Protein 3U3W (pdb70)

Sequence (574 aa):
AEEKLGSEIKKIRVLRGLTQKQLSENICHQSEVSRIESGAVYPSMDDILQGIAAKLQIPIIHFYEVLIYSDIEERKKQFKDQVIMMLCKQKRYKEIYNKVWNELKKEEYHPEFQQQFLQWQYYVAAYVLKKVDYEYCILELKKLLNQQLTGIDVYQNLYIENAIANIYAENGYLKKGIDDLFEQILKQLEALHDNEEFDVKVRYNHAKALYLDSRYEESLYQVNKAIEEISCRINSMALIGQLYYQRGECLRKLEYEEAEIEDAYKKASFFFDDILEMHAYKEALVNKAEEKLGSEIKKIRVLRGLTQKQLSENICHQSEVSRIESGAVYPSMDDILQGIAAKLQIPIIHFYEVLIYSDIEERKKQFKDQVIMMLCKQKRYKEIYNKVWNELKKEEYHPEFQQQFLQWQYYVAAYVLKKVDYEYCILELKKLLNQQLTGIDVYQNLYIENAIANIYAENGYLKKGIDDLFEQILKQLEALHDNEEFDVKVRYNHAKALYLDSRYEESLYQVNKAIEEISCRINSMALIGQLYYQRGECLRKLEYEEAEIEDAYKKASFFFDDILEMHAYKEALVNKADLPFEFADLPFEF

Secondary structure (DSSP, 8-state):
-HHHHHHHHHHHHHTT--HHHHHTTTS-HHHHHHHHTTS-PPPHHHHHHHHHHHT--THHHHHTTTSS-HHHHHHHHHHHHHHHHTT-HHHHHHHHHHHHTT----HHHHHHHHHHHHHHHHHTTSS-HHHHHHHHHHHHHT----S-TTHHHHHHHHHHHHHHHTT-HHHHHHHHHHHHHHHHHSSP-HHHHHHHHHHHHHHHHHTT-HHHHHHHHHHHHHHHHHTTB-TTHHHHHHHHHHHHHHTT--HHHHHHHHHHHHHHHHHTT-TGGGGGGTT-/-HHHHHHHHHHHHHTT--HHHHHTTTS-HHHHHHHHTTS-PPPHHHHHHHHHHHT--THHHHHTTT-S-HHHHHHHHHHHHHHHHHT-HHHHHHHHHHHHTT----HHHHHHHHHHHHHHHHHTTSS-HHHHHHHHHHHHHT----S-TTHHHHHHHHHHHHHHHTT-HHHHHHHHHHHHHHHHHSSP-HHHHHHHHHHHHHHHHHTT-HHHHHHHHHHHHHHHHHHTB-TTHHHHHHHHHHHHHHTT--HHHHHHHHHHHHHHHHHTT-HHHHGGGTT-/--SPP--/--SPP--

Foldseek 3Di:
DLQLLCVLVVLCVVVVHQLCRLCPPQHHSVVNVCSNRVVDDDDPSNLVSSCVVSVHDSVVSVQRVPDPPSVVLVVLLVVLVVCVLLVVLVCLLVSLVVVQVVVDDDLVSNLSSQLSNLLSCPVVVVDDLVVSLVSLVVSVVVVDPDDPNCSNLVSLLSSLLSCQVVVNLVVSLVSLVVSLVVCVPDDDPLVVVLVSLQSNLVSCVVVVVLVVSLVSLVVSLVSCVVVVHLSCNLVSLLSNLVSCVSVVHDVVSSVVSNVSSVVSCVVVVSPVVVVVSPPD/DQQLLCVLVVLCVVVVHQLCRLCPPQHHSVVNVCSNNVVDDDDPSNLVSSCVVSVHDSVVSVQRVPDPPSVVLVVLLVVLVVCVLLVVLVVLLVSLVVVVVVVDDDLVSNLSSVLSNLLSCPVVVVDDLVVSLVSLVVSLVVVDPDDPNCSNLVSLLSSLLSCQVVVNLVVSLVSLVVSLVVQVVDPDDLVVVLVSLQSNLVSCVVVVVLVVSLVSLVVSLVSCVVVVHLSCNLVSLLSNLVSCVSVPHDVVSSVVSLVSSCVSCVVVVSVVVVVVSPPD/DPDDDDD/DPDDDDD

Solvent-accessible surface area: 27441 Å² total; per-residue (Å²): 59,127,92,3,1,60,29,0,103,125,9,21,91,131,59,60,41,73,38,118,79,0,1,73,165,36,32,130,64,50,48,0,45,142,2,14,67,15,71,49,89,3,52,4,74,27,0,29,14,0,0,7,59,0,62,6,37,6,55,22,0,6,29,17,4,99,61,61,71,20,116,75,12,78,95,15,47,96,88,0,67,77,12,8,96,86,39,97,16,108,74,0,48,73,52,0,114,90,12,21,122,106,134,71,172,17,32,30,16,48,3,2,2,62,12,5,50,31,2,0,4,27,47,50,185,100,49,90,63,101,101,1,8,97,19,0,76,118,10,38,109,85,148,39,72,14,58,32,14,25,9,38,5,43,0,24,0,0,1,0,0,0,19,2,75,48,65,100,30,164,117,0,18,65,24,0,90,100,0,20,155,66,12,144,62,13,60,126,32,52,91,8,26,5,53,0,36,0,0,6,0,15,0,6,29,76,46,73,116,51,134,92,0,16,119,18,0,43,69,0,9,104,19,1,30,125,49,17,7,0,16,13,0,0,4,0,8,4,8,51,0,11,0,13,98,89,64,157,90,126,110,70,90,11,88,55,0,7,137,41,0,44,38,0,0,76,20,25,123,37,119,64,13,71,127,4,30,97,152,98,30,124,88,1,0,65,29,0,105,124,10,22,89,132,65,59,43,74,44,113,78,0,1,75,163,33,31,127,69,44,51,0,42,141,2,14,77,12,71,47,95,2,49,4,76,22,0,33,14,0,4,8,61,0,60,9,40,10,48,15,0,7,32,16,6,90,58,66,73,19,108,75,14,82,88,15,48,95,93,0,66,58,22,10,80,83,40,105,15,110,74,0,50,76,53,0,113,91,15,31,127,105,152,88,162,23,24,30,19,50,3,2,8,60,13,7,52,32,2,0,5,27,50,52,186,99,47,89,58,101,101,0,8,94,18,0,79,119,10,38,112,83,152,35,72,12,48,32,17,27,7,41,4,46,0,28,1,0,1,0,0,0,18,2,76,47,66,93,30,177,104,0,21,69,22,0,97,80,0,24,140,62,10,143,60,12,62,125,31,51,90,8,25,5,54,0,44,0,0,6,0,15,0,7,33,77,44,69,117,52,134,94,0,14,118,16,0,39,70,0,16,103,20,1,33,148,43,17,7,0,20,10,0,0,4,0,16,6,8,62,0,11,0,1,95,87,63,156,90,129,110,73,82,10,87,63,1,4,148,46,0,41,35,0,0,79,23,28,121,31,122,74,11,72,125,5,27,90,146,98,100,104,8,52,8,5,21,99,104,7,51,12,5,22

InterPro domains:
  IPR001387 Cro/C1-type, helix-turn-helix domain [PF01381] (10-60)
  IPR001387 Cro/C1-type, helix-turn-helix domain [PS50943] (10-63)
  IPR001387 Cro/C1-type, helix-turn-helix domain [SM00530] (9-63)
  IPR001387 Cro/C1-type, helix-turn-helix domain [cd00093] (7-63)
  IPR010982 Lambda repressor-like, DNA-binding domain superfamily [SSF47413] (5-64)
  IPR011990 Tetratricopeptide-like helical domain superfamily [G3DSA:1.25.40.10] (1-285)
  IPR011990 Tetratricopeptide-like helical domain superfamily [SSF48452] (154-252)
  IPR041315 PlcR, tetratricopeptide repeat [PF18768] (81-282)
  IPR053163 HTH-type transcriptional regulator Rgg-like [PTHR37038] (4-284)

CATH classification: 1.10.260.40 (+1 more: 1.25.40.10)

Structure (mmCIF, N/CA/C/O backbone):
data_3U3W
#
_entry.id   3U3W
#
_cell.length_a   88.880
_cell.length_b   71.088
_cell.length_c   88.853
_cell.angle_alpha   90.00
_cell.angle_beta   115.53
_cell.angle_gamma   90.00
#
_symmetry.space_group_name_H-M   'P 1 21 1'
#
loop_
_entity.id
_entity.type
_entity.pdbx_description
1 polymer 'Transcriptional activator PlcR protein'
2 polymer 'C-terminus heptapeptide from PapR protein'
3 polymer "5'-D(P*CP*TP*AP*TP*GP*CP*AP*AP*TP*AP*TP*TP*TP*CP*AP*TP*AP*T)-3'"
4 polymer "5'-D(P*AP*TP*AP*TP*GP*AP*AP*AP*TP*AP*TP*TP*GP*CP*AP*TP*AP*G)-3'"
5 non-polymer 'CALCIUM ION'
6 water water
#
loop_
_atom_site.group_PDB
_atom_site.id
_atom_site.type_symbol
_atom_site.label_atom_id
_atom_site.label_alt_id
_atom_site.label_comp_id
_atom_site.label_asym_id
_atom_site.label_entity_id
_atom_site.label_seq_id
_atom_site.pdbx_PDB_ins_code
_atom_site.Cartn_x
_atom_site.Cartn_y
_atom_site.Cartn_z
_atom_site.occupancy
_atom_site.B_iso_or_equiv
_atom_site.auth_seq_id
_atom_site.auth_comp_id
_atom_site.auth_asym_id
_atom_site.auth_atom_id
_atom_site.pdbx_PDB_model_num
ATOM 1 N N . ALA A 1 3 ? -16.417 12.139 38.889 1.00 71.44 3 ALA A N 1
ATOM 2 C CA . ALA A 1 3 ? -15.406 12.324 37.850 1.00 84.18 3 ALA A CA 1
ATOM 3 C C . ALA A 1 3 ? -16.020 12.524 36.461 1.00 74.44 3 ALA A C 1
ATOM 4 O O . ALA A 1 3 ? -16.377 11.557 35.781 1.00 68.56 3 ALA A O 1
ATOM 6 N N A GLU A 1 4 ? -16.117 13.787 36.053 0.44 68.28 4 GLU A N 1
ATOM 7 N N B GLU A 1 4 ? -16.135 13.778 36.033 0.56 68.30 4 GLU A N 1
ATOM 8 C CA A GLU A 1 4 ? -16.706 14.161 34.773 0.44 62.54 4 GLU A CA 1
ATOM 9 C CA B GLU A 1 4 ? -16.725 14.068 34.733 0.56 62.53 4 GLU A CA 1
ATOM 10 C C A GLU A 1 4 ? -15.693 14.153 33.621 0.44 61.47 4 GLU A C 1
ATOM 11 C C B GLU A 1 4 ? -15.697 14.059 33.597 0.56 61.49 4 GLU A C 1
ATOM 12 O O A GLU A 1 4 ? -16.069 14.297 32.454 0.44 55.97 4 GLU A O 1
ATOM 13 O O B GLU A 1 4 ? -16.063 14.128 32.419 0.56 55.78 4 GLU A O 1
ATOM 24 N N . LYS A 1 5 ? -14.417 13.970 33.951 1.00 54.62 5 LYS A N 1
ATOM 25 C CA . LYS A 1 5 ? -13.352 13.942 32.943 1.00 56.98 5 LYS A CA 1
ATOM 26 C C . LYS A 1 5 ? -13.396 12.664 32.102 1.00 58.02 5 LYS A C 1
ATOM 27 O O . LYS A 1 5 ? -13.289 12.727 30.872 1.00 52.60 5 LYS A O 1
ATOM 33 N N . LEU A 1 6 ? -13.539 11.510 32.764 1.00 46.55 6 LEU A N 1
ATOM 34 C CA . LEU A 1 6 ? -13.726 10.239 32.054 1.00 53.54 6 LEU A CA 1
ATOM 35 C C . LEU A 1 6 ? -14.903 10.328 31.091 1.00 51.62 6 LEU A C 1
ATOM 36 O O . LEU A 1 6 ? -14.778 9.993 29.914 1.00 42.33 6 LEU A O 1
ATOM 41 N N . GLY A 1 7 ? -16.039 10.797 31.608 1.00 54.27 7 GLY A N 1
ATOM 42 C CA . GLY A 1 7 ? -17.259 10.927 30.832 1.00 42.20 7 GLY A CA 1
ATOM 43 C C . GLY A 1 7 ? -17.107 11.613 29.487 1.00 50.13 7 GLY A C 1
ATOM 44 O O . GLY A 1 7 ? -17.507 11.061 28.460 1.00 41.84 7 GLY A O 1
ATOM 45 N N . SER A 1 8 ? -16.535 12.815 29.479 1.00 41.89 8 SER A N 1
ATOM 46 C CA . SER A 1 8 ? -16.432 13.574 28.236 1.00 50.15 8 SER A CA 1
ATOM 47 C C . SER A 1 8 ? -15.324 13.071 27.311 1.00 37.32 8 SER A C 1
ATOM 48 O O . SER A 1 8 ? -15.341 13.333 26.116 1.00 51.73 8 SER A O 1
ATOM 51 N N . GLU A 1 9 ? -14.361 12.357 27.871 1.00 45.60 9 GLU A N 1
ATOM 52 C CA . GLU A 1 9 ? -13.375 11.659 27.062 1.00 51.52 9 GLU A CA 1
ATOM 53 C C . GLU A 1 9 ? -14.050 10.529 26.274 1.00 51.34 9 GLU A C 1
ATOM 54 O O . GLU A 1 9 ? -13.776 10.313 25.088 1.00 48.39 9 GLU A O 1
ATOM 60 N N . ILE A 1 10 ? -14.956 9.818 26.929 1.00 44.55 10 ILE A N 1
ATOM 61 C CA . ILE A 1 10 ? -15.731 8.793 26.238 1.00 43.80 10 ILE A CA 1
ATOM 62 C C . ILE A 1 10 ? -16.661 9.390 25.171 1.00 47.80 10 ILE A C 1
ATOM 63 O O . ILE A 1 10 ? -16.791 8.839 24.077 1.00 52.39 10 ILE A O 1
ATOM 68 N N . LYS A 1 11 ? -17.298 10.515 25.494 1.00 45.14 11 LYS A N 1
ATOM 69 C CA . LYS A 1 11 ? -18.217 11.192 24.576 1.00 42.95 11 LYS A CA 1
ATOM 70 C C . LYS A 1 11 ? -17.464 11.799 23.397 1.00 51.99 11 LYS A C 1
ATOM 71 O O . LYS A 1 11 ? -17.910 11.733 22.252 1.00 51.16 11 LYS A O 1
ATOM 77 N N . LYS A 1 12 ? -16.320 12.398 23.700 1.00 46.79 12 LYS A N 1
ATOM 78 C CA . LYS A 1 12 ? -15.450 12.987 22.694 1.00 52.60 12 LYS A CA 1
ATOM 79 C C . LYS A 1 12 ? -15.011 11.945 21.665 1.00 53.42 12 LYS A C 1
ATOM 80 O O . LYS A 1 12 ? -15.073 12.191 20.461 1.00 44.18 12 LYS A O 1
ATOM 86 N N . ILE A 1 13 ? -14.583 10.778 22.147 1.00 45.40 13 ILE A N 1
ATOM 87 C CA . ILE A 1 13 ? -14.086 9.723 21.268 1.00 52.08 13 ILE A CA 1
ATOM 88 C C . ILE A 1 13 ? -15.217 9.001 20.523 1.00 50.88 13 ILE A C 1
ATOM 89 O O . ILE A 1 13 ? -15.029 8.540 19.396 1.00 59.01 13 ILE A O 1
ATOM 94 N N . ARG A 1 14 ? -16.389 8.908 21.151 1.00 48.55 14 ARG A N 1
ATOM 95 C CA . ARG A 1 14 ? -17.559 8.332 20.488 1.00 53.71 14 ARG A CA 1
ATOM 96 C C . ARG A 1 14 ? -18.041 9.205 19.336 1.00 54.34 14 ARG A C 1
ATOM 97 O O . ARG A 1 14 ? -18.407 8.690 18.289 1.00 50.99 14 ARG A O 1
ATOM 105 N N . VAL A 1 15 ? -18.059 10.522 19.541 1.00 50.41 15 VAL A N 1
ATOM 106 C CA . VAL A 1 15 ? -18.464 11.446 18.486 1.00 57.00 15 VAL A CA 1
ATOM 107 C C . VAL A 1 15 ? -17.430 11.397 17.366 1.00 53.03 15 VAL A C 1
ATOM 108 O O . VAL A 1 15 ? -17.767 11.359 16.183 1.00 50.24 15 VAL A O 1
ATOM 112 N N . LEU A 1 16 ? -16.162 11.385 17.763 1.00 52.36 16 LEU A N 1
ATOM 113 C CA . LEU A 1 16 ? -15.047 11.303 16.829 1.00 56.45 16 LEU A CA 1
ATOM 114 C C . LEU A 1 16 ? -15.121 10.040 15.969 1.00 63.35 16 LEU A C 1
ATOM 115 O O . LEU A 1 16 ? -14.567 9.992 14.871 1.00 50.09 16 LEU A O 1
ATOM 120 N N . ARG A 1 17 ? -15.800 9.017 16.481 1.00 63.18 17 ARG A N 1
ATOM 121 C CA . ARG A 1 17 ? -15.935 7.755 15.764 1.00 56.03 17 ARG A CA 1
ATOM 122 C C . ARG A 1 17 ? -17.261 7.668 15.028 1.00 56.66 17 ARG A C 1
ATOM 123 O O . ARG A 1 17 ? -17.528 6.683 14.340 1.00 60.94 17 ARG A O 1
ATOM 131 N N . GLY A 1 18 ? -18.097 8.691 15.189 1.00 56.28 18 GLY A N 1
ATOM 132 C CA . GLY A 1 18 ? -19.363 8.770 14.475 1.00 65.37 18 GLY A CA 1
ATOM 133 C C . GLY A 1 18 ? -20.513 7.935 15.023 1.00 64.46 18 GLY A C 1
ATOM 134 O O . GLY A 1 18 ? -21.620 7.972 14.484 1.00 69.83 18 GLY A O 1
ATOM 135 N N . LEU A 1 19 ? -20.251 7.187 16.091 1.00 57.68 19 LEU A N 1
ATOM 136 C CA . LEU A 1 19 ? -21.266 6.387 16.771 1.00 58.22 19 LEU A CA 1
ATOM 137 C C . LEU A 1 19 ? -22.178 7.216 17.675 1.00 63.67 19 LEU A C 1
ATOM 138 O O . LEU A 1 19 ? -21.761 8.228 18.239 1.00 62.99 19 LEU A O 1
ATOM 143 N N . THR A 1 20 ? -23.420 6.771 17.823 1.00 63.67 20 THR A N 1
ATOM 144 C CA . THR A 1 20 ? -24.322 7.362 18.804 1.00 60.60 20 THR A CA 1
ATOM 145 C C . THR A 1 20 ? -24.313 6.489 20.052 1.00 59.22 20 THR A C 1
ATOM 146 O O . THR A 1 20 ? -23.747 5.393 20.042 1.00 48.33 20 THR A O 1
ATOM 150 N N . GLN A 1 21 ? -24.953 6.970 21.116 1.00 50.81 21 GLN A N 1
ATOM 151 C CA . GLN A 1 21 ? -24.995 6.231 22.371 1.00 51.86 21 GLN A CA 1
ATOM 152 C C . GLN A 1 21 ? -25.591 4.844 22.181 1.00 53.14 21 GLN A C 1
ATOM 153 O O . GLN A 1 21 ? -25.085 3.864 22.727 1.00 56.90 21 GLN A O 1
ATOM 159 N N . LYS A 1 22 ? -26.668 4.768 21.404 1.00 57.41 22 LYS A N 1
ATOM 160 C CA . LYS A 1 22 ? -27.312 3.493 21.120 1.00 60.27 22 LYS A CA 1
ATOM 161 C C . LYS A 1 22 ? -26.319 2.530 20.471 1.00 60.42 22 LYS A C 1
ATOM 162 O O . LYS A 1 22 ? -26.197 1.371 20.891 1.00 50.43 22 LYS A O 1
ATOM 168 N N . GLN A 1 23 ? -25.603 3.022 19.460 1.00 54.71 23 GLN A N 1
ATOM 169 C CA . GLN A 1 23 ? -24.648 2.201 18.723 1.00 59.77 23 GLN A CA 1
ATOM 170 C C . GLN A 1 23 ? -23.554 1.685 19.633 1.00 66.28 23 GLN A C 1
ATOM 171 O O . GLN A 1 23 ? -23.173 0.512 19.576 1.00 60.74 23 GLN A O 1
ATOM 177 N N . LEU A 1 24 ? -23.051 2.581 20.475 1.00 65.49 24 LEU A N 1
ATOM 178 C CA . LEU A 1 24 ? -21.962 2.267 21.380 1.00 46.32 24 LEU A CA 1
ATOM 179 C C . LEU A 1 24 ? -22.405 1.246 22.414 1.00 53.84 24 LEU A C 1
ATOM 180 O O . LEU A 1 24 ? -21.655 0.328 22.756 1.00 48.70 24 LEU A O 1
ATOM 185 N N . SER A 1 25 ? -23.634 1.403 22.900 1.00 55.40 25 SER A N 1
ATOM 186 C CA . SER A 1 25 ? -24.156 0.562 23.978 1.00 53.70 25 SER A CA 1
ATOM 187 C C . SER A 1 25 ? -24.436 -0.896 23.582 1.00 54.02 25 SER A C 1
ATOM 188 O O . SER A 1 25 ? -24.593 -1.753 24.453 1.00 48.80 25 SER A O 1
ATOM 191 N N . GLU A 1 26 ? -24.480 -1.171 22.278 1.00 61.33 26 GLU A N 1
ATOM 192 C CA . GLU A 1 26 ? -24.876 -2.489 21.766 1.00 60.00 26 GLU A CA 1
ATOM 193 C C . GLU A 1 26 ? -24.069 -3.666 22.318 1.00 60.25 26 GLU A C 1
ATOM 194 O O . GLU A 1 26 ? -22.837 -3.693 22.240 1.00 55.29 26 GLU A O 1
ATOM 200 N N . ASN A 1 27 ? -24.783 -4.641 22.871 1.00 51.98 27 ASN A N 1
ATOM 201 C CA . ASN A 1 27 ? -24.171 -5.858 23.395 1.00 56.64 27 ASN A CA 1
ATOM 202 C C . ASN A 1 27 ? -23.328 -5.606 24.632 1.00 66.96 27 ASN A C 1
ATOM 203 O O . ASN A 1 27 ? -22.724 -6.531 25.190 1.00 63.17 27 ASN A O 1
ATOM 208 N N . ILE A 1 28 ? -23.300 -4.347 25.060 1.00 59.99 28 ILE A N 1
ATOM 209 C CA . ILE A 1 28 ? -22.529 -3.954 26.225 1.00 53.41 28 ILE A CA 1
ATOM 210 C C . ILE A 1 28 ? -23.449 -3.560 27.381 1.00 48.26 28 ILE A C 1
ATOM 211 O O . ILE A 1 28 ? -23.351 -4.106 28.479 1.00 38.53 28 ILE A O 1
ATOM 216 N N . CYS A 1 29 ? -24.349 -2.619 27.122 1.00 43.56 29 CYS A N 1
ATOM 217 C CA . CYS A 1 29 ? -25.227 -2.086 28.166 1.00 45.44 29 CYS A CA 1
ATOM 218 C C . CYS A 1 29 ? -26.361 -1.301 27.523 1.00 46.57 29 CYS A C 1
ATOM 219 O O . CYS A 1 29 ? -26.453 -1.219 26.299 1.00 44.79 29 CYS A O 1
ATOM 222 N N . HIS A 1 30 ? -27.213 -0.712 28.357 1.00 48.17 30 HIS A N 1
ATOM 223 C CA . HIS A 1 30 ? -28.309 0.133 27.883 1.00 39.53 30 HIS A CA 1
ATOM 224 C C . HIS A 1 30 ? -27.778 1.488 27.403 1.00 50.89 30 HIS A C 1
ATOM 225 O O . HIS A 1 30 ? -26.761 1.974 27.909 1.00 46.82 30 HIS A O 1
ATOM 232 N N . GLN A 1 31 ? -28.458 2.110 26.441 1.00 44.75 31 GLN A N 1
ATOM 233 C CA . GLN A 1 31 ? -27.980 3.394 25.944 1.00 56.31 31 GLN A CA 1
ATOM 234 C C . GLN A 1 31 ? -27.992 4.463 27.047 1.00 49.81 31 GLN A C 1
ATOM 235 O O . GLN A 1 31 ? -27.138 5.349 27.063 1.00 45.62 31 GLN A O 1
ATOM 241 N N . SER A 1 32 ? -28.949 4.360 27.968 1.00 45.42 32 SER A N 1
ATOM 242 C CA . SER A 1 32 ? -29.085 5.320 29.063 1.00 52.68 32 SER A CA 1
ATOM 243 C C . SER A 1 32 ? -27.902 5.277 30.043 1.00 54.42 32 SER A C 1
ATOM 244 O O . SER A 1 32 ? -27.578 6.285 30.683 1.00 49.73 32 SER A O 1
ATOM 247 N N . GLU A 1 33 ? -27.265 4.113 30.157 1.00 43.31 33 GLU A N 1
ATOM 248 C CA . GLU A 1 33 ? -26.072 3.972 30.991 1.00 45.23 33 GLU A CA 1
ATOM 249 C C . GLU A 1 33 ? -24.858 4.626 30.333 1.00 49.72 33 GLU A C 1
ATOM 250 O O . GLU A 1 33 ? -24.012 5.190 31.017 1.00 45.76 33 GLU A O 1
ATOM 256 N N . VAL A 1 34 ? -24.773 4.542 29.007 1.00 46.84 34 VAL A N 1
ATOM 257 C CA . VAL A 1 34 ? -23.780 5.307 28.265 1.00 43.11 34 VAL A CA 1
ATOM 258 C C . VAL A 1 34 ? -23.988 6.800 28.537 1.00 46.24 34 VAL A C 1
ATOM 259 O O . VAL A 1 34 ? -23.041 7.518 28.848 1.00 39.23 34 VAL A O 1
ATOM 263 N N . SER A 1 35 ? -25.234 7.259 28.436 1.00 46.63 35 SER A N 1
ATOM 264 C CA . SER A 1 35 ? -25.561 8.647 28.762 1.00 46.00 35 SER A CA 1
ATOM 265 C C . SER A 1 35 ? -25.051 9.028 30.156 1.00 46.33 35 SER A C 1
ATOM 266 O O . SER A 1 35 ? -24.413 10.064 30.330 1.00 46.38 35 SER A O 1
ATOM 269 N N . ARG A 1 36 ? -25.328 8.183 31.144 1.00 43.30 36 ARG A N 1
ATOM 270 C CA . ARG A 1 36 ? -24.946 8.485 32.511 1.00 47.18 36 ARG A CA 1
ATOM 271 C C . ARG A 1 36 ? -23.432 8.415 32.714 1.00 50.52 36 ARG A C 1
ATOM 272 O O . ARG A 1 36 ? -22.879 9.160 33.520 1.00 49.25 36 ARG A O 1
ATOM 280 N N . ILE A 1 37 ? -22.770 7.522 31.983 1.00 46.07 37 ILE A N 1
ATOM 281 C CA . ILE A 1 37 ? -21.310 7.452 31.982 1.00 42.75 37 ILE A CA 1
ATOM 282 C C . ILE A 1 37 ? -20.672 8.720 31.390 1.00 52.66 37 ILE A C 1
ATOM 283 O O . ILE A 1 37 ? -19.695 9.239 31.937 1.00 47.58 37 ILE A O 1
ATOM 288 N N . GLU A 1 38 ? -21.227 9.232 30.292 1.00 40.84 38 GLU A N 1
ATOM 289 C CA . GLU A 1 38 ? -20.683 10.449 29.672 1.00 48.88 38 GLU A CA 1
ATOM 290 C C . GLU A 1 38 ? -20.944 11.735 30.465 1.00 44.10 38 GLU A C 1
ATOM 291 O O . GLU A 1 38 ? -20.227 12.716 30.304 1.00 44.29 38 GLU A O 1
ATOM 297 N N . SER A 1 39 ? -21.970 11.727 31.311 1.00 47.69 39 SER A N 1
ATOM 298 C CA . SER A 1 39 ? -22.320 12.906 32.101 1.00 40.88 39 SER A CA 1
ATOM 299 C C . SER A 1 39 ? -21.551 12.960 33.422 1.00 48.53 39 SER A C 1
ATOM 300 O O . SER A 1 39 ? -21.625 13.952 34.147 1.00 62.16 39 SER A O 1
ATOM 303 N N . GLY A 1 40 ? -20.825 11.890 33.729 1.00 43.26 40 GLY A N 1
ATOM 304 C CA . GLY A 1 40 ? -19.999 11.841 34.919 1.00 49.93 40 GLY A CA 1
ATOM 305 C C . GLY A 1 40 ? -20.720 11.341 36.157 1.00 44.09 40 GLY A C 1
ATOM 306 O O . GLY A 1 40 ? -20.143 11.297 37.238 1.00 55.26 40 GLY A O 1
ATOM 307 N N . ALA A 1 41 ? -21.980 10.951 35.997 1.00 46.73 41 ALA A N 1
ATOM 308 C CA . ALA A 1 41 ? -22.831 10.565 37.124 1.00 47.14 41 ALA A CA 1
ATOM 309 C C . ALA A 1 41 ? -22.495 9.180 37.654 1.00 55.99 41 ALA A C 1
ATOM 310 O O . ALA A 1 41 ? -22.999 8.754 38.692 1.00 69.91 41 ALA A O 1
ATOM 312 N N . VAL A 1 42 ? -21.632 8.479 36.939 1.00 47.19 42 VAL A N 1
ATOM 313 C CA . VAL A 1 42 ? -21.397 7.089 37.232 1.00 48.09 42 VAL A CA 1
ATOM 314 C C . VAL A 1 42 ? -20.004 6.663 36.787 1.00 45.26 42 VAL A C 1
ATOM 315 O O . VAL A 1 42 ? -19.511 7.107 35.756 1.00 41.77 42 VAL A O 1
ATOM 319 N N . TYR A 1 43 ? -19.366 5.825 37.592 1.00 39.61 43 TYR A N 1
ATOM 320 C CA . TYR A 1 43 ? -18.204 5.073 37.151 1.00 49.97 43 TYR A CA 1
ATOM 321 C C . TYR A 1 43 ? -18.705 3.756 36.564 1.00 52.63 43 TYR A C 1
ATOM 322 O O . TYR A 1 43 ? -19.551 3.091 37.164 1.00 50.34 43 TYR A O 1
ATOM 331 N N . PRO A 1 44 ? -18.185 3.369 35.393 1.00 36.23 44 PRO A N 1
ATOM 332 C CA . PRO A 1 44 ? -18.602 2.099 34.797 1.00 45.36 44 PRO A CA 1
ATOM 333 C C . PRO A 1 44 ? -17.826 0.916 35.376 1.00 41.65 44 PRO A C 1
ATOM 334 O O . PRO A 1 44 ? -16.684 1.077 35.792 1.00 44.69 44 PRO A O 1
ATOM 338 N N . SER A 1 45 ? -18.456 -0.255 35.404 1.00 45.70 45 SER A N 1
ATOM 339 C CA . SER A 1 45 ? -17.791 -1.492 35.823 1.00 56.24 45 SER A CA 1
ATOM 340 C C . SER A 1 45 ? -16.796 -1.996 34.776 1.00 41.50 45 SER A C 1
ATOM 341 O O . SER A 1 45 ? -16.765 -1.507 33.645 1.00 38.85 45 SER A O 1
ATOM 344 N N . MET A 1 46 ? -15.991 -2.981 35.159 1.00 37.67 46 MET A N 1
ATOM 345 C CA . MET A 1 46 ? -14.947 -3.494 34.277 1.00 47.34 46 MET A CA 1
ATOM 346 C C . MET A 1 46 ? -15.502 -4.017 32.948 1.00 47.04 46 MET A C 1
ATOM 347 O O . MET A 1 46 ? -14.994 -3.682 31.879 1.00 42.94 46 MET A O 1
ATOM 352 N N . ASP A 1 47 ? -16.548 -4.829 33.028 1.00 47.60 47 ASP A N 1
ATOM 353 C CA A ASP A 1 47 ? -17.210 -5.354 31.843 0.43 50.14 47 ASP A CA 1
ATOM 354 C CA B ASP A 1 47 ? -17.215 -5.351 31.841 0.57 50.14 47 ASP A CA 1
ATOM 355 C C . ASP A 1 47 ? -17.564 -4.231 30.859 1.00 48.39 47 ASP A C 1
ATOM 356 O O . ASP A 1 47 ? -17.101 -4.222 29.718 1.00 41.42 47 ASP A O 1
ATOM 365 N N . ILE A 1 48 ? -18.376 -3.280 31.308 1.00 45.84 48 ILE A N 1
ATOM 366 C CA . ILE A 1 48 ? -18.789 -2.153 30.473 1.00 42.01 48 ILE A CA 1
ATOM 367 C C . ILE A 1 48 ? -17.630 -1.291 29.938 1.00 40.95 48 ILE A C 1
ATOM 368 O O . ILE A 1 48 ? -17.649 -0.882 28.773 1.00 39.56 48 ILE A O 1
ATOM 373 N N . LEU A 1 49 ? -16.613 -1.041 30.761 1.00 37.30 49 LEU A N 1
ATOM 374 C CA . LEU A 1 49 ? -15.483 -0.221 30.316 1.00 39.20 49 LEU A CA 1
ATOM 375 C C . LEU A 1 49 ? -14.677 -0.940 29.250 1.00 37.66 49 LEU A C 1
ATOM 376 O O . LEU A 1 49 ? -14.284 -0.360 28.242 1.00 39.10 49 LEU A O 1
ATOM 381 N N . GLN A 1 50 ? -14.411 -2.207 29.522 1.00 31.16 50 GLN A N 1
ATOM 382 C CA . GLN A 1 50 ? -13.708 -3.097 28.622 1.00 43.64 50 GLN A CA 1
ATOM 383 C C . GLN A 1 50 ? -14.388 -3.107 27.246 1.00 41.69 50 GLN A C 1
ATOM 384 O O . GLN A 1 50 ? -13.741 -2.939 26.214 1.00 41.36 50 GLN A O 1
ATOM 390 N N . GLY A 1 51 ? -15.705 -3.265 27.253 1.00 38.76 51 GLY A N 1
ATOM 391 C CA . GLY A 1 51 ? -16.505 -3.176 26.047 1.00 39.56 51 GLY A CA 1
ATOM 392 C C . GLY A 1 51 ? -16.390 -1.844 25.329 1.00 47.72 51 GLY A C 1
ATOM 393 O O . GLY A 1 51 ? -16.110 -1.806 24.129 1.00 46.03 51 GLY A O 1
ATOM 394 N N . ILE A 1 52 ? -16.615 -0.746 26.047 1.00 39.19 52 ILE A N 1
ATOM 395 C CA . ILE A 1 52 ? -16.514 0.582 25.434 1.00 40.35 52 ILE A CA 1
ATOM 396 C C . ILE A 1 52 ? -15.118 0.836 24.850 1.00 42.47 52 ILE A C 1
ATOM 397 O O . ILE A 1 52 ? -14.989 1.365 23.747 1.00 48.42 52 ILE A O 1
ATOM 402 N N . ALA A 1 53 ? -14.079 0.446 25.584 1.00 29.69 53 ALA A N 1
ATOM 403 C CA . ALA A 1 53 ? -12.709 0.631 25.117 1.00 44.04 53 ALA A CA 1
ATOM 404 C C . ALA A 1 53 ? -12.433 -0.166 23.848 1.00 41.38 53 ALA A C 1
ATOM 405 O O . ALA A 1 53 ? -11.778 0.315 22.928 1.00 50.70 53 ALA A O 1
ATOM 407 N N . ALA A 1 54 ? -12.940 -1.387 23.803 1.00 42.12 54 ALA A N 1
ATOM 408 C CA . ALA A 1 54 ? -12.771 -2.225 22.629 1.00 47.76 54 ALA A CA 1
ATOM 409 C C . ALA A 1 54 ? -13.449 -1.629 21.388 1.00 45.29 54 ALA A C 1
ATOM 410 O O . ALA A 1 54 ? -12.814 -1.447 20.341 1.00 47.88 54 ALA A O 1
ATOM 412 N N . LYS A 1 55 ? -14.736 -1.320 21.507 1.00 46.62 55 LYS A N 1
ATOM 413 C CA . LYS A 1 55 ? -15.481 -0.768 20.382 1.00 49.89 55 LYS A CA 1
ATOM 414 C C . LYS A 1 55 ? -14.888 0.555 19.882 1.00 45.30 55 LYS A C 1
ATOM 415 O O . LYS A 1 55 ? -14.901 0.836 18.683 1.00 48.74 55 LYS A O 1
ATOM 421 N N . LEU A 1 56 ? -14.360 1.361 20.802 1.00 50.47 56 LEU A N 1
ATOM 422 C CA . LEU A 1 56 ? -13.788 2.655 20.442 1.00 41.30 56 LEU A CA 1
ATOM 423 C C . LEU A 1 56 ? -12.311 2.533 20.060 1.00 49.00 56 LEU A C 1
ATOM 424 O O . LEU A 1 56 ? -11.695 3.503 19.620 1.00 52.19 56 LEU A O 1
ATOM 429 N N . GLN A 1 57 ? -11.753 1.336 20.219 1.00 42.23 57 GLN A N 1
ATOM 430 C CA . GLN A 1 57 ? -10.345 1.085 19.906 1.00 51.28 57 GLN A CA 1
ATOM 431 C C . GLN A 1 57 ? -9.435 1.992 20.720 1.00 49.76 57 GLN A C 1
ATOM 432 O O . GLN A 1 57 ? -8.626 2.731 20.178 1.00 50.62 57 GLN A O 1
ATOM 438 N N . ILE A 1 58 ? -9.583 1.933 22.034 1.00 57.89 58 ILE A N 1
ATOM 439 C CA . ILE A 1 58 ? -8.771 2.742 22.929 1.00 51.52 58 ILE A CA 1
ATOM 440 C C . ILE A 1 58 ? -8.148 1.842 23.987 1.00 48.33 58 ILE A C 1
ATOM 441 O O . ILE A 1 58 ? -8.865 1.096 24.657 1.00 40.72 58 ILE A O 1
ATOM 446 N N . PRO A 1 59 ? -6.810 1.886 24.124 1.00 49.54 59 PRO A N 1
ATOM 447 C CA . PRO A 1 59 ? -6.141 1.170 25.215 1.00 52.47 59 PRO A CA 1
ATOM 448 C C . PRO A 1 59 ? -6.810 1.545 26.526 1.00 49.29 59 PRO A C 1
ATOM 449 O O . PRO A 1 59 ? -7.048 2.725 26.805 1.00 49.19 59 PRO A O 1
ATOM 453 N N . ILE A 1 60 ? -7.132 0.540 27.320 1.00 47.67 60 ILE A N 1
ATOM 454 C CA . ILE A 1 60 ? -7.939 0.758 28.510 1.00 51.75 60 ILE A CA 1
ATOM 455 C C . ILE A 1 60 ? -7.250 1.680 29.519 1.00 47.88 60 ILE A C 1
ATOM 456 O O . ILE A 1 60 ? -7.918 2.389 30.267 1.00 42.57 60 ILE A O 1
ATOM 461 N N . ILE A 1 61 ? -5.918 1.685 29.528 1.00 43.43 61 ILE A N 1
ATOM 462 C CA . ILE A 1 61 ? -5.175 2.503 30.493 1.00 45.62 61 ILE A CA 1
ATOM 463 C C . ILE A 1 61 ? -5.479 3.986 30.267 1.00 49.05 61 ILE A C 1
ATOM 464 O O . ILE A 1 61 ? -5.356 4.810 31.174 1.00 45.84 61 ILE A O 1
ATOM 469 N N . HIS A 1 62 ? -5.907 4.311 29.051 1.00 51.32 62 HIS A N 1
ATOM 470 C CA . HIS A 1 62 ? -6.252 5.682 28.721 1.00 45.65 62 HIS A CA 1
ATOM 471 C C . HIS A 1 62 ? -7.369 6.218 29.604 1.00 46.35 62 HIS A C 1
ATOM 472 O O . HIS A 1 62 ? -7.326 7.357 30.051 1.00 44.83 62 HIS A O 1
ATOM 479 N N . PHE A 1 63 ? -8.382 5.405 29.850 1.00 41.61 63 PHE A N 1
ATOM 480 C CA . PHE A 1 63 ? -9.497 5.883 30.646 1.00 44.00 63 PHE A CA 1
ATOM 481 C C . PHE A 1 63 ? -9.104 6.029 32.107 1.00 48.45 63 PHE A C 1
ATOM 482 O O . PHE A 1 63 ? -9.626 6.883 32.827 1.00 44.57 63 PHE A O 1
ATOM 490 N N . TYR A 1 64 ? -8.155 5.218 32.543 1.00 46.87 64 TYR A N 1
ATOM 491 C CA . TYR A 1 64 ? -7.632 5.397 33.881 1.00 49.54 64 TYR A CA 1
ATOM 492 C C . TYR A 1 64 ? -6.754 6.647 33.978 1.00 56.17 64 TYR A C 1
ATOM 493 O O . TYR A 1 64 ? -6.860 7.402 34.943 1.00 55.75 64 TYR A O 1
ATOM 502 N N . GLU A 1 65 ? -5.911 6.879 32.975 1.00 44.29 65 GLU A N 1
ATOM 503 C CA . GLU A 1 65 ? -5.050 8.056 32.970 1.00 44.82 65 GLU A CA 1
ATOM 504 C C . GLU A 1 65 ? -5.840 9.347 33.167 1.00 55.51 65 GLU A C 1
ATOM 505 O O . GLU A 1 65 ? -5.508 10.165 34.030 1.00 48.64 65 GLU A O 1
ATOM 511 N N . VAL A 1 66 ? -6.889 9.527 32.372 1.00 48.77 66 VAL A N 1
ATOM 512 C CA . VAL A 1 66 ? -7.662 10.759 32.426 1.00 51.31 66 VAL A CA 1
ATOM 513 C C . VAL A 1 66 ? -8.642 10.790 33.592 1.00 47.36 66 VAL A C 1
ATOM 514 O O . VAL A 1 66 ? -9.372 11.760 33.774 1.00 55.15 66 VAL A O 1
ATOM 518 N N . LEU A 1 67 ? -8.639 9.738 34.399 1.00 50.93 67 LEU A N 1
ATOM 519 C CA . LEU A 1 67 ? -9.614 9.609 35.480 1.00 56.02 67 LEU A CA 1
ATOM 520 C C . LEU A 1 67 ? -9.575 10.738 36.518 1.00 59.42 67 LEU A C 1
ATOM 521 O O . LEU A 1 67 ? -10.620 11.226 36.941 1.00 71.64 67 LEU A O 1
ATOM 526 N N . ILE A 1 68 ? -8.382 11.154 36.932 1.00 71.15 68 ILE A N 1
ATOM 527 C CA . ILE A 1 68 ? -8.268 12.072 38.073 1.00 77.69 68 ILE A CA 1
ATOM 528 C C . ILE A 1 68 ? -7.652 13.442 37.753 1.00 75.32 68 ILE A C 1
ATOM 529 O O . ILE A 1 68 ? -8.226 14.483 38.097 1.00 73.86 68 ILE A O 1
ATOM 534 N N . TYR A 1 69 ? -6.491 13.441 37.101 1.00 78.40 69 TYR A N 1
ATOM 535 C CA . TYR A 1 69 ? -5.788 14.691 36.809 1.00 72.45 69 TYR A CA 1
ATOM 536 C C . TYR A 1 69 ? -5.966 15.147 35.359 1.00 68.65 69 TYR A C 1
ATOM 537 O O . TYR A 1 69 ? -6.295 14.354 34.469 1.00 59.69 69 TYR A O 1
ATOM 546 N N . SER A 1 70 ? -5.749 16.440 35.143 1.00 71.25 70 SER A N 1
ATOM 547 C CA . SER A 1 70 ? -6.058 17.083 33.874 1.00 67.55 70 SER A CA 1
ATOM 548 C C . SER A 1 70 ? -4.857 17.163 32.938 1.00 73.57 70 SER A C 1
ATOM 549 O O . SER A 1 70 ? -3.712 16.947 33.355 1.00 67.72 70 SER A O 1
ATOM 552 N N . ASP A 1 71 ? -5.138 17.465 31.670 1.00 50.78 71 ASP A N 1
ATOM 553 C CA . ASP A 1 71 ? -4.108 17.844 30.712 1.00 59.24 71 ASP A CA 1
ATOM 554 C C . ASP A 1 71 ? -3.172 16.670 30.380 1.00 56.96 71 ASP A C 1
ATOM 555 O O . ASP A 1 71 ? -1.988 16.856 30.087 1.00 57.31 71 ASP A O 1
ATOM 560 N N . ILE A 1 72 ? -3.735 15.465 30.408 1.00 52.71 72 ILE A N 1
ATOM 561 C CA . ILE A 1 72 ? -2.980 14.223 30.285 1.00 44.33 72 ILE A CA 1
ATOM 562 C C . ILE A 1 72 ? -2.232 14.050 28.957 1.00 51.86 72 ILE A C 1
ATOM 563 O O . ILE A 1 72 ? -1.143 13.487 28.927 1.00 49.09 72 ILE A O 1
ATOM 568 N N . GLU A 1 73 ? -2.806 14.514 27.857 1.00 49.34 73 GLU A N 1
ATOM 569 C CA A GLU A 1 73 ? -2.140 14.365 26.567 0.59 51.44 73 GLU A CA 1
ATOM 570 C CA B GLU A 1 73 ? -2.159 14.385 26.557 0.41 51.44 73 GLU A CA 1
ATOM 571 C C . GLU A 1 73 ? -0.894 15.235 26.522 1.00 47.03 73 GLU A C 1
ATOM 572 O O . GLU A 1 73 ? 0.165 14.788 26.098 1.00 45.02 73 GLU A O 1
ATOM 583 N N . ARG A 1 74 ? -1.022 16.473 26.972 1.00 46.97 74 ARG A N 1
ATOM 584 C CA . ARG A 1 74 ? 0.109 17.380 26.985 1.00 54.69 74 ARG A CA 1
ATOM 585 C C . ARG A 1 74 ? 1.206 16.849 27.934 1.00 53.74 74 ARG A C 1
ATOM 586 O O . ARG A 1 74 ? 2.394 16.859 27.603 1.00 31.84 74 ARG A O 1
ATOM 594 N N . LYS A 1 75 ? 0.803 16.365 29.104 1.00 34.72 75 LYS A N 1
ATOM 595 C CA . LYS A 1 75 ? 1.783 15.841 30.049 1.00 40.94 75 LYS A CA 1
ATOM 596 C C . LYS A 1 75 ? 2.586 14.680 29.454 1.00 42.70 75 LYS A C 1
ATOM 597 O O . LYS A 1 75 ? 3.796 14.578 29.653 1.00 39.79 75 LYS A O 1
ATOM 603 N N . LYS A 1 76 ? 1.923 13.830 28.686 1.00 41.87 76 LYS A N 1
ATOM 604 C CA . LYS A 1 76 ? 2.585 12.676 28.108 1.00 42.97 76 LYS A CA 1
ATOM 605 C C . LYS A 1 76 ? 3.608 13.062 27.029 1.00 40.08 76 LYS A C 1
ATOM 606 O O . LYS A 1 76 ? 4.689 12.474 26.955 1.00 38.00 76 LYS A O 1
ATOM 612 N N . GLN A 1 77 ? 3.278 14.056 26.210 1.00 40.91 77 GLN A N 1
ATOM 613 C CA . GLN A 1 77 ? 4.224 14.580 25.222 1.00 44.82 77 GLN A CA 1
ATOM 614 C C . GLN A 1 77 ? 5.405 15.277 25.910 1.00 38.28 77 GLN A C 1
ATOM 615 O O . GLN A 1 77 ? 6.539 15.249 25.427 1.00 36.55 77 GLN A O 1
ATOM 621 N N . PHE A 1 78 ? 5.122 15.912 27.041 1.00 35.61 78 PHE A N 1
ATOM 622 C CA . PHE A 1 78 ? 6.152 16.585 27.808 1.00 38.30 78 PHE A CA 1
ATOM 623 C C . PHE A 1 78 ? 7.153 15.535 28.290 1.00 39.70 78 PHE A C 1
ATOM 624 O O . PHE A 1 78 ? 8.350 15.641 28.050 1.00 29.08 78 PHE A O 1
ATOM 632 N N . LYS A 1 79 ? 6.631 14.508 28.952 1.00 34.67 79 LYS A N 1
ATOM 633 C CA . LYS A 1 79 ? 7.420 13.379 29.428 1.00 35.94 79 LYS A CA 1
ATOM 634 C C . LYS A 1 79 ? 8.304 12.735 28.334 1.00 38.71 79 LYS A C 1
ATOM 635 O O . LYS A 1 79 ? 9.491 12.468 28.553 1.00 35.56 79 LYS A O 1
ATOM 641 N N . ASP A 1 80 ? 7.733 12.499 27.157 1.00 32.68 80 ASP A N 1
ATOM 642 C CA . ASP A 1 80 ? 8.492 11.936 26.042 1.00 31.80 80 ASP A CA 1
ATOM 643 C C . ASP A 1 80 ? 9.574 12.876 25.535 1.00 33.25 80 ASP A C 1
ATOM 644 O O . ASP A 1 80 ? 10.600 12.425 25.030 1.00 29.67 80 ASP A O 1
ATOM 649 N N . GLN A 1 81 ? 9.329 14.180 25.646 1.00 32.51 81 GLN A N 1
ATOM 650 C CA . GLN A 1 81 ? 10.296 15.186 25.216 1.00 38.39 81 GLN A CA 1
ATOM 651 C C . GLN A 1 81 ? 11.510 15.153 26.140 1.00 39.46 81 GLN A C 1
ATOM 652 O O . GLN A 1 81 ? 12.664 15.021 25.697 1.00 36.90 81 GLN A O 1
ATOM 658 N N . VAL A 1 82 ? 11.228 15.247 27.432 1.00 27.63 82 VAL A N 1
ATOM 659 C CA . VAL A 1 82 ? 12.254 15.227 28.450 1.00 27.71 82 VAL A CA 1
ATOM 660 C C . VAL A 1 82 ? 13.097 13.955 28.275 1.00 34.27 82 VAL A C 1
ATOM 661 O O . VAL A 1 82 ? 14.337 14.010 28.247 1.00 28.10 82 VAL A O 1
ATOM 665 N N . ILE A 1 83 ? 12.412 12.825 28.102 1.00 33.02 83 ILE A N 1
ATOM 666 C CA . ILE A 1 83 ? 13.074 11.541 27.934 1.00 25.77 83 ILE A CA 1
ATOM 667 C C . ILE A 1 83 ? 14.020 11.544 26.734 1.00 31.00 83 ILE A C 1
ATOM 668 O O . ILE A 1 83 ? 15.145 11.066 26.819 1.00 34.19 83 ILE A O 1
ATOM 673 N N A MET A 1 84 ? 13.562 12.094 25.618 0.48 32.34 84 MET A N 1
ATOM 674 N N B MET A 1 84 ? 13.567 12.104 25.622 0.52 32.33 84 MET A N 1
ATOM 675 C CA A MET A 1 84 ? 14.400 12.201 24.436 0.48 32.21 84 MET A CA 1
ATOM 676 C CA B MET A 1 84 ? 14.404 12.191 24.438 0.52 32.20 84 MET A CA 1
ATOM 677 C C A MET A 1 84 ? 15.631 13.042 24.752 0.48 33.91 84 MET A C 1
ATOM 678 C C B MET A 1 84 ? 15.631 13.057 24.719 0.52 33.95 84 MET A C 1
ATOM 679 O O A MET A 1 84 ? 16.757 12.614 24.526 0.48 33.45 84 MET A O 1
ATOM 680 O O B MET A 1 84 ? 16.756 12.657 24.442 0.52 33.51 84 MET A O 1
ATOM 689 N N . LEU A 1 85 ? 15.401 14.247 25.268 1.00 35.61 85 LEU A N 1
ATOM 690 C CA . LEU A 1 85 ? 16.490 15.159 25.629 1.00 33.45 85 LEU A CA 1
ATOM 691 C C . LEU A 1 85 ? 17.509 14.516 26.589 1.00 29.00 85 LEU A C 1
ATOM 692 O O . LEU A 1 85 ? 18.717 14.647 26.401 1.00 28.99 85 LEU A O 1
ATOM 697 N N . CYS A 1 86 ? 17.017 13.831 27.618 1.00 27.27 86 CYS A N 1
ATOM 698 C CA . CYS A 1 86 ? 17.898 13.108 28.538 1.00 29.81 86 CYS A CA 1
ATOM 699 C C . CYS A 1 86 ? 18.797 12.120 27.775 1.00 29.68 86 CYS A C 1
ATOM 700 O O . CYS A 1 86 ? 20.018 12.065 27.981 1.00 30.98 86 CYS A O 1
ATOM 703 N N . LYS A 1 87 ? 18.186 11.373 26.864 1.00 26.38 87 LYS A N 1
ATOM 704 C CA . LYS A 1 87 ? 18.904 10.469 25.974 1.00 31.32 87 LYS A CA 1
ATOM 705 C C . LYS A 1 87 ? 20.006 11.173 25.221 1.00 25.63 87 LYS A C 1
ATOM 706 O O . LYS A 1 87 ? 21.099 10.634 25.046 1.00 28.63 87 LYS A O 1
ATOM 712 N N . GLN A 1 88 ? 19.709 12.379 24.757 1.00 29.14 88 GLN A N 1
ATOM 713 C CA . GLN A 1 88 ? 20.688 13.174 24.041 1.00 35.40 88 GLN A CA 1
ATOM 714 C C . GLN A 1 88 ? 21.668 13.949 24.957 1.00 35.65 88 GLN A C 1
ATOM 715 O O . GLN A 1 88 ? 22.570 14.626 24.464 1.00 37.49 88 GLN A O 1
ATOM 721 N N . LYS A 1 89 ? 21.512 13.824 26.277 1.00 32.48 89 LYS A N 1
ATOM 722 C CA . LYS A 1 89 ? 22.389 14.531 27.236 1.00 39.43 89 LYS A CA 1
ATOM 723 C C . LYS A 1 89 ? 22.232 16.058 27.154 1.00 36.33 89 LYS A C 1
ATOM 724 O O . LYS A 1 89 ? 23.156 16.810 27.438 1.00 37.92 89 LYS A O 1
ATOM 730 N N . ARG A 1 90 ? 21.051 16.510 26.762 1.00 33.19 90 ARG A N 1
ATOM 731 C CA . ARG A 1 90 ? 20.783 17.935 26.710 1.00 38.39 90 ARG A CA 1
ATOM 732 C C . ARG A 1 90 ? 20.240 18.444 28.053 1.00 35.09 90 ARG A C 1
ATOM 733 O O . ARG A 1 90 ? 19.061 18.768 28.210 1.00 35.44 90 ARG A O 1
ATOM 741 N N . TYR A 1 91 ? 21.139 18.518 29.027 1.00 33.53 91 TYR A N 1
ATOM 742 C CA . TYR A 1 91 ? 20.747 18.762 30.408 1.00 34.70 91 TYR A CA 1
ATOM 743 C C . TYR A 1 91 ? 20.368 20.205 30.718 1.00 34.17 91 TYR A C 1
ATOM 744 O O . TYR A 1 91 ? 19.481 20.451 31.548 1.00 31.57 91 TYR A O 1
ATOM 753 N N . LYS A 1 92 ? 21.029 21.151 30.054 1.00 26.83 92 LYS A N 1
ATOM 754 C CA . LYS A 1 92 ? 20.630 22.558 30.133 1.00 37.96 92 LYS A CA 1
ATOM 755 C C . LYS A 1 92 ? 19.145 22.719 29.778 1.00 40.95 92 LYS A C 1
ATOM 756 O O . LYS A 1 92 ? 18.352 23.247 30.570 1.00 34.81 92 LYS A O 1
ATOM 762 N N . GLU A 1 93 ? 18.767 22.242 28.594 0.97 27.04 93 GLU A N 1
ATOM 763 C CA . GLU A 1 93 ? 17.385 22.374 28.150 0.97 34.22 93 GLU A CA 1
ATOM 764 C C . GLU A 1 93 ? 16.412 21.675 29.081 0.97 31.41 93 GLU A C 1
ATOM 765 O O . GLU A 1 93 ? 15.369 22.220 29.410 0.97 35.19 93 GLU A O 1
ATOM 771 N N . ILE A 1 94 ? 16.750 20.464 29.501 1.00 35.14 94 ILE A N 1
ATOM 772 C CA . ILE A 1 94 ? 15.919 19.768 30.467 1.00 40.26 94 ILE A CA 1
ATOM 773 C C . ILE A 1 94 ? 15.707 20.623 31.701 1.00 31.88 94 ILE A C 1
ATOM 774 O O . ILE A 1 94 ? 14.588 20.759 32.209 1.00 36.53 94 ILE A O 1
ATOM 779 N N . TYR A 1 95 ? 16.804 21.188 32.187 1.00 30.84 95 TYR A N 1
ATOM 780 C CA . TYR A 1 95 ? 16.787 22.023 33.380 1.00 32.51 95 TYR A CA 1
ATOM 781 C C . TYR A 1 95 ? 15.812 23.200 33.240 1.00 33.06 95 TYR A C 1
ATOM 782 O O . TYR A 1 95 ? 14.974 23.444 34.114 1.00 35.79 95 TYR A O 1
ATOM 791 N N . ASN A 1 96 ? 15.922 23.923 32.132 1.00 31.80 96 ASN A N 1
ATOM 792 C CA . ASN A 1 96 ? 15.003 25.025 31.835 1.00 39.98 96 ASN A CA 1
ATOM 793 C C . ASN A 1 96 ? 13.570 24.577 31.570 1.00 39.23 96 ASN A C 1
ATOM 794 O O . ASN A 1 96 ? 12.618 25.143 32.125 1.00 36.16 96 ASN A O 1
ATOM 799 N N . LYS A 1 97 ? 13.422 23.560 30.724 1.00 35.22 97 LYS A N 1
ATOM 800 C CA . LYS A 1 97 ? 12.102 23.062 30.342 1.00 31.92 97 LYS A CA 1
ATOM 801 C C . LYS A 1 97 ? 11.319 22.588 31.570 1.00 36.77 97 LYS A C 1
ATOM 802 O O . LYS A 1 97 ? 10.168 22.973 31.788 1.00 37.46 97 LYS A O 1
ATOM 808 N N . VAL A 1 98 ? 11.961 21.767 32.386 1.00 33.02 98 VAL A N 1
ATOM 809 C CA . VAL A 1 98 ? 11.317 21.202 33.561 1.00 36.72 98 VAL A CA 1
ATOM 810 C C . VAL A 1 98 ? 11.078 22.232 34.676 1.00 42.50 98 VAL A C 1
ATOM 811 O O . VAL A 1 98 ? 10.070 22.171 35.398 1.00 34.28 98 VAL A O 1
ATOM 815 N N . TRP A 1 99 ? 12.012 23.171 34.825 1.00 39.14 99 TRP A N 1
ATOM 816 C CA . TRP A 1 99 ? 11.831 24.240 35.802 1.00 46.35 99 TRP A CA 1
ATOM 817 C C . TRP A 1 99 ? 10.576 25.073 35.497 1.00 35.67 99 TRP A C 1
ATOM 818 O O . TRP A 1 99 ? 9.788 25.376 36.393 1.00 36.10 99 TRP A O 1
ATOM 829 N N . ASN A 1 100 ? 10.388 25.422 34.228 1.00 37.97 100 ASN A N 1
ATOM 830 C CA . ASN A 1 100 ? 9.182 26.147 33.811 1.00 48.68 100 ASN A CA 1
ATOM 831 C C . ASN A 1 100 ? 7.902 25.420 34.166 1.00 43.50 100 ASN A C 1
ATOM 832 O O . ASN A 1 100 ? 6.975 26.011 34.712 1.00 47.59 100 ASN A O 1
ATOM 837 N N . GLU A 1 101 ? 7.865 24.129 33.868 1.00 46.20 101 GLU A N 1
ATOM 838 C CA . GLU A 1 101 ? 6.715 23.320 34.210 1.00 40.99 101 GLU A CA 1
ATOM 839 C C . GLU A 1 101 ? 6.519 23.245 35.723 1.00 44.65 101 GLU A C 1
ATOM 840 O O . GLU A 1 101 ? 5.392 23.235 36.220 1.00 49.55 101 GLU A O 1
ATOM 846 N N . LEU A 1 102 ? 7.626 23.178 36.452 1.00 46.21 102 LEU A N 1
ATOM 847 C CA . LEU A 1 102 ? 7.576 22.997 37.901 1.00 50.34 102 LEU A CA 1
ATOM 848 C C . LEU A 1 102 ? 6.966 24.195 38.613 1.00 56.18 102 LEU A C 1
ATOM 849 O O . LEU A 1 102 ? 6.338 24.044 39.667 1.00 54.80 102 LEU A O 1
ATOM 854 N N . LYS A 1 103 ? 7.153 25.384 38.044 1.00 46.42 103 LYS A N 1
ATOM 855 C CA . LYS A 1 103 ? 6.711 26.596 38.724 1.00 69.19 103 LYS A CA 1
ATOM 856 C C . LYS A 1 103 ? 5.231 26.923 38.482 1.00 68.51 103 LYS A C 1
ATOM 857 O O . LYS A 1 103 ? 4.694 27.865 39.066 1.00 71.91 103 LYS A O 1
ATOM 863 N N . LYS A 1 104 ? 4.575 26.128 37.637 1.00 60.11 104 LYS A N 1
ATOM 864 C CA . LYS A 1 104 ? 3.115 26.160 37.532 1.00 44.59 104 LYS A CA 1
ATOM 865 C C . LYS A 1 104 ? 2.459 25.598 38.795 1.00 66.61 104 LYS A C 1
ATOM 866 O O . LYS A 1 104 ? 1.270 25.805 39.025 1.00 83.21 104 LYS A O 1
ATOM 872 N N . GLU A 1 105 ? 3.233 24.881 39.606 1.00 54.05 105 GLU A N 1
ATOM 873 C CA . GLU A 1 105 ? 2.755 24.399 40.897 1.00 62.96 105 GLU A CA 1
ATOM 874 C C . GLU A 1 105 ? 1.459 23.577 40.837 1.00 76.96 105 GLU A C 1
ATOM 875 O O . GLU A 1 105 ? 0.696 23.560 41.802 1.00 82.69 105 GLU A O 1
ATOM 881 N N . GLU A 1 106 ? 1.212 22.898 39.719 0.92 69.07 106 GLU A N 1
ATOM 882 C CA . GLU A 1 106 ? 0.024 22.055 39.586 0.92 62.37 106 GLU A CA 1
ATOM 883 C C . GLU A 1 106 ? 0.117 20.803 40.458 0.92 69.90 106 GLU A C 1
ATOM 884 O O . GLU A 1 106 ? 1.199 20.255 40.661 0.92 70.09 106 GLU A O 1
ATOM 890 N N . TYR A 1 107 ? -1.024 20.359 40.978 1.00 65.63 107 TYR A N 1
ATOM 891 C CA . TYR A 1 107 ? -1.069 19.154 41.800 1.00 63.23 107 TYR A CA 1
ATOM 892 C C . TYR A 1 107 ? -1.280 17.897 40.956 1.00 64.60 107 TYR A C 1
ATOM 893 O O . TYR A 1 107 ? -2.320 17.726 40.313 1.00 55.43 107 TYR A O 1
ATOM 902 N N . HIS A 1 108 ? -0.278 17.025 40.975 1.00 55.99 108 HIS A N 1
ATOM 903 C CA . HIS A 1 108 ? -0.318 15.755 40.270 1.00 51.85 108 HIS A CA 1
ATOM 904 C C . HIS A 1 108 ? 0.917 14.971 40.685 1.00 42.01 108 HIS A C 1
ATOM 905 O O . HIS A 1 108 ? 1.926 14.986 39.983 1.00 39.99 108 HIS A O 1
ATOM 912 N N . PRO A 1 109 ? 0.841 14.289 41.836 1.00 40.65 109 PRO A N 1
ATOM 913 C CA . PRO A 1 109 ? 2.045 13.764 42.500 1.00 38.96 109 PRO A CA 1
ATOM 914 C C . PRO A 1 109 ? 3.000 13.009 41.565 1.00 50.12 109 PRO A C 1
ATOM 915 O O . PRO A 1 109 ? 4.195 13.323 41.578 1.00 43.07 109 PRO A O 1
ATOM 919 N N . GLU A 1 110 ? 2.492 12.058 40.775 1.00 36.10 110 GLU A N 1
ATOM 920 C CA . GLU A 1 110 ? 3.344 11.265 39.891 1.00 42.19 110 GLU A CA 1
ATOM 921 C C . GLU A 1 110 ? 4.059 12.118 38.848 1.00 39.23 110 GLU A C 1
ATOM 922 O O . GLU A 1 110 ? 5.245 11.907 38.584 1.00 37.27 110 GLU A O 1
ATOM 928 N N . PHE A 1 111 ? 3.346 13.070 38.246 1.00 44.59 111 PHE A N 1
ATOM 929 C CA . PHE A 1 111 ? 3.973 13.949 37.257 1.00 36.81 111 PHE A CA 1
ATOM 930 C C . PHE A 1 111 ? 4.951 14.902 37.955 1.00 38.18 111 PHE A C 1
ATOM 931 O O . PHE A 1 111 ? 6.034 15.166 37.435 1.00 31.57 111 PHE A O 1
ATOM 939 N N A GLN A 1 112 ? 4.582 15.408 39.130 0.52 36.85 112 GLN A N 1
ATOM 940 N N B GLN A 1 112 ? 4.546 15.405 39.124 0.48 36.86 112 GLN A N 1
ATOM 941 C CA A GLN A 1 112 ? 5.490 16.277 39.877 0.52 42.75 112 GLN A CA 1
ATOM 942 C CA B GLN A 1 112 ? 5.409 16.226 39.972 0.48 42.67 112 GLN A CA 1
ATOM 943 C C A GLN A 1 112 ? 6.762 15.516 40.244 0.52 37.67 112 GLN A C 1
ATOM 944 C C B GLN A 1 112 ? 6.724 15.494 40.180 0.48 37.67 112 GLN A C 1
ATOM 945 O O A GLN A 1 112 ? 7.860 16.060 40.145 0.52 37.30 112 GLN A O 1
ATOM 946 O O B GLN A 1 112 ? 7.800 16.027 39.913 0.48 37.03 112 GLN A O 1
ATOM 957 N N . GLN A 1 113 ? 6.615 14.256 40.647 1.00 35.34 113 GLN A N 1
ATOM 958 C CA . GLN A 1 113 ? 7.772 13.431 40.965 1.00 35.13 113 GLN A CA 1
ATOM 959 C C . GLN A 1 113 ? 8.695 13.236 39.769 1.00 35.93 113 GLN A C 1
ATOM 960 O O . GLN A 1 113 ? 9.917 13.288 39.906 1.00 29.78 113 GLN A O 1
ATOM 966 N N . PHE A 1 114 ? 8.104 13.015 38.600 1.00 32.40 114 PHE A N 1
ATOM 967 C CA . PHE A 1 114 ? 8.871 12.897 37.375 1.00 22.66 114 PHE A CA 1
ATOM 968 C C . PHE A 1 114 ? 9.667 14.189 37.085 1.00 29.91 114 PHE A C 1
ATOM 969 O O . PHE A 1 114 ? 10.852 14.141 36.764 1.00 28.59 114 PHE A O 1
ATOM 977 N N . LEU A 1 115 ? 9.013 15.344 37.202 1.00 36.78 115 LEU A N 1
ATOM 978 C CA . LEU A 1 115 ? 9.687 16.634 37.000 1.00 34.84 115 LEU A CA 1
ATOM 979 C C . LEU A 1 115 ? 10.878 16.840 37.953 1.00 29.43 115 LEU A C 1
ATOM 980 O O . LEU A 1 115 ? 11.970 17.220 37.534 1.00 29.22 115 LEU A O 1
ATOM 985 N N . GLN A 1 116 ? 10.640 16.590 39.234 1.00 20.00 116 GLN A N 1
ATOM 986 C CA . GLN A 1 116 ? 11.654 16.743 40.271 1.00 38.28 116 GLN A CA 1
ATOM 987 C C . GLN A 1 116 ? 12.847 15.810 40.067 1.00 37.12 116 GLN A C 1
ATOM 988 O O . GLN A 1 116 ? 13.994 16.258 40.114 1.00 31.49 116 GLN A O 1
ATOM 994 N N . TRP A 1 117 ? 12.566 14.523 39.841 1.00 30.78 117 TRP A N 1
ATOM 995 C CA . TRP A 1 117 ? 13.595 13.556 39.458 1.00 24.13 117 TRP A CA 1
ATOM 996 C C . TRP A 1 117 ? 14.450 14.127 38.327 1.00 34.38 117 TRP A C 1
ATOM 997 O O . TRP A 1 117 ? 15.666 14.254 38.473 1.00 26.56 117 TRP A O 1
ATOM 1008 N N . GLN A 1 118 ? 13.820 14.515 37.220 1.00 28.54 118 GLN A N 1
ATOM 1009 C CA . GLN A 1 118 ? 14.576 15.004 36.069 1.00 25.98 118 GLN A CA 1
ATOM 1010 C C . GLN A 1 118 ? 15.330 16.309 36.369 1.00 33.46 118 GLN A C 1
ATOM 1011 O O . GLN A 1 118 ? 16.428 16.543 35.854 1.00 22.33 118 GLN A O 1
ATOM 1017 N N . TYR A 1 119 ? 14.728 17.159 37.195 1.00 28.80 119 TYR A N 1
ATOM 1018 C CA . TYR A 1 119 ? 15.312 18.456 37.509 1.00 35.48 119 TYR A CA 1
ATOM 1019 C C . TYR A 1 119 ? 16.594 18.307 38.337 1.00 36.03 119 TYR A C 1
ATOM 1020 O O . TYR A 1 119 ? 17.612 18.926 38.033 1.00 29.65 119 TYR A O 1
ATOM 1029 N N . TYR A 1 120 ? 16.536 17.450 39.351 1.00 26.83 120 TYR A N 1
ATOM 1030 C CA . TYR A 1 120 ? 17.688 17.150 40.192 1.00 35.79 120 TYR A CA 1
ATOM 1031 C C . TYR A 1 120 ? 18.840 16.524 39.429 1.00 36.40 120 TYR A C 1
ATOM 1032 O O . TYR A 1 120 ? 19.990 16.918 39.624 1.00 35.81 120 TYR A O 1
ATOM 1041 N N . VAL A 1 121 ? 18.542 15.546 38.574 1.00 27.96 121 VAL A N 1
ATOM 1042 C CA . VAL A 1 121 ? 19.582 14.916 37.764 1.00 28.21 121 VAL A CA 1
ATOM 1043 C C . VAL A 1 121 ? 20.247 15.966 36.884 1.00 27.99 121 VAL A C 1
ATOM 1044 O O . VAL A 1 121 ? 21.476 16.019 36.752 1.00 25.27 121 VAL A O 1
ATOM 1048 N N . ALA A 1 122 ? 19.413 16.796 36.279 1.00 26.23 122 ALA A N 1
ATOM 1049 C CA . ALA A 1 122 ? 19.890 17.860 35.424 1.00 33.19 122 ALA A CA 1
ATOM 1050 C C . ALA A 1 122 ? 20.754 18.823 36.249 1.00 32.04 122 ALA A C 1
ATOM 1051 O O . ALA A 1 122 ? 21.852 19.207 35.835 1.00 37.86 122 ALA A O 1
ATOM 1053 N N . ALA A 1 123 ? 20.263 19.186 37.428 1.00 20.95 123 ALA A N 1
ATOM 1054 C CA . ALA A 1 123 ? 20.988 20.088 38.309 1.00 33.59 123 ALA A CA 1
ATOM 1055 C C . ALA A 1 123 ? 22.361 19.510 38.639 1.00 36.98 123 ALA A C 1
ATOM 1056 O O . ALA A 1 123 ? 23.373 20.204 38.564 1.00 36.18 123 ALA A O 1
ATOM 1058 N N . TYR A 1 124 ? 22.383 18.227 38.981 1.00 32.41 124 TYR A N 1
ATOM 1059 C CA . TYR A 1 124 ? 23.619 17.545 39.322 1.00 26.86 124 TYR A CA 1
ATOM 1060 C C . TYR A 1 124 ? 24.588 17.464 38.142 1.00 36.74 124 TYR A C 1
ATOM 1061 O O . TYR A 1 124 ? 25.796 17.671 38.294 1.00 34.33 124 TYR A O 1
ATOM 1070 N N . VAL A 1 125 ? 24.076 17.163 36.959 1.00 27.42 125 VAL A N 1
ATOM 1071 C CA . VAL A 1 125 ? 24.978 16.999 35.838 1.00 32.84 125 VAL A CA 1
ATOM 1072 C C . VAL A 1 125 ? 25.576 18.348 35.517 1.00 31.04 125 VAL A C 1
ATOM 1073 O O . VAL A 1 125 ? 26.723 18.444 35.115 1.00 33.81 125 VAL A O 1
ATOM 1077 N N . LEU A 1 126 ? 24.781 19.394 35.716 1.00 38.64 126 LEU A N 1
ATOM 1078 C CA . LEU A 1 126 ? 25.209 20.751 35.415 1.00 38.97 126 LEU A CA 1
ATOM 1079 C C . LEU A 1 126 ? 26.091 21.322 36.531 1.00 32.20 126 LEU A C 1
ATOM 1080 O O . LEU A 1 126 ? 26.558 22.457 36.454 1.00 41.60 126 LEU A O 1
ATOM 1085 N N . LYS A 1 127 ? 26.313 20.537 37.574 1.00 37.81 127 LYS A N 1
ATOM 1086 C CA . LYS A 1 127 ? 27.187 20.966 38.663 1.00 48.23 127 LYS A CA 1
ATOM 1087 C C . LYS A 1 127 ? 26.626 22.168 39.430 1.00 37.75 127 LYS A C 1
ATOM 1088 O O . LYS A 1 127 ? 27.366 22.945 40.019 1.00 43.13 127 LYS A O 1
ATOM 1094 N N . LYS A 1 128 ? 25.307 22.306 39.414 1.00 37.18 128 LYS A N 1
ATOM 1095 C CA . LYS A 1 128 ? 24.619 23.315 40.195 1.00 28.19 128 LYS A CA 1
ATOM 1096 C C . LYS A 1 128 ? 24.378 22.816 41.619 1.00 42.40 128 LYS A C 1
ATOM 1097 O O . LYS A 1 128 ? 24.135 23.595 42.550 1.00 40.61 128 LYS A O 1
ATOM 1103 N N . VAL A 1 129 ? 24.442 21.503 41.791 1.00 42.63 129 VAL A N 1
ATOM 1104 C CA . VAL A 1 129 ? 24.298 20.916 43.112 1.00 31.55 129 VAL A CA 1
ATOM 1105 C C . VAL A 1 129 ? 25.244 19.736 43.228 1.00 42.47 129 VAL A C 1
ATOM 1106 O O . VAL A 1 129 ? 25.624 19.138 42.224 1.00 44.47 129 VAL A O 1
ATOM 1110 N N . ASP A 1 130 ? 25.661 19.421 44.448 1.00 39.60 130 ASP A N 1
ATOM 1111 C CA . ASP A 1 130 ? 26.683 18.403 44.628 1.00 40.22 130 ASP A CA 1
ATOM 1112 C C . ASP A 1 130 ? 26.050 17.021 44.697 1.00 38.04 130 ASP A C 1
ATOM 1113 O O . ASP A 1 130 ? 24.871 16.884 45.033 1.00 40.61 130 ASP A O 1
ATOM 1118 N N . TYR A 1 131 ? 26.846 16.004 44.380 1.00 34.82 131 TYR A N 1
ATOM 1119 C CA . TYR A 1 131 ? 26.349 14.638 44.258 1.00 30.60 131 TYR A CA 1
ATOM 1120 C C . TYR A 1 131 ? 25.590 14.175 45.495 1.00 34.77 131 TYR A C 1
ATOM 1121 O O . TYR A 1 131 ? 24.628 13.416 45.386 1.00 31.68 131 TYR A O 1
ATOM 1130 N N . GLU A 1 132 ? 26.011 14.642 46.665 1.00 36.60 132 GLU A N 1
ATOM 1131 C CA . GLU A 1 132 ? 25.423 14.177 47.924 1.00 41.45 132 GLU A CA 1
ATOM 1132 C C . GLU A 1 132 ? 24.028 14.734 48.140 1.00 41.77 132 GLU A C 1
ATOM 1133 O O . GLU A 1 132 ? 23.144 14.049 48.656 1.00 34.11 132 GLU A O 1
ATOM 1139 N N . TYR A 1 133 ? 23.831 15.981 47.724 1.00 35.19 133 TYR A N 1
ATOM 1140 C CA . TYR A 1 133 ? 22.546 16.624 47.899 1.00 32.41 133 TYR A CA 1
ATOM 1141 C C . TYR A 1 133 ? 21.546 16.052 46.889 1.00 41.21 133 TYR A C 1
ATOM 1142 O O . TYR A 1 133 ? 20.389 15.776 47.216 1.00 33.58 133 TYR A O 1
ATOM 1151 N N . CYS A 1 134 ? 22.009 15.851 45.662 1.00 34.64 134 CYS A N 1
ATOM 1152 C CA . CYS A 1 134 ? 21.196 15.183 44.654 1.00 34.55 134 CYS A CA 1
ATOM 1153 C C . CYS A 1 134 ? 20.652 13.829 45.153 1.00 33.76 134 CYS A C 1
ATOM 1154 O O . CYS A 1 134 ? 19.452 13.565 45.096 1.00 33.35 134 CYS A O 1
ATOM 1157 N N . ILE A 1 135 ? 21.539 12.982 45.660 1.00 32.16 135 ILE A N 1
ATOM 1158 C CA . ILE A 1 135 ? 21.143 11.675 46.168 1.00 32.99 135 ILE A CA 1
ATOM 1159 C C . ILE A 1 135 ? 20.096 11.771 47.276 1.00 44.17 135 ILE A C 1
ATOM 1160 O O . ILE A 1 135 ? 19.103 11.024 47.277 1.00 36.14 135 ILE A O 1
ATOM 1165 N N . LEU A 1 136 ? 20.313 12.686 48.218 1.00 33.81 136 LEU A N 1
ATOM 1166 C CA . LEU A 1 136 ? 19.369 12.856 49.321 1.00 36.15 136 LEU A CA 1
ATOM 1167 C C . LEU A 1 136 ? 17.989 13.309 48.840 1.00 37.05 136 LEU A C 1
ATOM 1168 O O . LEU A 1 136 ? 16.969 12.882 49.373 1.00 35.58 136 LEU A O 1
ATOM 1173 N N . GLU A 1 137 ? 17.957 14.184 47.839 1.00 34.07 137 GLU A N 1
ATOM 1174 C CA . GLU A 1 137 ? 16.688 14.627 47.282 1.00 37.25 137 GLU A CA 1
ATOM 1175 C C . GLU A 1 137 ? 15.994 13.476 46.542 1.00 39.59 137 GLU A C 1
ATOM 1176 O O . GLU A 1 137 ? 14.784 13.263 46.684 1.00 35.99 137 GLU A O 1
ATOM 1182 N N . LEU A 1 138 ? 16.768 12.727 45.769 1.00 29.96 138 LEU A N 1
ATOM 1183 C CA . LEU A 1 138 ? 16.241 11.546 45.094 1.00 35.58 138 LEU A CA 1
ATOM 1184 C C . LEU A 1 138 ? 15.668 10.520 46.075 1.00 29.20 138 LEU A C 1
ATOM 1185 O O . LEU A 1 138 ? 14.566 10.021 45.877 1.00 30.83 138 LEU A O 1
ATOM 1190 N N . LYS A 1 139 ? 16.404 10.227 47.144 1.00 32.73 139 LYS A N 1
ATOM 1191 C CA . LYS A 1 139 ? 15.918 9.302 48.161 1.00 32.96 139 LYS A CA 1
ATOM 1192 C C . LYS A 1 139 ? 14.596 9.762 48.772 1.00 32.13 139 LYS A C 1
ATOM 1193 O O . LYS A 1 139 ? 13.777 8.946 49.184 1.00 45.93 139 LYS A O 1
ATOM 1199 N N . LYS A 1 140 ? 14.382 11.069 48.807 1.00 34.58 140 LYS A N 1
ATOM 1200 C CA . LYS A 1 140 ? 13.171 11.625 49.397 1.00 41.07 140 LYS A CA 1
ATOM 1201 C C . LYS A 1 140 ? 11.966 11.396 48.494 1.00 38.08 140 LYS A C 1
ATOM 1202 O O . LYS A 1 140 ? 10.868 11.141 48.974 1.00 48.53 140 LYS A O 1
ATOM 1208 N N . LEU A 1 141 ? 12.177 11.482 47.185 1.00 41.60 141 LEU A N 1
ATOM 1209 C CA . LEU A 1 141 ? 11.153 11.085 46.221 1.00 37.12 141 LEU A CA 1
ATOM 1210 C C . LEU A 1 141 ? 10.772 9.620 46.431 1.00 33.07 141 LEU A C 1
ATOM 1211 O O . LEU A 1 141 ? 9.601 9.269 46.376 1.00 44.51 141 LEU A O 1
ATOM 1216 N N . LEU A 1 142 ? 11.754 8.761 46.679 1.00 30.86 142 LEU A N 1
ATOM 1217 C CA . LEU A 1 142 ? 11.456 7.351 46.960 1.00 37.54 142 LEU A CA 1
ATOM 1218 C C . LEU A 1 142 ? 10.628 7.218 48.211 1.00 45.49 142 LEU A C 1
ATOM 1219 O O . LEU A 1 142 ? 9.672 6.454 48.249 1.00 48.37 142 LEU A O 1
ATOM 1224 N N . ASN A 1 143 ? 11.023 7.953 49.250 1.00 61.43 143 ASN A N 1
ATOM 1225 C CA . ASN A 1 143 ? 10.350 7.865 50.543 1.00 55.31 143 ASN A CA 1
ATOM 1226 C C . ASN A 1 143 ? 8.909 8.355 50.456 1.00 61.21 143 ASN A C 1
ATOM 1227 O O . ASN A 1 143 ? 8.132 8.148 51.388 1.00 56.84 143 ASN A O 1
ATOM 1232 N N . GLN A 1 144 ? 8.556 8.989 49.333 1.00 51.01 144 GLN A N 1
ATOM 1233 C CA . GLN A 1 144 ? 7.156 9.296 49.027 1.00 51.57 144 GLN A CA 1
ATOM 1234 C C . GLN A 1 144 ? 6.324 8.024 48.909 1.00 48.92 144 GLN A C 1
ATOM 1235 O O . GLN A 1 144 ? 5.116 8.055 49.128 1.00 52.87 144 GLN A O 1
ATOM 1241 N N . GLN A 1 145 ? 6.968 6.911 48.555 1.00 61.63 145 GLN A N 1
ATOM 1242 C CA . GLN A 1 145 ? 6.262 5.649 48.316 1.00 61.73 145 GLN A CA 1
ATOM 1243 C C . GLN A 1 145 ? 5.097 5.886 47.356 1.00 59.52 145 GLN A C 1
ATOM 1244 O O . GLN A 1 145 ? 3.967 5.433 47.580 1.00 61.82 145 GLN A O 1
ATOM 1250 N N . LEU A 1 146 ? 5.380 6.618 46.288 1.00 53.74 146 LEU A N 1
ATOM 1251 C CA . LEU A 1 146 ? 4.353 7.004 45.336 1.00 66.83 146 LEU A CA 1
ATOM 1252 C C . LEU A 1 146 ? 3.915 5.807 44.503 1.00 73.11 146 LEU A C 1
ATOM 1253 O O . LEU A 1 146 ? 4.749 5.045 44.007 1.00 72.03 146 LEU A O 1
ATOM 1258 N N . THR A 1 147 ? 2.600 5.650 44.369 1.00 82.01 147 THR A N 1
ATOM 1259 C CA . THR A 1 147 ? 2.006 4.569 43.587 1.00 77.98 147 THR A CA 1
ATOM 1260 C C . THR A 1 147 ? 2.127 4.851 42.087 1.00 61.20 147 THR A C 1
ATOM 1261 O O . THR A 1 147 ? 3.156 4.554 41.476 1.00 68.96 147 THR A O 1
ATOM 1265 N N . GLY A 1 148 ? 1.076 5.416 41.499 1.00 56.59 148 GLY A N 1
ATOM 1266 C CA . GLY A 1 148 ? 1.128 5.891 40.124 1.00 62.85 148 GLY A CA 1
ATOM 1267 C C . GLY A 1 148 ? 0.838 4.913 38.985 1.00 49.92 148 GLY A C 1
ATOM 1268 O O . GLY A 1 148 ? 0.810 3.694 39.151 1.00 61.00 148 GLY A O 1
ATOM 1269 N N . ILE A 1 149 ? 0.637 5.479 37.804 1.00 47.20 149 ILE A N 1
ATOM 1270 C CA . ILE A 1 149 ? 0.384 4.716 36.591 1.00 46.53 149 ILE A CA 1
ATOM 1271 C C . ILE A 1 149 ? 1.645 4.002 36.111 1.00 53.14 149 ILE A C 1
ATOM 1272 O O . ILE A 1 149 ? 1.622 2.791 35.852 1.00 49.57 149 ILE A O 1
ATOM 1277 N N . ASP A 1 150 ? 2.737 4.758 35.980 1.00 42.43 150 ASP A N 1
ATOM 1278 C CA . ASP A 1 150 ? 4.021 4.213 35.538 1.00 38.38 150 ASP A CA 1
ATOM 1279 C C . ASP A 1 150 ? 4.661 3.455 36.693 1.00 41.96 150 ASP A C 1
ATOM 1280 O O . ASP A 1 150 ? 5.198 4.064 37.613 1.00 45.48 150 ASP A O 1
ATOM 1285 N N . VAL A 1 151 ? 4.588 2.124 36.652 1.00 44.21 151 VAL A N 1
ATOM 1286 C CA . VAL A 1 151 ? 5.075 1.310 37.766 1.00 44.93 151 VAL A CA 1
ATOM 1287 C C . VAL A 1 151 ? 6.605 1.299 37.897 1.00 34.74 151 VAL A C 1
ATOM 1288 O O . VAL A 1 151 ? 7.120 0.829 38.892 1.00 31.46 151 VAL A O 1
ATOM 1292 N N . TYR A 1 152 ? 7.320 1.826 36.903 1.00 36.70 152 TYR A N 1
ATOM 1293 C CA . TYR A 1 152 ? 8.786 1.745 36.885 1.00 34.67 152 TYR A CA 1
ATOM 1294 C C . TYR A 1 152 ? 9.505 2.998 37.378 1.00 36.89 152 TYR A C 1
ATOM 1295 O O . TYR A 1 152 ? 10.735 3.001 37.458 1.00 35.01 152 TYR A O 1
ATOM 1304 N N . GLN A 1 153 ? 8.749 4.052 37.691 1.00 29.34 153 GLN A N 1
ATOM 1305 C CA . GLN A 1 153 ? 9.330 5.355 38.028 1.00 31.01 153 GLN A CA 1
ATOM 1306 C C . GLN A 1 153 ? 10.313 5.339 39.221 1.00 32.50 153 GLN A C 1
ATOM 1307 O O . GLN A 1 153 ? 11.393 5.905 39.128 1.00 32.81 153 GLN A O 1
ATOM 1313 N N . ASN A 1 154 ? 9.939 4.693 40.326 1.00 25.99 154 ASN A N 1
ATOM 1314 C CA . ASN A 1 154 ? 10.864 4.487 41.438 1.00 36.13 154 ASN A CA 1
ATOM 1315 C C . ASN A 1 154 ? 12.159 3.770 41.038 1.00 35.60 154 ASN A C 1
ATOM 1316 O O . ASN A 1 154 ? 13.236 4.094 41.55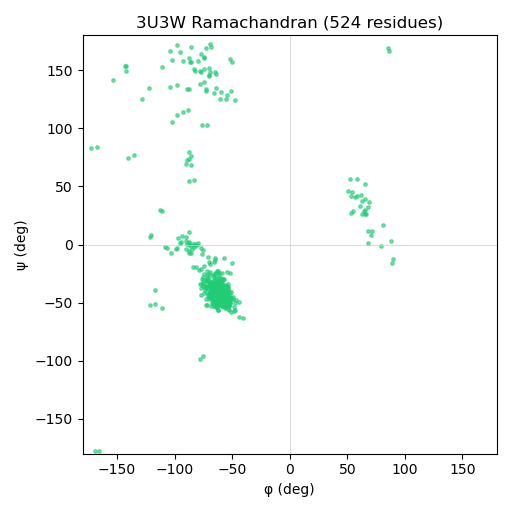2 1.00 33.46 154 ASN A O 1
ATOM 1321 N N . LEU A 1 155 ? 12.051 2.781 40.151 1.00 28.87 155 LEU A N 1
ATOM 1322 C CA . LEU A 1 155 ? 13.235 2.075 39.676 1.00 31.59 155 LEU A CA 1
ATOM 1323 C C . LEU A 1 155 ? 14.124 3.024 38.876 1.00 25.51 155 LEU A C 1
ATOM 1324 O O . LEU A 1 155 ? 15.345 2.992 38.999 1.00 21.89 155 LEU A O 1
ATOM 1329 N N . TYR A 1 156 ? 13.505 3.897 38.089 1.00 24.57 156 TYR A N 1
ATOM 1330 C CA . TYR A 1 156 ? 14.265 4.882 37.329 1.00 32.89 156 TYR A CA 1
ATOM 1331 C C . TYR A 1 156 ? 15.040 5.831 38.262 1.00 30.47 156 TYR A C 1
ATOM 1332 O O . TYR A 1 156 ? 16.188 6.192 37.999 1.00 31.02 156 TYR A O 1
ATOM 1341 N N . ILE A 1 157 ? 14.400 6.221 39.358 1.00 26.82 157 ILE A N 1
ATOM 1342 C CA . ILE A 1 157 ? 15.038 7.050 40.373 1.00 27.49 157 ILE A CA 1
ATOM 1343 C C . ILE A 1 157 ? 16.196 6.294 41.078 1.00 36.07 157 ILE A C 1
ATOM 1344 O O . ILE A 1 157 ? 17.282 6.850 41.294 1.00 25.00 157 ILE A O 1
ATOM 134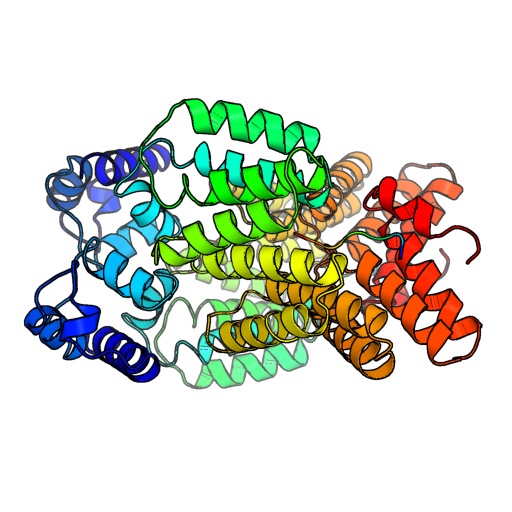9 N N . GLU A 1 158 ? 15.978 5.020 41.397 1.00 24.86 158 GLU A N 1
ATOM 1350 C CA . GLU A 1 158 ? 17.052 4.203 41.946 1.00 26.41 158 GLU A CA 1
ATOM 1351 C C . GLU A 1 158 ? 18.239 4.077 41.003 1.00 28.69 158 GLU A C 1
ATOM 1352 O O . GLU A 1 158 ? 19.392 4.035 41.449 1.00 28.52 158 GLU A O 1
ATOM 1358 N N . ASN A 1 159 ? 17.963 4.022 39.702 1.00 28.00 159 ASN A N 1
ATOM 1359 C CA . ASN A 1 159 ? 19.026 3.905 38.728 1.00 16.81 159 ASN A CA 1
ATOM 1360 C C . ASN A 1 159 ? 19.861 5.174 38.731 1.00 21.77 159 ASN A C 1
ATOM 1361 O O . ASN A 1 159 ? 21.081 5.099 38.754 1.00 29.02 159 ASN A O 1
ATOM 1366 N N . ALA A 1 160 ? 19.214 6.338 38.721 1.00 23.76 160 ALA A N 1
ATOM 1367 C CA . ALA A 1 160 ? 19.937 7.618 38.880 1.00 28.78 160 ALA A CA 1
ATOM 1368 C C . ALA A 1 160 ? 20.796 7.655 40.163 1.00 25.98 160 ALA A C 1
ATOM 1369 O O . ALA A 1 160 ? 21.981 7.971 40.120 1.00 23.75 160 ALA A O 1
ATOM 1371 N N . ILE A 1 161 ? 20.198 7.300 41.295 1.00 23.37 161 ILE A N 1
ATOM 1372 C CA . ILE A 1 161 ? 20.946 7.208 42.536 1.00 28.05 161 ILE A CA 1
ATOM 1373 C C . ILE A 1 161 ? 22.180 6.307 42.388 1.00 33.36 161 ILE A C 1
ATOM 1374 O O . ILE A 1 161 ? 23.279 6.681 42.787 1.00 24.60 161 ILE A O 1
ATOM 1379 N N . ALA A 1 162 ? 22.004 5.127 41.792 1.00 34.50 162 ALA A N 1
ATOM 1380 C CA . ALA A 1 162 ? 23.119 4.191 41.624 1.00 21.63 162 ALA A CA 1
ATOM 1381 C C . ALA A 1 162 ? 24.232 4.734 40.705 1.00 32.14 162 ALA A C 1
ATOM 1382 O O . ALA A 1 162 ? 25.418 4.502 40.953 1.00 21.03 162 ALA A O 1
ATOM 1384 N N . ASN A 1 163 ? 23.838 5.451 39.649 1.00 21.65 163 ASN A N 1
ATOM 1385 C CA . ASN A 1 163 ? 24.780 6.101 38.741 1.00 27.82 163 ASN A CA 1
ATOM 1386 C C . ASN A 1 163 ? 25.641 7.126 39.459 1.00 25.73 163 ASN A C 1
ATOM 1387 O O . ASN A 1 163 ? 26.813 7.291 39.151 1.00 31.89 163 ASN A O 1
ATOM 1392 N N . ILE A 1 164 ? 25.031 7.845 40.391 1.00 26.76 164 ILE A N 1
ATOM 1393 C CA . ILE A 1 164 ? 25.699 8.959 41.039 1.00 33.39 164 ILE A CA 1
ATOM 1394 C C . ILE A 1 164 ? 26.696 8.460 42.088 1.00 30.86 164 ILE A C 1
ATOM 1395 O O . ILE A 1 164 ? 27.822 8.955 42.146 1.00 26.02 164 ILE A O 1
ATOM 1400 N N . TYR A 1 165 ? 26.287 7.475 42.887 1.00 23.60 165 TYR A N 1
ATOM 1401 C CA . TYR A 1 165 ? 27.223 6.748 43.756 1.00 31.04 165 TYR A CA 1
ATOM 1402 C C . TYR A 1 165 ? 28.402 6.265 42.922 1.00 36.86 165 TYR A C 1
ATOM 1403 O O . TYR A 1 165 ? 29.568 6.446 43.292 1.00 33.23 165 TYR A O 1
ATOM 1412 N N . ALA A 1 166 ? 28.103 5.666 41.775 1.00 27.02 166 ALA A N 1
ATOM 1413 C CA . ALA A 1 166 ? 29.158 5.006 41.020 1.00 38.54 166 ALA A CA 1
ATOM 1414 C C . ALA A 1 166 ? 30.168 5.984 40.433 1.00 23.83 166 ALA A C 1
ATOM 1415 O O . ALA A 1 166 ? 31.361 5.710 40.400 1.00 34.14 166 ALA A O 1
ATOM 1417 N N . GLU A 1 167 ? 29.711 7.123 39.955 1.00 29.94 167 GLU A N 1
ATOM 1418 C CA . GLU A 1 167 ? 30.659 8.012 39.306 1.00 37.45 167 GLU A CA 1
ATOM 1419 C C . GLU A 1 167 ? 31.360 8.961 40.288 1.00 37.84 167 GLU A C 1
ATOM 1420 O O . GLU A 1 167 ? 32.219 9.749 39.897 1.00 33.90 167 GLU A O 1
ATOM 1426 N N . ASN A 1 168 ? 31.002 8.847 41.565 1.00 33.87 168 ASN A N 1
ATOM 1427 C CA . ASN A 1 168 ? 31.668 9.582 42.628 1.00 36.58 168 ASN A CA 1
ATOM 1428 C C . ASN A 1 168 ? 32.457 8.679 43.598 1.00 40.92 168 ASN A C 1
ATOM 1429 O O . ASN A 1 168 ? 32.596 8.994 44.789 1.00 40.54 168 ASN A O 1
ATOM 1434 N N . GLY A 1 169 ? 32.959 7.554 43.092 1.00 34.71 169 GLY A N 1
ATOM 1435 C CA . GLY A 1 169 ? 33.846 6.695 43.871 1.00 34.46 169 GLY A CA 1
ATOM 1436 C C . GLY A 1 169 ? 33.208 5.607 44.731 1.00 53.88 169 GLY A C 1
ATOM 1437 O O . GLY A 1 169 ? 33.899 4.676 45.177 1.00 51.17 169 GLY A O 1
ATOM 1438 N N . TYR A 1 170 ? 31.900 5.712 44.968 1.00 44.50 170 TYR A N 1
ATOM 1439 C CA . TYR A 1 170 ? 31.173 4.726 45.775 1.00 38.00 170 TYR A CA 1
ATOM 1440 C C . TYR A 1 170 ? 30.740 3.489 44.972 1.00 33.11 170 TYR A C 1
ATOM 1441 O O . TYR A 1 170 ? 29.560 3.127 44.947 1.00 32.29 170 TYR A O 1
ATOM 1450 N N . LEU A 1 171 ? 31.715 2.844 44.338 1.00 30.84 171 LEU A N 1
ATOM 1451 C CA . LEU A 1 171 ? 31.477 1.678 43.502 1.00 31.17 171 LEU A CA 1
ATOM 1452 C C . LEU A 1 171 ? 30.681 0.576 44.201 1.00 36.00 171 LEU A C 1
ATOM 1453 O O . LEU A 1 171 ? 29.699 0.069 43.662 1.00 39.04 171 LEU A O 1
ATOM 1458 N N . LYS A 1 172 ? 31.076 0.221 45.409 1.00 37.79 172 LYS A N 1
ATOM 1459 C CA . LYS A 1 172 ? 30.375 -0.845 46.099 1.00 39.97 172 LYS A CA 1
ATOM 1460 C C . LYS A 1 172 ? 28.900 -0.496 46.300 1.00 36.52 172 LYS A C 1
ATOM 1461 O O . LYS A 1 172 ? 28.014 -1.317 46.074 1.00 39.18 172 LYS A O 1
ATOM 1467 N N . LYS A 1 173 ? 28.627 0.725 46.727 1.00 35.46 173 LYS A N 1
ATOM 1468 C CA . LYS A 1 173 ? 27.248 1.098 46.962 1.00 38.33 173 LYS A CA 1
ATOM 1469 C C . LYS A 1 173 ? 26.476 1.104 45.634 1.00 41.96 173 LYS A C 1
ATOM 1470 O O . LYS A 1 173 ? 25.323 0.680 45.575 1.00 32.05 173 LYS A O 1
ATOM 1476 N N . GLY A 1 174 ? 27.127 1.562 44.569 1.00 30.88 174 GLY A N 1
ATOM 1477 C CA . GLY A 1 174 ? 26.482 1.651 43.276 1.00 28.87 174 GLY A CA 1
ATOM 1478 C C . GLY A 1 174 ? 26.174 0.280 42.712 1.00 34.85 174 GLY A C 1
ATOM 1479 O O . GLY A 1 174 ? 25.044 -0.006 42.297 1.00 29.62 174 GLY A O 1
ATOM 1480 N N . ILE A 1 175 ? 27.194 -0.574 42.710 1.00 33.58 175 ILE A N 1
ATOM 1481 C CA . ILE A 1 175 ? 27.053 -1.947 42.242 1.00 32.04 175 ILE A CA 1
ATOM 1482 C C . ILE A 1 175 ? 25.956 -2.715 42.999 1.00 34.51 175 ILE A C 1
ATOM 1483 O O . ILE A 1 175 ? 25.152 -3.410 42.389 1.00 32.39 175 ILE A O 1
ATOM 1488 N N A ASP A 1 176 ? 25.909 -2.561 44.316 0.59 30.98 176 ASP A N 1
ATOM 1489 N N B ASP A 1 176 ? 25.909 -2.568 44.320 0.41 31.01 176 ASP A N 1
ATOM 1490 C CA A ASP A 1 176 ? 24.876 -3.219 45.103 0.59 30.71 176 ASP A CA 1
ATOM 1491 C CA B ASP A 1 176 ? 24.845 -3.203 45.092 0.41 30.77 176 ASP A CA 1
ATOM 1492 C C A ASP A 1 176 ? 23.476 -2.692 44.781 0.59 34.65 176 ASP A C 1
ATOM 1493 C C B ASP A 1 176 ? 23.486 -2.717 44.639 0.41 34.70 176 ASP A C 1
ATOM 1494 O O A ASP A 1 176 ? 22.509 -3.444 44.830 0.59 37.23 176 ASP A O 1
ATOM 1495 O O B ASP A 1 176 ? 22.561 -3.508 44.475 0.41 37.09 176 ASP A O 1
ATOM 1504 N N . LEU A 1 177 ? 23.366 -1.407 44.445 1.00 33.92 177 LEU A N 1
ATOM 1505 C CA . LEU A 1 177 ? 22.083 -0.821 44.084 1.00 26.88 177 LEU A CA 1
ATOM 1506 C C . LEU A 1 177 ? 21.630 -1.291 42.692 1.00 34.42 177 LEU A C 1
ATOM 1507 O O . LEU A 1 177 ? 20.455 -1.594 42.482 1.00 27.37 177 LEU A O 1
ATOM 1512 N N . PHE A 1 178 ? 22.568 -1.387 41.756 1.00 26.16 178 PHE A N 1
ATOM 1513 C CA . PHE A 1 178 ? 22.269 -1.968 40.451 1.00 23.63 178 PHE A CA 1
ATOM 1514 C C . PHE A 1 178 ? 21.729 -3.393 40.575 1.00 38.92 178 PHE A C 1
ATOM 1515 O O . PHE A 1 178 ? 20.702 -3.738 39.968 1.00 29.48 178 PHE A O 1
ATOM 1523 N N . GLU A 1 179 ? 22.413 -4.221 41.363 1.00 37.96 179 GLU A N 1
ATOM 1524 C CA . GLU A 1 179 ? 21.948 -5.582 41.587 1.00 33.31 179 GLU A CA 1
ATOM 1525 C C . GLU A 1 179 ? 20.542 -5.600 42.189 1.00 29.18 179 GLU A C 1
ATOM 1526 O O . GLU A 1 179 ? 19.731 -6.425 41.803 1.00 36.33 179 GLU A O 1
ATOM 1532 N N . GLN A 1 180 ? 20.242 -4.699 43.120 1.00 30.61 180 GLN A N 1
ATOM 1533 C CA . GLN A 1 180 ? 18.887 -4.650 43.682 1.00 33.23 180 GLN A CA 1
ATOM 1534 C C . GLN A 1 180 ? 17.842 -4.310 42.628 1.00 36.57 180 GLN A C 1
ATOM 1535 O O . GLN A 1 180 ? 16.740 -4.850 42.667 1.00 37.57 180 GLN A O 1
ATOM 1541 N N . ILE A 1 181 ? 18.174 -3.389 41.719 1.00 33.45 181 ILE A N 1
ATOM 1542 C CA . ILE A 1 181 ? 17.250 -2.996 40.642 1.00 37.20 181 ILE A CA 1
ATOM 1543 C C . ILE A 1 181 ? 16.950 -4.156 39.692 1.00 26.37 181 ILE A C 1
ATOM 1544 O O . ILE A 1 181 ? 15.788 -4.426 39.373 1.00 38.14 181 ILE A O 1
ATOM 1549 N N . LEU A 1 182 ? 17.989 -4.851 39.244 1.00 29.96 182 LEU A N 1
ATOM 1550 C CA . LEU A 1 182 ? 17.805 -6.021 38.379 1.00 33.18 182 LEU A CA 1
ATOM 1551 C C . LEU A 1 182 ? 16.927 -7.082 39.030 1.00 36.57 182 LEU A C 1
ATOM 1552 O O . LEU A 1 182 ? 16.159 -7.757 38.346 1.00 33.16 182 LEU A O 1
ATOM 1557 N N . LYS A 1 183 ? 17.044 -7.207 40.352 1.00 34.06 183 LYS A N 1
ATOM 1558 C CA . LYS A 1 183 ? 16.261 -8.155 41.142 1.00 39.94 183 LYS A CA 1
ATOM 1559 C C . LYS A 1 183 ? 14.788 -7.748 41.229 1.00 38.45 183 LYS A C 1
ATOM 1560 O O . LYS A 1 183 ? 13.895 -8.569 41.028 1.00 44.56 183 LYS A O 1
ATOM 1566 N N . GLN A 1 184 ? 14.548 -6.478 41.533 1.00 35.09 184 GLN A N 1
ATOM 1567 C CA . GLN A 1 184 ? 13.203 -5.919 41.541 1.00 37.70 184 GLN A CA 1
ATOM 1568 C C . GLN A 1 184 ? 12.541 -6.017 40.171 1.00 44.31 184 GLN A C 1
ATOM 1569 O O . GLN A 1 184 ? 11.324 -6.139 40.093 1.00 42.44 184 GLN A O 1
ATOM 1575 N N . LEU A 1 185 ? 13.346 -5.971 39.105 1.00 38.47 185 LEU A N 1
ATOM 1576 C CA . LEU A 1 185 ? 12.851 -6.122 37.737 1.00 41.07 185 LEU A CA 1
ATOM 1577 C C . LEU A 1 185 ? 12.366 -7.538 37.416 1.00 50.12 185 LEU A C 1
ATOM 1578 O O . LEU A 1 185 ? 11.401 -7.708 36.666 1.00 52.98 185 LEU A O 1
ATOM 1583 N N . GLU A 1 186 ? 13.052 -8.546 37.961 1.00 55.01 186 GLU A N 1
ATOM 1584 C CA . GLU A 1 186 ? 12.648 -9.948 37.802 1.00 51.82 186 GLU A CA 1
ATOM 1585 C C . GLU A 1 186 ? 11.169 -10.076 38.125 1.00 51.91 186 GLU A C 1
ATOM 1586 O O . GLU A 1 186 ? 10.401 -10.697 37.386 1.00 53.06 186 GLU A O 1
ATOM 1592 N N . ALA A 1 187 ? 10.794 -9.462 39.244 1.00 46.68 187 ALA A N 1
ATOM 1593 C CA . ALA A 1 187 ? 9.425 -9.446 39.753 1.00 55.72 187 ALA A CA 1
ATOM 1594 C C . ALA A 1 187 ? 8.423 -8.704 38.864 1.00 55.19 187 ALA A C 1
ATOM 1595 O O . ALA A 1 187 ? 7.310 -9.177 38.660 1.00 68.68 187 ALA A O 1
ATOM 1597 N N . LEU A 1 188 ? 8.802 -7.541 38.349 1.00 46.34 188 LEU A N 1
ATOM 1598 C CA . LEU A 1 188 ? 7.858 -6.748 37.584 1.00 49.49 188 LEU A CA 1
ATOM 1599 C C . LEU A 1 188 ? 7.713 -7.250 36.155 1.00 51.14 188 LEU A C 1
ATOM 1600 O O . LEU A 1 188 ? 8.573 -7.935 35.616 1.00 57.95 188 LEU A O 1
ATOM 1605 N N . HIS A 1 189 ? 6.589 -6.904 35.552 0.83 59.56 189 HIS A N 1
ATOM 1606 C CA . HIS A 1 189 ? 6.366 -7.155 34.139 0.79 68.10 189 HIS A CA 1
ATOM 1607 C C . HIS A 1 189 ? 7.539 -6.651 33.297 0.89 62.74 189 HIS A C 1
ATOM 1608 O O . HIS A 1 189 ? 8.309 -5.792 33.726 0.91 58.39 189 HIS A O 1
ATOM 1615 N N . ASP A 1 190 ? 7.683 -7.209 32.106 1.00 53.80 190 ASP A N 1
ATOM 1616 C CA . ASP A 1 190 ? 8.819 -6.890 31.265 1.00 59.08 190 ASP A CA 1
ATOM 1617 C C . ASP A 1 190 ? 8.927 -5.422 30.871 1.00 57.31 190 ASP A C 1
ATOM 1618 O O . ASP A 1 190 ? 7.994 -4.825 30.337 1.00 54.71 190 ASP A O 1
ATOM 1623 N N . ASN A 1 191 ? 10.092 -4.861 31.174 1.00 49.88 191 ASN A N 1
ATOM 1624 C CA . ASN A 1 191 ? 10.524 -3.567 30.679 1.00 42.49 191 ASN A CA 1
ATOM 1625 C C . ASN A 1 191 ? 11.965 -3.771 30.253 1.00 43.37 191 ASN A C 1
ATOM 1626 O O . ASN A 1 191 ? 12.898 -3.400 30.968 1.00 36.43 191 ASN A O 1
ATOM 1631 N N . GLU A 1 192 ? 12.148 -4.392 29.095 1.00 41.62 192 GLU A N 1
ATOM 1632 C CA . GLU A 1 192 ? 13.467 -4.880 28.719 1.00 36.56 192 GLU A CA 1
ATOM 1633 C C . GLU A 1 192 ? 14.447 -3.779 28.275 1.00 30.90 192 GLU A C 1
ATOM 1634 O O . GLU A 1 192 ? 15.663 -3.920 28.453 1.00 23.37 192 GLU A O 1
ATOM 1640 N N . GLU A 1 193 ? 13.929 -2.680 27.731 1.00 28.20 193 GLU A N 1
ATOM 1641 C CA . GLU A 1 193 ? 14.779 -1.511 27.497 1.00 32.32 193 GLU A CA 1
ATOM 1642 C C . GLU A 1 193 ? 15.429 -1.008 28.782 1.00 31.56 193 GLU A C 1
ATOM 1643 O O . GLU A 1 193 ? 16.630 -0.748 28.799 1.00 23.09 193 GLU A O 1
ATOM 1649 N N . PHE A 1 194 ? 14.649 -0.897 29.859 1.00 28.98 194 PHE A N 1
ATOM 1650 C CA . PHE A 1 194 ? 15.214 -0.476 31.138 1.00 36.37 194 PHE A CA 1
ATOM 1651 C C . PHE A 1 194 ? 16.282 -1.455 31.659 1.00 24.31 194 PHE A C 1
ATOM 1652 O O . PHE A 1 194 ? 17.347 -1.039 32.098 1.00 26.60 194 PHE A O 1
ATOM 1660 N N . ASP A 1 195 ? 15.977 -2.744 31.593 1.00 20.32 195 ASP A N 1
ATOM 1661 C CA . ASP A 1 195 ? 16.910 -3.816 31.913 1.00 23.54 195 ASP A CA 1
ATOM 1662 C C . ASP A 1 195 ? 18.242 -3.594 31.192 1.00 30.99 195 ASP A C 1
ATOM 1663 O O . ASP A 1 195 ? 19.314 -3.735 31.787 1.00 27.13 195 ASP A O 1
ATOM 1668 N N . VAL A 1 196 ? 18.175 -3.251 29.906 1.00 22.25 196 VAL A N 1
ATOM 1669 C CA . VAL A 1 196 ? 19.383 -3.049 29.127 1.00 20.53 196 VAL A CA 1
ATOM 1670 C C . VAL A 1 196 ? 20.148 -1.849 29.668 1.00 29.40 196 VAL A C 1
ATOM 1671 O O . VAL A 1 196 ? 21.379 -1.856 29.747 1.00 28.48 196 VAL A O 1
ATOM 1675 N N . LYS A 1 197 ? 19.410 -0.808 30.030 1.00 21.22 197 LYS A N 1
ATOM 1676 C CA . LYS A 1 197 ? 20.029 0.395 30.505 1.00 20.44 197 LYS A CA 1
ATOM 1677 C C . LYS A 1 197 ? 20.734 0.151 31.858 1.00 29.06 197 LYS A C 1
ATOM 1678 O O . LYS A 1 197 ? 21.878 0.572 32.051 1.00 18.88 197 LYS A O 1
ATOM 1684 N N . VAL A 1 198 ? 20.041 -0.513 32.784 1.00 18.44 198 VAL A N 1
ATOM 1685 C CA . VAL A 1 198 ? 20.627 -0.849 34.084 1.00 23.04 198 VAL A CA 1
ATOM 1686 C C . VAL A 1 198 ? 21.865 -1.723 33.929 1.00 27.83 198 VAL A C 1
ATOM 1687 O O . VAL A 1 198 ? 22.872 -1.485 34.590 1.00 30.28 198 VAL A O 1
ATOM 1691 N N . ARG A 1 199 ? 21.804 -2.738 33.068 1.00 25.59 199 ARG A N 1
ATOM 1692 C CA . ARG A 1 199 ? 22.987 -3.580 32.859 1.00 23.37 199 ARG A CA 1
ATOM 1693 C C . ARG A 1 199 ? 24.167 -2.786 32.317 1.00 28.15 199 ARG A C 1
ATOM 1694 O O . ARG A 1 199 ? 25.327 -3.058 32.651 1.00 26.12 199 ARG A O 1
ATOM 1702 N N . TYR A 1 200 ? 23.871 -1.780 31.504 1.00 29.12 200 TYR A N 1
ATOM 1703 C CA . TYR A 1 200 ? 24.928 -0.957 30.938 1.00 24.05 200 TYR A CA 1
ATOM 1704 C C . TYR A 1 200 ? 25.632 -0.128 32.005 1.00 29.90 200 TYR A C 1
ATOM 1705 O O . TYR A 1 200 ? 26.864 -0.026 32.004 1.00 24.30 200 TYR A O 1
ATOM 1714 N N . ASN A 1 201 ? 24.841 0.474 32.892 1.00 26.66 201 ASN A N 1
ATOM 1715 C CA . ASN A 1 201 ? 25.371 1.348 33.931 1.00 22.15 201 ASN A CA 1
ATOM 1716 C C . ASN A 1 201 ? 26.142 0.483 34.902 1.00 23.63 201 ASN A C 1
ATOM 1717 O O . ASN A 1 201 ? 27.257 0.808 35.286 1.00 28.04 201 ASN A O 1
ATOM 1722 N N . HIS A 1 202 ? 25.532 -0.640 35.266 1.00 25.49 202 HIS A N 1
ATOM 1723 C CA . HIS A 1 202 ? 26.158 -1.675 36.079 1.00 27.35 202 HIS A CA 1
ATOM 1724 C C . HIS A 1 202 ? 27.498 -2.107 35.477 1.00 27.41 202 HIS A C 1
ATOM 1725 O O . HIS A 1 202 ? 28.495 -2.208 36.193 1.00 24.02 202 HIS A O 1
ATOM 1732 N N . ALA A 1 203 ? 27.522 -2.344 34.163 1.00 24.36 203 ALA A N 1
ATOM 1733 C CA . ALA A 1 203 ? 28.759 -2.741 33.491 1.00 21.26 203 ALA A CA 1
ATOM 1734 C C . ALA A 1 203 ? 29.820 -1.667 33.638 1.00 30.73 203 ALA A C 1
ATOM 1735 O O . ALA A 1 203 ? 30.974 -1.984 33.889 1.00 27.00 203 ALA A O 1
ATOM 1737 N N . LYS A 1 204 ? 29.428 -0.400 33.489 1.00 22.95 204 LYS A N 1
ATOM 1738 C CA . LYS A 1 204 ? 30.369 0.701 33.642 1.00 30.73 204 LYS A CA 1
ATOM 1739 C C . LYS A 1 204 ? 30.981 0.715 35.046 1.00 26.84 204 LYS A C 1
ATOM 1740 O O . LYS A 1 204 ? 32.188 0.860 35.187 1.00 30.47 204 LYS A O 1
ATOM 1746 N N . ALA A 1 205 ? 30.134 0.575 36.062 1.00 24.33 205 ALA A N 1
ATOM 1747 C CA . ALA A 1 205 ? 30.561 0.488 37.458 1.00 30.81 205 ALA A CA 1
ATOM 1748 C C . ALA A 1 205 ? 31.507 -0.706 37.766 1.00 31.74 205 ALA A C 1
ATOM 1749 O O . ALA A 1 205 ? 32.506 -0.546 38.467 1.00 30.17 205 ALA A O 1
ATOM 1751 N N . LEU A 1 206 ? 31.180 -1.887 37.248 1.00 29.57 206 LEU A N 1
ATOM 1752 C CA . LEU A 1 206 ? 32.040 -3.060 37.371 1.00 27.52 206 LEU A CA 1
ATOM 1753 C C . LEU A 1 206 ? 33.401 -2.782 36.751 1.00 37.70 206 LEU A C 1
ATOM 1754 O O . LEU A 1 206 ? 34.445 -3.121 37.332 1.00 32.18 206 LEU A O 1
ATOM 1759 N N . TYR A 1 207 ? 33.390 -2.159 35.575 1.00 34.57 207 TYR A N 1
ATOM 1760 C CA . TYR A 1 207 ? 34.628 -1.807 34.895 1.00 28.99 207 TYR A CA 1
ATOM 1761 C C . TYR A 1 207 ? 35.455 -0.824 35.741 1.00 35.77 207 TYR A C 1
ATOM 1762 O O . TYR A 1 207 ? 36.669 -0.958 35.841 1.00 33.44 207 TYR A O 1
ATOM 1771 N N . LEU A 1 208 ? 34.805 0.165 36.348 1.00 31.72 208 LEU A N 1
ATOM 1772 C CA . LEU A 1 208 ? 35.546 1.158 37.129 1.00 30.26 208 LEU A CA 1
ATOM 1773 C C . LEU A 1 208 ? 36.177 0.491 38.358 1.00 46.42 208 LEU A C 1
ATOM 1774 O O . LEU A 1 208 ? 37.198 0.953 38.867 1.00 32.65 208 LEU A O 1
ATOM 1779 N N . ASP A 1 209 ? 35.552 -0.601 38.806 1.00 37.15 209 ASP A N 1
ATOM 1780 C CA . ASP A 1 209 ? 36.018 -1.418 39.915 1.00 30.42 209 ASP A CA 1
ATOM 1781 C C . ASP A 1 209 ? 36.999 -2.512 39.466 1.00 33.33 209 ASP A C 1
ATOM 1782 O O . ASP A 1 209 ? 37.333 -3.414 40.235 1.00 38.25 209 ASP A O 1
ATOM 1787 N N . SER A 1 210 ? 37.443 -2.430 38.218 1.00 36.51 210 SER A N 1
ATOM 1788 C CA . SER A 1 210 ? 38.428 -3.364 37.656 1.00 34.36 210 SER A CA 1
ATOM 1789 C C . SER A 1 210 ? 37.912 -4.794 37.486 1.00 31.03 210 SER A C 1
ATOM 1790 O O . SER A 1 210 ? 38.702 -5.708 37.265 1.00 43.32 210 SER A O 1
ATOM 1793 N N . ARG A 1 211 ? 36.607 -5.002 37.620 1.00 35.81 211 ARG A N 1
ATOM 1794 C CA . ARG A 1 211 ? 36.015 -6.326 37.399 1.00 29.97 211 ARG A CA 1
ATOM 1795 C C . ARG A 1 211 ? 35.654 -6.530 35.929 1.00 27.77 211 ARG A C 1
ATOM 1796 O O . ARG A 1 211 ? 34.489 -6.516 35.550 1.00 33.08 211 ARG A O 1
ATOM 1804 N N . TYR A 1 212 ? 36.672 -6.736 35.111 1.00 32.49 212 TYR A N 1
ATOM 1805 C CA . TYR A 1 212 ? 36.532 -6.672 33.669 1.00 25.11 212 TYR A CA 1
ATOM 1806 C C . TYR A 1 212 ? 35.675 -7.776 33.106 1.00 34.28 212 TYR A C 1
ATOM 1807 O O . TYR A 1 212 ? 34.816 -7.536 32.250 1.00 37.86 212 TYR A O 1
ATOM 1816 N N . GLU A 1 213 ? 35.887 -8.980 33.617 1.00 30.09 213 GLU A N 1
ATOM 1817 C CA . GLU A 1 213 ? 35.137 -10.136 33.188 1.00 33.18 213 GLU A CA 1
ATOM 1818 C C . GLU A 1 213 ? 33.648 -9.997 33.494 1.00 31.28 213 GLU A C 1
ATOM 1819 O O . GLU A 1 213 ? 32.800 -10.338 32.664 1.00 31.50 213 GLU A O 1
ATOM 1825 N N . GLU A 1 214 ? 33.320 -9.518 34.686 1.00 25.40 214 GLU A N 1
ATOM 1826 C CA . GLU A 1 214 ? 31.911 -9.362 35.037 1.00 36.95 214 GLU A CA 1
ATOM 1827 C C . GLU A 1 214 ? 31.261 -8.237 34.225 1.00 35.87 214 GLU A C 1
ATOM 1828 O O . GLU A 1 214 ? 30.072 -8.290 33.906 1.00 34.09 214 GLU A O 1
ATOM 1834 N N . SER A 1 215 ? 32.054 -7.219 33.907 1.00 38.53 215 SER A N 1
ATOM 1835 C CA . SER A 1 215 ? 31.578 -6.095 33.129 1.00 26.77 215 SER A CA 1
ATOM 1836 C C . SER A 1 215 ? 31.175 -6.611 31.746 1.00 32.02 215 SER A C 1
ATOM 1837 O O . SER A 1 215 ? 30.083 -6.323 31.260 1.00 29.60 215 SER A O 1
ATOM 1840 N N . LEU A 1 216 ? 32.061 -7.381 31.128 1.00 29.59 216 LEU A N 1
ATOM 1841 C CA . LEU A 1 216 ? 31.823 -7.922 29.790 1.00 32.82 216 LEU A CA 1
ATOM 1842 C C . LEU A 1 216 ? 30.627 -8.877 29.806 1.00 35.93 216 LEU A C 1
ATOM 1843 O O . LEU A 1 216 ? 29.855 -8.959 28.837 1.00 26.59 216 LEU A O 1
ATOM 1848 N N . TYR A 1 217 ? 30.464 -9.578 30.924 1.00 30.20 217 TYR A N 1
ATOM 1849 C CA . TYR A 1 217 ? 29.307 -10.438 31.105 1.00 29.53 217 TYR A CA 1
ATOM 1850 C C . TYR A 1 217 ? 28.019 -9.636 31.001 1.00 37.28 217 TYR A C 1
ATOM 1851 O O . TYR A 1 217 ? 27.116 -9.989 30.233 1.00 34.83 217 TYR A O 1
ATOM 1860 N N . GLN A 1 218 ? 27.935 -8.560 31.783 1.00 32.14 218 GLN A N 1
ATOM 1861 C CA . GLN A 1 218 ? 26.766 -7.688 31.749 1.00 32.25 218 GLN A CA 1
ATOM 1862 C C . GLN A 1 218 ? 26.587 -7.044 30.377 1.00 29.90 218 GLN A C 1
ATOM 1863 O O . GLN A 1 218 ? 25.464 -6.953 29.891 1.00 27.19 218 GLN A O 1
ATOM 1869 N N . VAL A 1 219 ? 27.689 -6.612 29.765 1.00 25.05 219 VAL A N 1
ATOM 1870 C CA . VAL A 1 219 ? 27.657 -5.999 28.434 1.00 22.31 219 VAL A CA 1
ATOM 1871 C C . VAL A 1 219 ? 27.071 -6.945 27.378 1.00 29.83 219 VAL A C 1
ATOM 1872 O O . VAL A 1 219 ? 26.142 -6.578 26.645 1.00 25.17 219 VAL A O 1
ATOM 1876 N N . ASN A 1 220 ? 27.596 -8.166 27.324 1.00 26.88 220 ASN A N 1
ATOM 1877 C CA . ASN A 1 220 ? 27.132 -9.160 26.352 1.00 31.38 220 ASN A CA 1
ATOM 1878 C C . ASN A 1 220 ? 25.697 -9.597 26.582 1.00 27.68 220 ASN A C 1
ATOM 1879 O O . ASN A 1 220 ? 24.949 -9.826 25.627 1.00 30.66 220 ASN A O 1
ATOM 1884 N N . LYS A 1 221 ? 25.321 -9.715 27.849 1.00 24.30 221 LYS A N 1
ATOM 1885 C CA . LYS A 1 221 ? 23.941 -9.981 28.203 1.00 24.25 221 LYS A CA 1
ATOM 1886 C C . LYS A 1 221 ? 23.045 -8.852 27.655 1.00 26.35 221 LYS A C 1
ATOM 1887 O O . LYS A 1 221 ? 22.012 -9.107 27.042 1.00 27.23 221 LYS A O 1
ATOM 1893 N N . ALA A 1 222 ? 23.455 -7.602 27.859 1.00 23.21 222 ALA A N 1
ATOM 1894 C CA . ALA A 1 222 ? 22.635 -6.476 27.439 1.00 24.48 222 ALA A CA 1
ATOM 1895 C C . ALA A 1 222 ? 22.561 -6.358 25.890 1.00 22.58 222 ALA A C 1
ATOM 1896 O O . ALA A 1 222 ? 21.500 -6.111 25.341 1.00 25.51 222 ALA A O 1
ATOM 1898 N N . ILE A 1 223 ? 23.674 -6.588 25.206 1.00 22.65 223 ILE A N 1
ATOM 1899 C CA . ILE A 1 223 ? 23.693 -6.683 23.745 1.00 24.57 223 ILE A CA 1
ATOM 1900 C C . ILE A 1 223 ? 22.743 -7.758 23.217 1.00 30.65 223 ILE A C 1
ATOM 1901 O O . ILE A 1 223 ? 22.033 -7.531 22.237 1.00 27.79 223 ILE A O 1
ATOM 1906 N N A GLU A 1 224 ? 22.723 -8.921 23.865 0.47 30.15 224 GLU A N 1
ATOM 1907 N N B GLU A 1 224 ? 22.726 -8.919 23.868 0.53 30.17 224 GLU A N 1
ATOM 1908 C CA A GLU A 1 224 ? 21.812 -9.989 23.458 0.47 27.70 224 GLU A CA 1
ATOM 1909 C CA B GLU A 1 224 ? 21.812 -9.992 23.481 0.53 27.62 224 GLU A CA 1
ATOM 1910 C C A GLU A 1 224 ? 20.350 -9.567 23.633 0.47 30.33 224 GLU A C 1
ATOM 1911 C C B GLU A 1 224 ? 20.359 -9.546 23.626 0.53 30.33 224 GLU A C 1
ATOM 1912 O O A GLU A 1 224 ? 19.525 -9.780 22.738 0.47 31.30 224 GLU A O 1
ATOM 1913 O O B GLU A 1 224 ? 19.549 -9.726 22.710 0.53 31.34 224 GLU A O 1
ATOM 1924 N N . ILE A 1 225 ? 20.030 -8.967 24.777 1.00 26.43 225 ILE A N 1
ATOM 1925 C CA . ILE A 1 225 ? 18.681 -8.461 25.008 1.00 31.81 225 ILE A CA 1
ATOM 1926 C C . ILE A 1 225 ? 18.299 -7.397 23.980 1.00 26.43 225 ILE A C 1
ATOM 1927 O O . ILE A 1 225 ? 17.172 -7.365 23.502 1.00 30.18 225 ILE A O 1
ATOM 1932 N N . SER A 1 226 ? 19.247 -6.533 23.646 1.00 26.39 226 SER A N 1
ATOM 1933 C CA . SER A 1 226 ? 19.009 -5.475 22.677 1.00 33.93 226 SER A CA 1
ATOM 1934 C C . SER A 1 226 ? 18.678 -6.035 21.290 1.00 33.10 226 SER A C 1
ATOM 1935 O O . SER A 1 226 ? 17.711 -5.605 20.670 1.00 27.37 226 SER A O 1
ATOM 1938 N N . CYS A 1 227 ? 19.481 -6.980 20.804 1.00 25.88 227 CYS A N 1
ATOM 1939 C CA . CYS A 1 227 ? 19.205 -7.600 19.503 1.00 34.79 227 CYS A CA 1
ATOM 1940 C C . CYS A 1 227 ? 17.871 -8.361 19.445 1.00 30.25 227 CYS A C 1
ATOM 1941 O O . CYS A 1 227 ? 17.145 -8.277 18.464 1.00 36.45 227 CYS A O 1
ATOM 1944 N N . ARG A 1 228 ? 17.539 -9.063 20.514 1.00 29.98 228 ARG A N 1
ATOM 1945 C CA . ARG A 1 228 ? 16.296 -9.812 20.580 1.00 31.92 228 ARG A CA 1
ATOM 1946 C C . ARG A 1 228 ? 15.066 -8.912 20.552 1.00 28.70 228 ARG A C 1
ATOM 1947 O O . ARG A 1 228 ? 14.035 -9.289 19.997 1.00 34.26 228 ARG A O 1
ATOM 1955 N N . ILE A 1 229 ? 15.155 -7.737 21.163 1.00 24.25 229 ILE A N 1
ATOM 1956 C CA . ILE A 1 229 ? 14.010 -6.817 21.148 1.00 26.47 229 ILE A CA 1
ATOM 1957 C C . ILE A 1 229 ? 14.136 -5.748 20.049 1.00 27.34 229 ILE A C 1
ATOM 1958 O O . ILE A 1 229 ? 13.328 -4.848 19.953 1.00 23.97 229 ILE A O 1
ATOM 1963 N N . ASN A 1 230 ? 15.163 -5.872 19.220 1.00 26.61 230 ASN A N 1
ATOM 1964 C CA . ASN A 1 230 ? 15.436 -4.891 18.181 1.00 31.13 230 ASN A CA 1
ATOM 1965 C C . ASN A 1 230 ? 15.548 -3.449 18.669 1.00 28.72 230 ASN A C 1
ATOM 1966 O O . ASN A 1 230 ? 15.006 -2.532 18.048 1.00 30.06 230 ASN A O 1
ATOM 1971 N N . SER A 1 231 ? 16.274 -3.254 19.766 1.00 29.87 231 SER A N 1
ATOM 1972 C CA . SER A 1 231 ? 16.500 -1.923 20.321 1.00 28.97 231 SER A CA 1
ATOM 1973 C C . SER A 1 231 ? 17.899 -1.408 20.020 1.00 25.91 231 SER A C 1
ATOM 1974 O O . SER A 1 231 ? 18.877 -2.140 20.165 1.00 24.99 231 SER A O 1
ATOM 1977 N N . MET A 1 232 ? 17.973 -0.142 19.617 1.00 29.89 232 MET A N 1
ATOM 1978 C CA . MET A 1 232 ? 19.219 0.528 19.243 1.00 26.25 232 MET A CA 1
ATOM 1979 C C . MET A 1 232 ? 19.587 1.543 20.306 1.00 25.23 232 MET A C 1
ATOM 1980 O O . MET A 1 232 ? 20.590 2.249 20.170 1.00 31.32 232 MET A O 1
ATOM 1985 N N . ALA A 1 233 ? 18.745 1.677 21.323 1.00 24.39 233 ALA A N 1
ATOM 1986 C CA . ALA A 1 233 ? 18.889 2.784 22.265 1.00 30.47 233 ALA A CA 1
ATOM 1987 C C . ALA A 1 233 ? 20.306 2.872 22.902 1.00 30.50 233 ALA A C 1
ATOM 1988 O O . ALA A 1 233 ? 20.923 3.941 22.950 1.00 24.04 233 ALA A O 1
ATOM 1990 N N . LEU A 1 234 ? 20.819 1.736 23.363 1.00 25.63 234 LEU A N 1
ATOM 1991 C CA . LEU A 1 234 ? 22.107 1.697 24.035 1.00 28.26 234 LEU A CA 1
ATOM 1992 C C . LEU A 1 234 ? 23.121 0.800 23.333 1.00 30.12 234 LEU A C 1
ATOM 1993 O O . LEU A 1 234 ? 24.208 0.566 23.859 1.00 29.86 234 LEU A O 1
ATOM 1998 N N . ILE A 1 235 ? 22.780 0.306 22.146 1.00 24.08 235 ILE A N 1
ATOM 1999 C CA . ILE A 1 235 ? 23.607 -0.723 21.506 1.00 27.45 235 ILE A CA 1
ATOM 2000 C C . ILE A 1 235 ? 24.985 -0.191 21.088 1.00 26.58 235 ILE A C 1
ATOM 2001 O O . ILE A 1 235 ? 25.974 -0.908 21.168 1.00 27.07 235 ILE A O 1
ATOM 2006 N N . GLY A 1 236 ? 25.051 1.057 20.637 1.00 26.06 236 GLY A N 1
ATOM 2007 C CA . GLY A 1 236 ? 26.339 1.676 20.345 1.00 28.95 236 GLY A CA 1
ATOM 2008 C C . GLY A 1 236 ? 27.224 1.736 21.594 1.00 33.09 236 GLY A C 1
ATOM 2009 O O . GLY A 1 236 ? 28.369 1.278 21.584 1.00 27.28 236 GLY A O 1
ATOM 2010 N N . GLN A 1 237 ? 26.674 2.279 22.677 1.00 21.98 237 GLN A N 1
ATOM 2011 C CA . GLN A 1 237 ? 27.394 2.392 23.944 1.00 26.56 237 GLN A CA 1
ATOM 2012 C C . GLN A 1 237 ? 27.888 1.034 24.412 1.00 24.74 237 GLN A C 1
ATOM 2013 O O . GLN A 1 237 ? 28.993 0.929 24.917 1.00 30.92 237 GLN A O 1
ATOM 2019 N N . LEU A 1 238 ? 27.062 0.003 24.221 1.00 28.39 238 LEU A N 1
ATOM 2020 C CA . LEU A 1 238 ? 27.373 -1.364 24.641 1.00 25.09 238 LEU A CA 1
ATOM 2021 C C . LEU A 1 238 ? 28.564 -1.944 23.884 1.00 31.40 238 LEU A C 1
ATOM 2022 O O . LEU A 1 238 ? 29.480 -2.467 24.498 1.00 34.91 238 LEU A O 1
ATOM 2027 N N . TYR A 1 239 ? 28.560 -1.837 22.559 1.00 27.50 239 TYR A N 1
ATOM 2028 C CA . TYR A 1 239 ? 29.721 -2.226 21.774 1.00 33.10 239 TYR A CA 1
ATOM 2029 C C . TYR A 1 239 ? 30.981 -1.493 22.178 1.00 31.77 239 TYR A C 1
ATOM 2030 O O . TYR A 1 239 ? 32.053 -2.076 22.165 1.00 33.78 239 TYR A O 1
ATOM 2039 N N . TYR A 1 240 ? 30.847 -0.213 22.508 1.00 24.21 240 TYR A N 1
ATOM 2040 C CA . TYR A 1 240 ? 31.983 0.574 22.942 1.00 29.15 240 TYR A CA 1
ATOM 2041 C C . TYR A 1 240 ? 32.489 -0.028 24.263 1.00 37.85 240 TYR A C 1
ATOM 2042 O O . TYR A 1 240 ? 33.666 -0.384 24.396 1.00 36.13 240 TYR A O 1
ATOM 2051 N N . GLN A 1 241 ? 31.585 -0.163 25.226 1.00 21.62 241 GLN A N 1
ATOM 2052 C CA . GLN A 1 241 ? 31.922 -0.783 26.494 1.00 26.63 241 GLN A CA 1
ATOM 2053 C C . GLN A 1 241 ? 32.556 -2.168 26.338 1.00 38.69 241 GLN A C 1
ATOM 2054 O O . GLN A 1 241 ? 33.453 -2.536 27.096 1.00 36.70 241 GLN A O 1
ATOM 2060 N N . ARG A 1 242 ? 32.086 -2.937 25.363 1.00 31.71 242 ARG A N 1
ATOM 2061 C CA . ARG A 1 242 ? 32.598 -4.279 25.167 1.00 30.21 242 ARG A CA 1
ATOM 2062 C C . ARG A 1 242 ? 34.005 -4.202 24.585 1.00 39.88 242 ARG A C 1
ATOM 2063 O O . ARG A 1 242 ? 34.881 -4.972 24.966 1.00 41.18 242 ARG A O 1
ATOM 2071 N N . GLY A 1 243 ? 34.235 -3.245 23.696 1.00 32.79 243 GLY A N 1
ATOM 2072 C CA . GLY A 1 243 ? 35.587 -2.949 23.255 1.00 38.11 243 GLY A CA 1
ATOM 2073 C C . GLY A 1 243 ? 36.516 -2.591 24.421 1.00 44.85 243 GLY A C 1
ATOM 2074 O O . GLY A 1 243 ? 37.653 -3.061 24.481 1.00 36.52 243 GLY A O 1
ATOM 2075 N N . GLU A 1 244 ? 36.039 -1.750 25.339 1.00 33.55 244 GLU A N 1
ATOM 2076 C CA . GLU A 1 244 ? 36.797 -1.409 26.542 1.00 31.94 244 GLU A CA 1
ATOM 2077 C C . GLU A 1 244 ? 37.171 -2.670 27.329 1.00 37.05 244 GLU A C 1
ATOM 2078 O O . GLU A 1 244 ? 38.316 -2.841 27.732 1.00 36.19 244 GLU A O 1
ATOM 2084 N N . CYS A 1 245 ? 36.197 -3.545 27.561 1.00 38.13 245 CYS A N 1
ATOM 2085 C CA . CYS A 1 245 ? 36.438 -4.759 28.340 1.00 35.96 245 CYS A CA 1
ATOM 2086 C C . CYS A 1 245 ? 37.419 -5.684 27.626 1.00 36.36 245 CYS A C 1
ATOM 2087 O O . CYS A 1 245 ? 38.336 -6.220 28.234 1.00 37.54 245 CYS A O 1
ATOM 2090 N N . LEU A 1 246 ? 37.208 -5.847 26.327 1.00 35.40 246 LEU A N 1
ATOM 2091 C CA . LEU A 1 246 ? 38.052 -6.677 25.491 1.00 38.49 246 LEU A CA 1
ATOM 2092 C C . LEU A 1 246 ? 39.506 -6.227 25.542 1.00 44.82 246 LEU A C 1
ATOM 2093 O O . LEU A 1 246 ? 40.414 -7.057 25.503 1.00 41.81 246 LEU A O 1
ATOM 2098 N N . ARG A 1 247 ? 39.722 -4.917 25.628 1.00 38.79 247 ARG A N 1
ATOM 2099 C CA . ARG A 1 247 ? 41.072 -4.366 25.711 1.00 51.19 247 ARG A CA 1
ATOM 2100 C C . ARG A 1 247 ? 41.737 -4.746 27.040 1.00 45.42 247 ARG A C 1
ATOM 2101 O O . ARG A 1 247 ? 42.870 -5.201 27.061 1.00 54.06 247 ARG A O 1
ATOM 2109 N N . LYS A 1 248 ? 41.022 -4.582 28.145 1.00 41.52 248 LYS A N 1
ATOM 2110 C CA . LYS A 1 248 ? 41.586 -4.901 29.451 1.00 47.40 248 LYS A CA 1
ATOM 2111 C C . LYS A 1 248 ? 41.833 -6.393 29.605 1.00 47.71 248 LYS A C 1
ATOM 2112 O O . LYS A 1 248 ? 42.780 -6.806 30.284 1.00 47.41 248 LYS A O 1
ATOM 2118 N N . LEU A 1 249 ? 40.976 -7.195 28.979 1.00 39.16 249 LEU A N 1
ATOM 2119 C CA . LEU A 1 249 ? 41.069 -8.644 29.103 1.00 44.16 249 LEU A CA 1
ATOM 2120 C C . LEU A 1 249 ? 42.078 -9.228 28.107 1.00 47.17 249 LEU A C 1
ATOM 2121 O O . LEU A 1 249 ? 42.276 -10.435 28.062 1.00 40.14 249 LEU A O 1
ATOM 2126 N N . GLU A 1 250 ? 42.702 -8.362 27.311 1.00 38.17 250 GLU A N 1
ATOM 2127 C CA . GLU A 1 250 ? 43.784 -8.768 26.409 1.00 56.21 250 GLU A CA 1
ATOM 2128 C C . GLU A 1 250 ? 43.361 -9.718 25.286 1.00 51.18 250 GLU A C 1
ATOM 2129 O O . GLU A 1 250 ? 44.092 -10.640 24.932 1.00 48.75 250 GLU A O 1
ATOM 2135 N N . TYR A 1 251 ? 42.182 -9.478 24.725 1.00 53.51 251 TYR A N 1
ATOM 2136 C CA . TYR A 1 251 ? 41.736 -10.197 23.536 1.00 49.98 251 TYR A CA 1
ATOM 2137 C C . TYR A 1 251 ? 42.566 -9.800 22.340 1.00 50.04 251 TYR A C 1
ATOM 2138 O O . TYR A 1 251 ? 43.338 -8.839 22.395 1.00 52.06 251 TYR A O 1
ATOM 2147 N N . GLU A 1 252 ? 42.384 -10.534 21.248 1.00 58.27 252 GLU A N 1
ATOM 2148 C CA . GLU A 1 252 ? 43.110 -10.244 20.027 1.00 61.89 252 GLU A CA 1
ATOM 2149 C C . GLU A 1 252 ? 42.688 -8.878 19.498 1.00 67.06 252 GLU A C 1
ATOM 2150 O O . GLU A 1 252 ? 41.546 -8.454 19.685 1.00 60.70 252 GLU A O 1
ATOM 2156 N N . GLU A 1 253 ? 43.618 -8.187 18.851 1.00 61.75 253 GLU A N 1
ATOM 2157 C CA . GLU A 1 253 ? 43.371 -6.824 18.404 1.00 62.83 253 GLU A CA 1
ATOM 2158 C C . GLU A 1 253 ? 42.167 -6.740 17.465 1.00 67.57 253 GLU A C 1
ATOM 2159 O O . GLU A 1 253 ? 41.470 -5.727 17.429 1.00 67.25 253 GLU A O 1
ATOM 2165 N N . ALA A 1 254 ? 41.918 -7.801 16.706 1.00 61.01 254 ALA A N 1
ATOM 2166 C CA . ALA A 1 254 ? 40.851 -7.749 15.717 1.00 61.47 254 ALA A CA 1
ATOM 2167 C C . ALA A 1 254 ? 39.500 -7.722 16.406 1.00 52.09 254 ALA A C 1
ATOM 2168 O O . ALA A 1 254 ? 38.639 -6.931 16.049 1.00 52.05 254 ALA A O 1
ATOM 2170 N N . GLU A 1 255 ? 39.327 -8.582 17.404 1.00 52.82 255 GLU A N 1
ATOM 2171 C CA . GLU A 1 255 ? 38.088 -8.621 18.181 1.00 43.04 255 GLU A CA 1
ATOM 2172 C C . GLU A 1 255 ? 37.811 -7.269 18.859 1.00 56.89 255 GLU A C 1
ATOM 2173 O O . GLU A 1 255 ? 36.687 -6.767 18.820 1.00 44.51 255 GLU A O 1
ATOM 2179 N N . ILE A 1 256 ? 38.847 -6.685 19.463 1.00 44.14 256 ILE A N 1
ATOM 2180 C CA . ILE A 1 256 ? 38.768 -5.338 20.014 1.00 43.99 256 ILE A CA 1
ATOM 2181 C C . ILE A 1 256 ? 38.344 -4.292 18.974 1.00 41.80 256 ILE A C 1
ATOM 2182 O O . ILE A 1 256 ? 37.479 -3.475 19.238 1.00 40.10 256 ILE A O 1
ATOM 2187 N N . GLU A 1 257 ? 38.962 -4.317 17.797 1.00 52.72 257 GLU A N 1
ATOM 2188 C CA . GLU A 1 257 ? 38.650 -3.351 16.743 1.00 55.63 257 GLU A CA 1
ATOM 2189 C C . GLU A 1 257 ? 37.210 -3.513 16.253 1.00 54.69 257 GLU A C 1
ATOM 2190 O O . GLU A 1 257 ? 36.521 -2.529 15.986 1.00 46.87 257 GLU A O 1
ATOM 2196 N N . ASP A 1 258 ? 36.770 -4.763 16.142 1.00 41.57 258 ASP A N 1
ATOM 2197 C CA . ASP A 1 258 ? 35.396 -5.078 15.757 1.00 51.60 258 ASP A CA 1
ATOM 2198 C C . ASP A 1 258 ? 34.385 -4.346 16.628 1.00 46.81 258 ASP A C 1
ATOM 2199 O O . ASP A 1 258 ? 33.478 -3.694 16.113 1.00 46.88 258 ASP A O 1
ATOM 2204 N N . ALA A 1 259 ? 34.539 -4.465 17.946 1.00 41.73 259 ALA A N 1
ATOM 2205 C CA . ALA A 1 259 ? 33.579 -3.876 18.860 1.00 42.56 259 ALA A CA 1
ATOM 2206 C C . ALA A 1 259 ? 33.499 -2.377 18.650 1.00 37.91 259 ALA A C 1
ATOM 2207 O O . ALA A 1 259 ? 32.403 -1.824 18.552 1.00 40.18 259 ALA A O 1
ATOM 2209 N N . TYR A 1 260 ? 34.654 -1.722 18.555 1.00 36.30 260 TYR A N 1
ATOM 2210 C CA . TYR A 1 260 ? 34.690 -0.265 18.384 1.00 29.48 260 TYR A CA 1
ATOM 2211 C C . TYR A 1 260 ? 34.098 0.192 17.042 1.00 37.00 260 TYR A C 1
ATOM 2212 O O . TYR A 1 260 ? 33.471 1.251 16.963 1.00 35.97 260 TYR A O 1
ATOM 2221 N N . LYS A 1 261 ? 34.294 -0.610 15.994 1.00 36.55 261 LYS A N 1
ATOM 2222 C CA . LYS A 1 261 ? 33.713 -0.318 14.684 1.00 51.11 261 LYS A CA 1
ATOM 2223 C C . LYS A 1 261 ? 32.192 -0.369 14.744 1.00 40.71 261 LYS A C 1
ATOM 2224 O O . LYS A 1 261 ? 31.503 0.511 14.223 1.00 39.61 261 LYS A O 1
ATOM 2230 N N . LYS A 1 262 ? 31.671 -1.398 15.395 1.00 38.73 262 LYS A N 1
ATOM 2231 C CA . LYS A 1 262 ? 30.236 -1.500 15.582 1.00 39.67 262 LYS A CA 1
ATOM 2232 C C . LYS A 1 262 ? 29.686 -0.287 16.342 1.00 35.79 262 LYS A C 1
ATOM 2233 O O . LYS A 1 262 ? 28.606 0.208 16.018 1.00 35.86 262 LYS A O 1
ATOM 2239 N N . ALA A 1 263 ? 30.429 0.204 17.334 1.00 33.34 263 ALA A N 1
ATOM 2240 C CA . ALA A 1 263 ? 29.994 1.380 18.086 1.00 38.57 263 ALA A CA 1
ATOM 2241 C C . ALA A 1 263 ? 29.982 2.612 17.206 1.00 32.51 263 ALA A C 1
ATOM 2242 O O . ALA A 1 263 ? 29.022 3.370 17.212 1.00 32.90 263 ALA A O 1
ATOM 2244 N N . SER A 1 264 ? 31.067 2.800 16.459 1.00 41.88 264 SER A N 1
ATOM 2245 C CA . SER A 1 264 ? 31.207 3.912 15.514 1.00 40.54 264 SER A CA 1
ATOM 2246 C C . SER A 1 264 ? 30.093 3.910 14.455 1.00 40.00 264 SER A C 1
ATOM 2247 O O . SER A 1 264 ? 29.562 4.962 14.094 1.00 37.80 264 SER A O 1
ATOM 2250 N N . PHE A 1 265 ? 29.734 2.725 13.972 1.00 36.11 265 PHE A N 1
ATOM 2251 C CA . PHE A 1 265 ? 28.572 2.597 13.115 1.00 30.91 265 PHE A CA 1
ATOM 2252 C C . PHE A 1 265 ? 27.318 3.211 13.747 1.00 33.23 265 PHE A C 1
ATOM 2253 O O . PHE A 1 265 ? 26.682 4.069 13.140 1.00 33.96 265 PHE A O 1
ATOM 2261 N N . PHE A 1 266 ? 26.950 2.773 14.949 1.00 33.84 266 PHE A N 1
ATOM 2262 C CA . PHE A 1 266 ? 25.724 3.269 15.576 1.00 31.88 266 PHE A CA 1
ATOM 2263 C C . PHE A 1 266 ? 25.781 4.736 15.931 1.00 37.59 266 PHE A C 1
ATOM 2264 O O . PHE A 1 266 ? 24.798 5.452 15.741 1.00 40.97 266 PHE A O 1
ATOM 2272 N N . PHE A 1 267 ? 26.928 5.194 16.430 1.00 33.36 267 PHE A N 1
ATOM 2273 C CA . PHE A 1 267 ? 27.072 6.617 16.737 1.00 44.50 267 PHE A CA 1
ATOM 2274 C C . PHE A 1 267 ? 26.841 7.478 15.493 1.00 44.71 267 PHE A C 1
ATOM 2275 O O . PHE A 1 267 ? 26.221 8.536 15.571 1.00 39.82 267 PHE A O 1
ATOM 2283 N N A ASP A 1 268 ? 27.314 7.012 14.344 0.45 44.36 268 ASP A N 1
ATOM 2284 N N B ASP A 1 268 ? 27.348 7.016 14.353 0.55 44.39 268 ASP A N 1
ATOM 2285 C CA A ASP A 1 268 ? 27.167 7.781 13.115 0.45 42.85 268 ASP A CA 1
ATOM 2286 C CA B ASP A 1 268 ? 27.156 7.719 13.092 0.55 42.82 268 ASP A CA 1
ATOM 2287 C C A ASP A 1 268 ? 25.720 7.832 12.597 0.45 44.00 268 ASP A C 1
ATOM 2288 C C B ASP A 1 268 ? 25.678 7.816 12.748 0.55 44.03 268 ASP A C 1
ATOM 2289 O O A ASP A 1 268 ? 25.183 8.917 12.386 0.45 43.23 268 ASP A O 1
ATOM 2290 O O B ASP A 1 268 ? 25.086 8.895 12.792 0.55 42.98 268 ASP A O 1
ATOM 2299 N N . ILE A 1 269 ? 25.078 6.679 12.418 1.00 41.66 269 ILE A N 1
ATOM 2300 C CA . ILE A 1 269 ? 23.687 6.671 11.962 1.00 41.04 269 ILE A CA 1
ATOM 2301 C C . ILE A 1 269 ? 22.685 7.238 12.967 1.00 37.63 269 ILE A C 1
ATOM 2302 O O . ILE A 1 269 ? 21.657 7.778 12.564 1.00 43.03 269 ILE A O 1
ATOM 2307 N N . LEU A 1 270 ? 22.960 7.121 14.264 1.00 38.55 270 LEU A N 1
ATOM 2308 C CA . LEU A 1 270 ? 22.058 7.717 15.254 1.00 37.82 270 LEU A CA 1
ATOM 2309 C C . LEU A 1 270 ? 22.417 9.177 15.555 1.00 34.38 270 LEU A C 1
ATOM 2310 O O . LEU A 1 270 ? 21.773 9.832 16.379 1.00 34.00 270 LEU A O 1
ATOM 2315 N N . GLU A 1 271 ? 23.444 9.671 14.866 1.00 42.66 271 GLU A N 1
ATOM 2316 C CA . GLU A 1 271 ? 23.910 11.051 15.013 1.00 53.88 271 GLU A CA 1
ATOM 2317 C C . GLU A 1 271 ? 24.292 11.411 16.452 1.00 49.12 271 GLU A C 1
ATOM 2318 O O . GLU A 1 271 ? 23.990 12.509 16.917 1.00 46.98 271 GLU A O 1
ATOM 2324 N N . MET A 1 272 ? 24.951 10.485 17.149 1.00 45.34 272 MET A N 1
ATOM 2325 C CA . MET A 1 272 ? 25.365 10.710 18.537 1.00 43.84 272 MET A CA 1
ATOM 2326 C C . MET A 1 272 ? 26.721 11.426 18.583 1.00 51.99 272 MET A C 1
ATOM 2327 O O . MET A 1 272 ? 27.754 10.813 18.866 1.00 43.61 272 MET A O 1
ATOM 2332 N N . HIS A 1 273 ? 26.704 12.730 18.312 1.00 59.05 273 HIS A N 1
ATOM 2333 C CA . HIS A 1 273 ? 27.932 13.505 18.093 1.00 61.49 273 HIS A CA 1
ATOM 2334 C C . HIS A 1 273 ? 28.879 13.535 19.297 1.00 64.11 273 HIS A C 1
ATOM 2335 O O . HIS A 1 273 ? 30.078 13.271 19.147 1.00 55.51 273 HIS A O 1
ATOM 2342 N N . ALA A 1 274 ? 28.335 13.857 20.472 1.00 37.70 274 ALA A N 1
ATOM 2343 C CA . ALA A 1 274 ? 29.076 13.776 21.729 1.00 57.11 274 ALA A CA 1
ATOM 2344 C C . ALA A 1 274 ? 29.897 12.481 21.822 1.00 75.73 274 ALA A C 1
ATOM 2345 O O . ALA A 1 274 ? 31.129 12.523 21.886 1.00 72.61 274 ALA A O 1
ATOM 2347 N N . TYR A 1 275 ? 29.204 11.338 21.817 1.00 66.62 275 TYR A N 1
ATOM 2348 C CA . TYR A 1 275 ? 29.829 10.021 21.975 1.00 55.71 275 TYR A CA 1
ATOM 2349 C C . TYR A 1 275 ? 30.991 9.774 21.014 1.00 57.34 275 TYR A C 1
ATOM 2350 O O . TYR A 1 275 ? 31.854 8.949 21.295 1.00 47.28 275 TYR A O 1
ATOM 2359 N N . LYS A 1 276 ? 31.005 10.470 19.879 1.00 56.18 276 LYS A N 1
ATOM 2360 C CA . LYS A 1 276 ? 32.013 10.218 18.842 1.00 61.63 276 LYS A CA 1
ATOM 2361 C C . LYS A 1 276 ? 33.434 10.549 19.303 1.00 72.35 276 LYS A C 1
ATOM 2362 O O . LYS A 1 276 ? 34.407 10.016 18.762 1.00 66.60 276 LYS A O 1
ATOM 2368 N N . GLU A 1 277 ? 33.551 11.440 20.286 1.00 63.13 277 GLU A N 1
ATOM 2369 C CA . GLU A 1 277 ? 34.862 11.820 20.815 1.00 74.72 277 GLU A CA 1
ATOM 2370 C C . GLU A 1 277 ? 35.572 10.626 21.434 1.00 72.41 277 GLU A C 1
ATOM 2371 O O . GLU A 1 277 ? 36.729 10.348 21.118 1.00 71.05 277 GLU A O 1
ATOM 2377 N N . ALA A 1 278 ? 34.867 9.922 22.312 1.00 55.77 278 ALA A N 1
ATOM 2378 C CA . ALA A 1 278 ? 35.447 8.802 23.035 1.00 62.78 278 ALA A CA 1
ATOM 2379 C C . ALA A 1 278 ? 36.158 7.820 22.115 1.00 62.55 278 ALA A C 1
ATOM 2380 O O . ALA A 1 278 ? 36.941 6.987 22.573 1.00 66.22 278 ALA A O 1
ATOM 2382 N N . LEU A 1 279 ? 35.892 7.918 20.819 1.00 61.72 279 LEU A N 1
ATOM 2383 C CA . LEU A 1 279 ? 36.402 6.930 19.879 1.00 64.00 279 LEU A CA 1
ATOM 2384 C C . LEU A 1 279 ? 37.766 7.273 19.286 1.00 73.02 279 LEU A C 1
ATOM 2385 O O . LEU A 1 279 ? 38.274 6.544 18.431 1.00 74.57 279 LEU A O 1
ATOM 2390 N N . VAL A 1 280 ? 38.358 8.376 19.738 1.00 76.26 280 VAL A N 1
ATOM 2391 C CA . VAL A 1 280 ? 39.697 8.752 19.288 1.00 80.93 280 VAL A CA 1
ATOM 2392 C C . VAL A 1 280 ? 40.731 7.677 19.624 1.00 84.12 280 VAL A C 1
ATOM 2393 O O . VAL A 1 280 ? 40.787 7.174 20.752 1.00 71.73 280 VAL A O 1
ATOM 2397 N N . ASN A 1 281 ? 41.533 7.322 18.624 1.00 86.06 281 ASN A N 1
ATOM 2398 C CA . ASN A 1 281 ? 42.641 6.389 18.802 1.00 92.04 281 ASN A CA 1
ATOM 2399 C C . ASN A 1 281 ? 42.223 4.946 19.090 1.00 94.37 281 ASN A C 1
ATOM 2400 O O . ASN A 1 281 ? 42.875 4.254 19.877 1.00 104.31 281 ASN A O 1
ATOM 2405 N N . LYS A 1 282 ? 41.140 4.496 18.459 1.00 89.79 282 LYS A N 1
ATOM 2406 C CA . LYS A 1 282 ? 40.752 3.086 18.507 1.00 82.50 282 LYS A CA 1
ATOM 2407 C C . LYS A 1 282 ? 39.953 2.684 17.267 1.00 79.95 282 LYS A C 1
ATOM 2408 O O . LYS A 1 282 ? 40.467 2.704 16.148 1.00 75.81 282 LYS A O 1
ATOM 2414 N N . ALA B 1 3 ? -15.028 -11.699 38.928 1.00 60.51 3 ALA B N 1
ATOM 2415 C CA . ALA B 1 3 ? -15.108 -13.155 38.823 1.00 58.06 3 ALA B CA 1
ATOM 2416 C C . ALA B 1 3 ? -13.984 -13.830 39.617 1.00 71.83 3 ALA B C 1
ATOM 2417 O O . ALA B 1 3 ? -13.148 -13.152 40.246 1.00 58.01 3 ALA B O 1
ATOM 2419 N N A GLU B 1 4 ? -13.963 -15.160 39.583 0.56 58.54 4 GLU B N 1
ATOM 2420 N N B GLU B 1 4 ? -13.962 -15.160 39.585 0.44 58.60 4 GLU B N 1
ATOM 2421 C CA A GLU B 1 4 ? -13.006 -15.933 40.363 0.56 58.91 4 GLU B CA 1
ATOM 2422 C CA B GLU B 1 4 ? -12.995 -15.934 40.357 0.44 58.95 4 GLU B CA 1
ATOM 2423 C C A GLU B 1 4 ? -11.565 -15.744 39.884 0.56 59.20 4 GLU B C 1
ATOM 2424 C C B GLU B 1 4 ? -11.562 -15.715 39.886 0.44 59.18 4 GLU B C 1
ATOM 2425 O O A GLU B 1 4 ? -10.631 -15.752 40.693 0.56 54.28 4 GLU B O 1
ATOM 2426 O O B GLU B 1 4 ? -10.632 -15.681 40.697 0.44 54.29 4 GLU B O 1
ATOM 2437 N N . LYS B 1 5 ? -11.390 -15.566 38.575 1.00 53.81 5 LYS B N 1
ATOM 2438 C CA . LYS B 1 5 ? -10.056 -15.423 37.986 1.00 56.97 5 LYS B CA 1
ATOM 2439 C C . LYS B 1 5 ? -9.333 -14.134 38.429 1.00 51.65 5 LYS B C 1
ATOM 2440 O O . LYS B 1 5 ? -8.194 -14.191 38.914 1.00 51.22 5 LYS B O 1
ATOM 2446 N N . LEU B 1 6 ? -9.983 -12.980 38.257 1.00 45.46 6 LEU B N 1
ATOM 2447 C CA . LEU B 1 6 ? -9.422 -11.716 38.747 1.00 52.28 6 LEU B CA 1
ATOM 2448 C C . LEU B 1 6 ? -9.086 -11.839 40.224 1.00 50.81 6 LEU B C 1
ATOM 2449 O O . LEU B 1 6 ? -7.979 -11.519 40.645 1.00 48.57 6 LEU B O 1
ATOM 2454 N N . GLY B 1 7 ? -10.059 -12.311 41.001 1.00 52.66 7 GLY B N 1
ATOM 2455 C CA . GLY B 1 7 ? -9.908 -12.456 42.435 1.00 43.36 7 GLY B CA 1
ATOM 2456 C C . GLY B 1 7 ? -8.662 -13.202 42.854 1.00 48.58 7 GLY B C 1
ATOM 2457 O O . GLY B 1 7 ? -7.842 -12.659 43.593 1.00 44.57 7 GLY B O 1
ATOM 2458 N N . SER B 1 8 ? -8.511 -14.440 42.384 1.00 46.11 8 SER B N 1
ATOM 2459 C CA . SER B 1 8 ? -7.381 -15.269 42.795 1.00 47.56 8 SER B CA 1
ATOM 2460 C C . SER B 1 8 ? -6.061 -14.749 42.235 1.00 49.77 8 SER B C 1
ATOM 2461 O O . SER B 1 8 ? -4.990 -15.010 42.790 1.00 48.28 8 SER B O 1
ATOM 2464 N N . GLU B 1 9 ? -6.149 -14.004 41.140 1.00 36.86 9 GLU B N 1
ATOM 2465 C CA . GLU B 1 9 ? -4.984 -13.336 40.570 1.00 48.30 9 GLU B CA 1
ATOM 2466 C C . GLU B 1 9 ? -4.496 -12.169 41.442 1.00 50.45 9 GLU B C 1
ATOM 2467 O O . GLU B 1 9 ? -3.293 -11.999 41.657 1.00 56.47 9 GLU B O 1
ATOM 2473 N N . ILE B 1 10 ? -5.426 -11.368 41.949 1.00 40.97 10 ILE B N 1
ATOM 2474 C CA . ILE B 1 10 ? -5.076 -10.320 42.912 1.00 45.85 10 ILE B CA 1
ATOM 2475 C C . ILE B 1 10 ? -4.509 -10.921 44.202 1.00 48.67 10 ILE B C 1
ATOM 2476 O O . ILE B 1 10 ? -3.507 -10.443 44.730 1.00 57.69 10 ILE B O 1
ATOM 2481 N N . LYS B 1 11 ? -5.149 -11.975 44.697 1.00 48.53 11 LYS B N 1
ATOM 2482 C CA . LYS B 1 11 ? -4.705 -12.653 45.912 1.00 43.02 11 LYS B CA 1
ATOM 2483 C C . LYS B 1 11 ? -3.318 -13.281 45.759 1.00 44.71 11 LYS B C 1
ATOM 2484 O O . LYS B 1 11 ? -2.498 -13.216 46.673 1.00 46.43 11 LYS B O 1
ATOM 2490 N N . LYS B 1 12 ? -3.068 -13.899 44.608 1.00 46.11 12 LYS B N 1
ATOM 2491 C CA . LYS B 1 12 ? -1.758 -14.481 44.308 1.00 47.33 12 LYS B CA 1
ATOM 2492 C C . LYS B 1 12 ? -0.650 -13.426 44.319 1.00 49.67 12 LYS B C 1
ATOM 2493 O O . LYS B 1 12 ? 0.396 -13.613 44.946 1.00 54.25 12 LYS B O 1
ATOM 2499 N N . ILE B 1 13 ? -0.890 -12.313 43.629 1.00 47.82 13 ILE B N 1
ATOM 2500 C CA . ILE B 1 13 ? 0.088 -11.229 43.546 1.00 52.73 13 ILE B CA 1
ATOM 2501 C C . ILE B 1 13 ? 0.278 -10.512 44.886 1.00 50.97 13 ILE B C 1
ATOM 2502 O O . ILE B 1 13 ? 1.386 -10.074 45.204 1.00 47.91 13 ILE B O 1
ATOM 2507 N N . ARG B 1 14 ? -0.798 -10.398 45.666 1.00 49.17 14 ARG B N 1
ATOM 2508 C CA . ARG B 1 14 ? -0.703 -9.819 47.006 1.00 50.94 14 ARG B CA 1
ATOM 2509 C C . ARG B 1 14 ? 0.154 -10.686 47.918 1.00 53.80 14 ARG B C 1
ATOM 2510 O O . ARG B 1 14 ? 1.022 -10.175 48.623 1.00 49.77 14 ARG B O 1
ATOM 2518 N N . VAL B 1 15 ? -0.098 -11.996 47.908 1.00 48.38 15 VAL B N 1
ATOM 2519 C CA . VAL 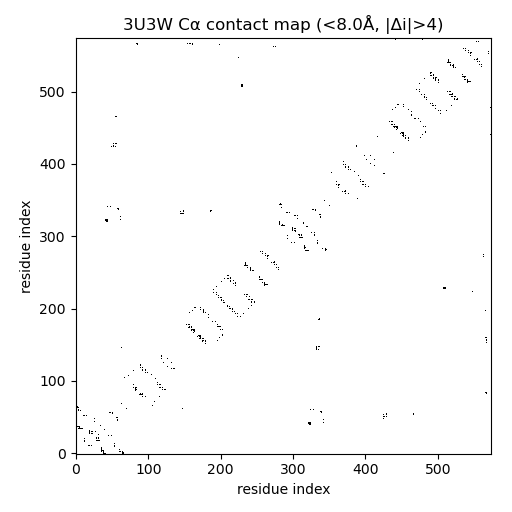B 1 15 ? 0.674 -12.919 48.730 1.00 47.41 15 VAL B CA 1
ATOM 2520 C C . VAL B 1 15 ? 2.139 -12.887 48.300 1.00 47.26 15 VAL B C 1
ATOM 2521 O O . VAL B 1 15 ? 3.049 -12.925 49.128 1.00 50.17 15 VAL B O 1
ATOM 2525 N N . LEU B 1 16 ? 2.348 -12.814 46.991 1.00 46.09 16 LEU B N 1
ATOM 2526 C CA . LEU B 1 16 ? 3.677 -12.737 46.409 1.00 46.39 16 LEU B CA 1
ATOM 2527 C C . LEU B 1 16 ? 4.421 -11.499 46.908 1.00 46.17 16 LEU B C 1
ATOM 2528 O O . LEU B 1 16 ? 5.648 -11.493 46.992 1.00 43.32 16 LEU B O 1
ATOM 2533 N N . ARG B 1 17 ? 3.669 -10.447 47.224 1.00 48.60 17 ARG B N 1
ATOM 2534 C CA . ARG B 1 17 ? 4.250 -9.194 47.702 1.00 51.05 17 ARG B CA 1
ATOM 2535 C C . ARG B 1 17 ? 4.266 -9.140 49.229 1.00 59.91 17 ARG B C 1
ATOM 2536 O O . ARG B 1 17 ? 4.671 -8.133 49.821 1.00 57.27 17 ARG B O 1
ATOM 2544 N N . GLY B 1 18 ? 3.813 -10.223 49.858 1.00 47.25 18 GLY B N 1
ATOM 2545 C CA . GLY B 1 18 ? 3.809 -10.333 51.303 1.00 55.03 18 GLY B CA 1
ATOM 2546 C C . GLY B 1 18 ? 2.936 -9.316 52.017 1.00 63.21 18 GLY B C 1
ATOM 2547 O O . GLY B 1 18 ? 3.185 -8.975 53.171 1.00 76.56 18 GLY B O 1
ATOM 2548 N N . LEU B 1 19 ? 1.908 -8.830 51.336 1.00 57.93 19 LEU B N 1
ATOM 2549 C CA . LEU B 1 19 ? 0.937 -7.946 51.957 1.00 56.32 19 LEU B CA 1
ATOM 2550 C C . LEU B 1 19 ? -0.249 -8.736 52.501 1.00 58.74 19 LEU B C 1
ATOM 2551 O O . LEU B 1 19 ? -0.515 -9.853 52.059 1.00 67.39 19 LEU B O 1
ATOM 2556 N N . THR B 1 20 ? -0.961 -8.154 53.462 1.00 59.99 20 THR B N 1
ATOM 2557 C CA . THR B 1 20 ? -2.230 -8.720 53.909 1.00 63.34 20 THR B CA 1
ATOM 2558 C C . THR B 1 20 ? -3.361 -7.879 53.328 1.00 60.78 20 THR B C 1
ATOM 2559 O O . THR B 1 20 ? -3.125 -6.776 52.825 1.00 49.69 20 THR B O 1
ATOM 2563 N N . GLN B 1 21 ? -4.582 -8.401 53.400 1.00 53.90 21 GLN B N 1
ATOM 2564 C CA . GLN B 1 21 ? -5.742 -7.678 52.898 1.00 50.73 21 GLN B CA 1
ATOM 2565 C C . GLN B 1 21 ? -5.842 -6.295 53.540 1.00 54.26 21 GLN B C 1
ATOM 2566 O O . GLN B 1 21 ? -6.168 -5.317 52.868 1.00 55.32 21 GLN B O 1
ATOM 2572 N N . LYS B 1 22 ? -5.563 -6.216 54.839 1.00 56.67 22 LYS B N 1
ATOM 2573 C CA . LYS B 1 22 ? -5.606 -4.933 55.536 1.00 64.95 22 LYS B CA 1
ATOM 2574 C C . LYS B 1 22 ? -4.578 -3.969 54.948 1.00 58.06 22 LYS B C 1
ATOM 2575 O O . LYS B 1 22 ? -4.900 -2.821 54.626 1.00 46.48 22 LYS B O 1
ATOM 2581 N N . GLN B 1 23 ? -3.348 -4.455 54.805 1.00 56.17 23 GLN B N 1
ATOM 2582 C CA . GLN B 1 23 ? -2.259 -3.668 54.246 1.00 54.83 23 GLN B CA 1
ATOM 2583 C C . GLN B 1 23 ? -2.581 -3.205 52.836 1.00 63.35 23 GLN B C 1
ATOM 2584 O O . GLN B 1 23 ? -2.362 -2.043 52.479 1.00 57.18 23 GLN B O 1
ATOM 2590 N N . LEU B 1 24 ? -3.098 -4.123 52.028 1.00 61.50 24 LEU B N 1
ATOM 2591 C CA . LEU B 1 24 ? -3.437 -3.794 50.657 1.00 53.42 24 LEU B CA 1
ATOM 2592 C C . LEU B 1 24 ? -4.519 -2.726 50.646 1.00 55.67 24 LEU B C 1
ATOM 2593 O O . LEU B 1 24 ? -4.514 -1.833 49.796 1.00 50.34 24 LEU B O 1
ATOM 2598 N N . SER B 1 25 ? -5.433 -2.812 51.611 1.00 48.43 25 SER B N 1
ATOM 2599 C CA . SER B 1 25 ? -6.655 -2.011 51.586 1.00 47.75 25 SER B CA 1
ATOM 2600 C C . SER B 1 25 ? -6.451 -0.568 52.028 1.00 53.13 25 SER B C 1
ATOM 2601 O O . SER B 1 25 ? -7.252 0.305 51.677 1.00 52.40 25 SER B O 1
ATOM 2604 N N . GLU B 1 26 ? -5.383 -0.327 52.790 1.00 55.05 26 GLU B N 1
ATOM 2605 C CA . GLU B 1 26 ? -5.083 1.001 53.336 1.00 53.07 26 GLU B CA 1
ATOM 2606 C C . GLU B 1 26 ? -5.186 2.129 52.306 1.00 57.24 26 GLU B C 1
ATOM 2607 O O . GLU B 1 26 ? -4.537 2.094 51.255 1.00 55.70 26 GLU B O 1
ATOM 2613 N N . ASN B 1 27 ? -6.006 3.128 52.624 1.00 48.60 27 ASN B N 1
ATOM 2614 C CA . ASN B 1 27 ? -6.143 4.327 51.800 1.00 52.77 27 ASN B CA 1
ATOM 2615 C C . ASN B 1 27 ? -6.854 4.070 50.480 1.00 65.95 27 ASN B C 1
ATOM 2616 O O . ASN B 1 27 ? -6.920 4.952 49.617 1.00 69.11 27 ASN B O 1
ATOM 2621 N N . ILE B 1 28 ? -7.387 2.862 50.331 1.00 57.58 28 ILE B N 1
ATOM 2622 C CA . ILE B 1 28 ? -8.052 2.466 49.100 1.00 54.41 28 ILE B CA 1
ATOM 2623 C C . ILE B 1 28 ? -9.497 2.072 49.372 1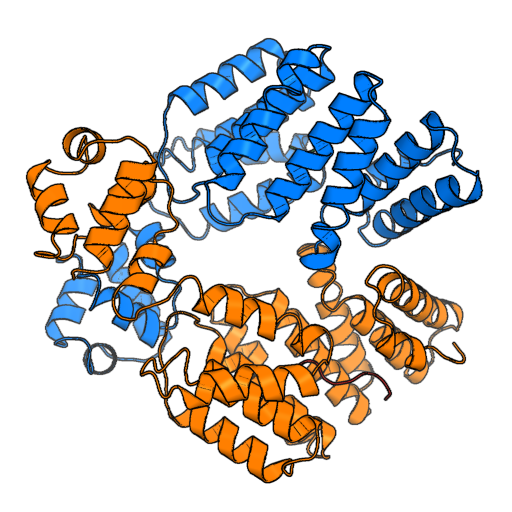.00 50.76 28 ILE B C 1
ATOM 2624 O O . ILE B 1 28 ? -10.430 2.570 48.732 1.00 46.21 28 ILE B O 1
ATOM 2629 N N . CYS B 1 29 ? -9.669 1.175 50.335 1.00 36.24 29 CYS B N 1
ATOM 2630 C CA . CYS B 1 29 ? -10.983 0.625 50.657 1.00 48.79 29 CYS B CA 1
ATOM 2631 C C . CYS B 1 29 ? -10.899 -0.167 51.955 1.00 43.39 29 CYS B C 1
ATOM 2632 O O . CYS B 1 29 ? -9.839 -0.242 52.584 1.00 37.54 29 CYS B O 1
ATOM 2635 N N . HIS B 1 30 ? -12.016 -0.771 52.340 1.00 46.03 30 HIS B N 1
ATOM 2636 C CA . HIS B 1 30 ? -12.074 -1.598 53.543 1.00 46.93 30 HIS B CA 1
ATOM 2637 C C . HIS B 1 30 ? -11.437 -2.971 53.281 1.00 56.22 30 HIS B C 1
ATOM 2638 O O . HIS B 1 30 ? -11.504 -3.493 52.164 1.00 42.60 30 HIS B O 1
ATOM 2645 N N . GLN B 1 31 ? -10.828 -3.565 54.304 1.00 48.03 31 GLN B N 1
ATOM 2646 C CA . GLN B 1 31 ? -10.205 -4.871 54.123 1.00 56.76 31 GLN B CA 1
ATOM 2647 C C . GLN B 1 31 ? -11.212 -5.937 53.641 1.00 51.21 31 GLN B C 1
ATOM 2648 O O . GLN B 1 31 ? -10.843 -6.861 52.918 1.00 49.46 31 GLN B O 1
ATOM 2654 N N . SER B 1 32 ? -12.475 -5.789 54.033 1.00 47.58 32 SER B N 1
ATOM 2655 C CA . SER B 1 32 ? -13.519 -6.753 53.695 1.00 52.82 32 SER B CA 1
ATOM 2656 C C . SER B 1 32 ? -13.886 -6.732 52.203 1.00 48.74 32 SER B C 1
ATOM 2657 O O . SER B 1 32 ? -14.374 -7.726 51.659 1.00 49.83 32 SER B O 1
ATOM 2660 N N . GLU B 1 33 ? -13.655 -5.599 51.553 1.00 44.72 33 GLU B N 1
ATOM 2661 C CA . GLU B 1 33 ? -13.871 -5.490 50.115 1.00 52.90 33 GLU B CA 1
ATOM 2662 C C . GLU B 1 33 ? -12.728 -6.158 49.351 1.00 53.40 33 GLU B C 1
ATOM 2663 O O . GLU B 1 33 ? -12.958 -6.778 48.317 1.00 44.75 33 GLU B O 1
ATOM 2669 N N . VAL B 1 34 ? -11.499 -6.025 49.850 1.00 44.80 34 VAL B N 1
ATOM 2670 C CA . VAL B 1 34 ? -10.394 -6.788 49.283 1.00 49.13 34 VAL B CA 1
ATOM 2671 C C . VAL B 1 34 ? -10.725 -8.279 49.369 1.00 47.86 34 VAL B C 1
ATOM 2672 O O . VAL B 1 34 ? -10.566 -9.013 48.397 1.00 40.24 34 VAL B O 1
ATOM 2676 N N . SER B 1 35 ? -11.205 -8.714 50.535 1.00 45.23 35 SER B N 1
ATOM 2677 C CA . SER B 1 35 ? -11.684 -10.087 50.703 1.00 49.41 35 SER B CA 1
ATOM 2678 C C . SER B 1 35 ? -12.709 -10.504 49.634 1.00 45.41 35 SER B C 1
ATOM 2679 O O . SER B 1 35 ? -12.580 -11.553 49.010 1.00 41.54 35 SER B O 1
ATOM 2682 N N . ARG B 1 36 ? -13.731 -9.681 49.438 1.00 38.45 36 ARG B N 1
ATOM 2683 C CA . ARG B 1 36 ? -14.809 -10.021 48.531 1.00 40.73 36 ARG B CA 1
ATOM 2684 C C . ARG B 1 36 ? -14.372 -9.937 47.066 1.00 52.54 36 ARG B C 1
ATOM 2685 O O . ARG B 1 36 ? -14.888 -10.669 46.216 1.00 51.06 36 ARG B O 1
ATOM 2693 N N . ILE B 1 37 ? -13.424 -9.046 46.783 1.00 44.20 37 ILE B N 1
ATOM 2694 C CA . ILE B 1 37 ? -12.786 -8.983 45.474 1.00 42.76 37 ILE B CA 1
ATOM 2695 C C . ILE B 1 37 ? -11.985 -10.257 45.172 1.00 45.76 37 ILE B C 1
ATOM 2696 O O . ILE B 1 37 ? -12.055 -10.789 44.071 1.00 41.92 37 ILE B O 1
ATOM 2701 N N . GLU B 1 38 ? -11.231 -10.747 46.150 1.00 36.47 38 GLU B N 1
ATOM 2702 C CA . GLU B 1 38 ? -10.417 -11.941 45.944 1.00 43.89 38 GLU B CA 1
ATOM 2703 C C . GLU B 1 38 ? -11.236 -13.231 45.847 1.00 46.64 38 GLU B C 1
ATOM 2704 O O . GLU B 1 38 ? -10.802 -14.199 45.229 1.00 46.79 38 GLU B O 1
ATOM 2710 N N . SER B 1 39 ? -12.417 -13.239 46.458 1.00 50.88 39 SER B N 1
ATOM 2711 C CA . SER B 1 39 ? -13.294 -14.404 46.417 1.00 36.45 39 SER B CA 1
ATOM 2712 C C . SER B 1 39 ? -14.154 -14.359 45.153 1.00 51.34 39 SER B C 1
ATOM 2713 O O . SER B 1 39 ? -14.875 -15.309 44.842 1.00 47.07 39 SER B O 1
ATOM 2716 N N . GLY B 1 40 ? -14.074 -13.246 44.430 1.00 43.51 40 GLY B N 1
ATOM 2717 C CA . GLY B 1 40 ? -14.746 -13.124 43.150 1.00 46.89 40 GLY B CA 1
ATOM 2718 C C . GLY B 1 40 ? -16.217 -12.795 43.272 1.00 48.13 40 GLY B C 1
ATOM 2719 O O . GLY B 1 40 ? -16.974 -12.962 42.323 1.00 54.33 40 GLY B O 1
ATOM 2720 N N . ALA B 1 41 ? -16.618 -12.319 44.448 1.00 57.33 41 ALA B N 1
ATOM 2721 C CA . ALA B 1 41 ? -18.013 -11.981 44.717 1.00 52.32 41 ALA B CA 1
ATOM 2722 C C . ALA B 1 41 ? -18.402 -10.677 44.033 1.00 56.45 41 ALA B C 1
ATOM 2723 O O . ALA B 1 41 ? -19.574 -10.447 43.731 1.00 60.17 41 ALA B O 1
ATOM 2725 N N . VAL B 1 42 ? -17.407 -9.832 43.783 1.00 47.37 42 VAL B N 1
ATOM 2726 C CA . VAL B 1 42 ? -17.647 -8.510 43.224 1.00 49.74 42 VAL B CA 1
ATOM 2727 C C . VAL B 1 42 ? -16.568 -8.125 42.222 1.00 47.24 42 VAL B C 1
ATOM 2728 O O . VAL B 1 42 ? -15.414 -8.548 42.346 1.00 40.73 42 VAL B O 1
ATOM 2732 N N . TYR B 1 43 ? -16.956 -7.328 41.230 1.00 37.69 43 TYR B N 1
ATOM 2733 C CA . TYR B 1 43 ? -16.001 -6.612 40.397 1.00 47.75 43 TYR B CA 1
ATOM 2734 C C . TYR B 1 43 ? -15.685 -5.282 41.085 1.00 49.78 43 TYR B C 1
ATOM 2735 O O . TYR B 1 43 ? -16.598 -4.582 41.526 1.00 47.49 43 TYR B O 1
ATOM 2744 N N . PRO B 1 44 ? -14.394 -4.919 41.169 1.00 42.27 44 PRO B N 1
ATOM 2745 C CA . PRO B 1 44 ? -14.022 -3.660 41.827 1.00 45.14 44 PRO B CA 1
ATOM 2746 C C . PRO B 1 44 ? -14.164 -2.445 40.916 1.00 42.35 44 PRO B C 1
ATOM 2747 O O . PRO B 1 44 ? -14.004 -2.555 39.706 1.00 53.51 44 PRO B O 1
ATOM 2751 N N . SER B 1 45 ? -14.475 -1.296 41.507 1.00 52.25 45 SER B N 1
ATOM 2752 C CA . SER B 1 45 ? -14.589 -0.039 40.761 1.00 48.94 45 SER B CA 1
ATOM 2753 C C . SER B 1 45 ? -13.233 0.543 40.353 1.00 42.77 45 SER B C 1
ATOM 2754 O O . SER B 1 45 ? -12.192 0.200 40.923 1.00 39.54 45 SER B O 1
ATOM 2757 N N . MET B 1 46 ? -13.257 1.427 39.361 1.00 43.06 46 MET B N 1
ATOM 2758 C CA . MET B 1 46 ? -12.029 1.987 38.798 1.00 45.86 46 MET B CA 1
ATOM 2759 C C . MET B 1 46 ? -11.094 2.527 39.876 1.00 46.43 46 MET B C 1
ATOM 2760 O O . MET B 1 46 ? -9.894 2.260 39.866 1.00 46.45 46 MET B O 1
ATOM 2765 N N A ASP B 1 47 ? -11.659 3.295 40.797 0.42 50.10 47 ASP B N 1
ATOM 2766 N N B ASP B 1 47 ? -11.646 3.294 40.810 0.58 50.12 47 ASP B N 1
ATOM 2767 C CA A ASP B 1 47 ? -10.906 3.840 41.913 0.42 48.41 47 ASP B CA 1
ATOM 2768 C CA B ASP B 1 47 ? -10.844 3.835 41.898 0.58 48.40 47 ASP B CA 1
ATOM 2769 C C A ASP B 1 47 ? -10.169 2.725 42.658 0.42 44.79 47 ASP B C 1
ATOM 2770 C C B ASP B 1 47 ? -10.145 2.707 42.661 0.58 44.75 47 ASP B C 1
ATOM 2771 O O A ASP B 1 47 ? -8.945 2.759 42.800 0.42 42.59 47 ASP B O 1
ATOM 2772 O O B ASP B 1 47 ? -8.922 2.714 42.816 0.58 42.51 47 ASP B O 1
ATOM 2781 N N . ILE B 1 48 ? -10.916 1.725 43.112 1.00 48.20 48 ILE B N 1
ATOM 2782 C CA . ILE B 1 48 ? -10.344 0.618 43.881 1.00 45.55 48 ILE B CA 1
ATOM 2783 C C . ILE B 1 48 ? -9.377 -0.254 43.069 1.00 44.95 48 ILE B C 1
ATOM 2784 O O . ILE B 1 48 ? -8.305 -0.616 43.563 1.00 36.17 48 ILE B O 1
ATOM 2789 N N . LEU B 1 49 ? -9.736 -0.571 41.827 1.00 40.30 49 LEU B N 1
ATOM 2790 C CA . LEU B 1 49 ? -8.845 -1.354 40.977 1.00 43.96 49 LEU B CA 1
ATOM 2791 C C . LEU B 1 49 ? -7.543 -0.612 40.745 1.00 36.27 49 LEU B C 1
ATOM 2792 O O . LEU B 1 49 ? -6.465 -1.198 40.791 1.00 35.07 49 LEU B O 1
ATOM 2797 N N . GLN B 1 50 ? -7.666 0.683 40.484 1.00 31.71 50 GLN B N 1
ATOM 2798 C CA . GLN B 1 50 ? -6.526 1.545 40.195 1.00 37.76 50 GLN B CA 1
ATOM 2799 C C . GLN B 1 50 ? -5.540 1.553 41.354 1.00 37.64 50 GLN B C 1
ATOM 2800 O O . GLN B 1 50 ? -4.351 1.339 41.172 1.00 44.45 50 GLN B O 1
ATOM 2806 N N . GLY B 1 51 ? -6.056 1.795 42.552 1.00 47.67 51 GLY B N 1
ATOM 2807 C CA . GLY B 1 51 ? -5.270 1.730 43.769 1.00 41.43 51 GLY B CA 1
ATOM 2808 C C . GLY B 1 51 ? -4.622 0.378 43.969 1.00 42.88 51 GLY B C 1
ATOM 2809 O O . GLY B 1 51 ? -3.416 0.289 44.202 1.00 43.33 51 GLY B O 1
ATOM 2810 N N . ILE B 1 52 ? -5.414 -0.686 43.870 1.00 42.90 52 ILE B N 1
ATOM 2811 C CA . ILE B 1 52 ? -4.859 -2.032 43.990 1.00 37.59 52 ILE B CA 1
ATOM 2812 C C . ILE B 1 52 ? -3.755 -2.325 42.961 1.00 37.12 52 ILE B C 1
ATOM 2813 O O . ILE B 1 52 ? -2.722 -2.887 43.307 1.00 42.13 52 ILE B O 1
ATOM 2818 N N . ALA B 1 53 ? -3.960 -1.935 41.707 1.00 32.68 53 ALA B N 1
ATOM 2819 C CA . ALA B 1 53 ? -2.922 -2.141 40.702 1.00 43.36 53 ALA B CA 1
ATOM 2820 C C . ALA B 1 53 ? -1.660 -1.338 41.018 1.00 40.97 53 ALA B C 1
ATOM 2821 O O . ALA B 1 53 ? -0.549 -1.823 40.841 1.00 48.30 53 ALA B O 1
ATOM 2823 N N . ALA B 1 54 ? -1.828 -0.122 41.515 1.00 35.52 54 ALA B N 1
ATOM 2824 C CA . ALA B 1 54 ? -0.674 0.712 41.836 1.00 40.77 54 ALA B CA 1
ATOM 2825 C C . ALA B 1 54 ? 0.172 0.139 42.977 1.00 47.90 54 ALA B C 1
ATOM 2826 O O . ALA B 1 54 ? 1.389 -0.027 42.848 1.00 46.92 54 ALA B O 1
ATOM 2828 N N . LYS B 1 55 ? -0.476 -0.160 44.096 1.00 45.19 55 LYS B N 1
ATOM 2829 C CA . LYS B 1 55 ? 0.220 -0.708 45.250 1.00 45.36 55 LYS B CA 1
ATOM 2830 C C . LYS B 1 55 ? 0.900 -2.042 44.926 1.00 48.13 55 LYS B C 1
ATOM 2831 O O . LYS B 1 55 ? 1.953 -2.353 45.473 1.00 54.13 55 LYS B O 1
ATOM 2837 N N . LEU B 1 56 ? 0.301 -2.822 44.026 1.00 55.31 56 LEU B N 1
ATOM 2838 C CA . LEU B 1 56 ? 0.835 -4.132 43.649 1.00 47.58 56 LEU B CA 1
ATOM 2839 C C . LEU B 1 56 ? 1.803 -4.023 42.471 1.00 44.25 56 LEU B C 1
ATOM 2840 O O . LEU B 1 56 ? 2.414 -5.010 42.059 1.00 51.70 56 LEU B O 1
ATOM 2845 N N . GLN B 1 57 ? 1.935 -2.817 41.936 1.00 44.19 57 GLN B N 1
ATOM 2846 C CA . GLN B 1 57 ? 2.793 -2.567 40.779 1.00 50.98 57 GLN B CA 1
ATOM 2847 C C . GLN B 1 57 ? 2.499 -3.513 39.625 1.00 50.66 57 GLN B C 1
ATOM 2848 O O . GLN B 1 57 ? 3.384 -4.220 39.150 1.00 44.65 57 GLN B O 1
ATOM 2854 N N . ILE B 1 58 ? 1.245 -3.519 39.188 1.00 48.42 58 ILE B N 1
ATOM 2855 C CA . ILE B 1 58 ? 0.838 -4.270 38.017 1.00 50.88 58 ILE B CA 1
ATOM 2856 C C . ILE B 1 58 ? 0.211 -3.303 37.021 1.00 46.32 58 ILE B C 1
ATOM 2857 O O . ILE B 1 58 ? -0.591 -2.458 37.407 1.00 45.63 58 ILE B O 1
ATOM 2862 N N . PRO B 1 59 ? 0.592 -3.408 35.737 1.00 54.11 59 PRO B N 1
ATOM 2863 C CA . PRO B 1 59 ? -0.128 -2.683 34.688 1.00 48.24 59 PRO B CA 1
ATOM 2864 C C . PRO B 1 59 ? -1.604 -3.038 34.784 1.00 51.16 59 PRO B C 1
ATOM 2865 O O . PRO B 1 59 ? -1.946 -4.220 34.839 1.00 50.49 59 PRO B O 1
ATOM 2869 N N . ILE B 1 60 ? -2.477 -2.043 34.823 1.00 45.58 60 ILE B N 1
ATOM 2870 C CA . ILE B 1 60 ? -3.883 -2.348 35.048 1.00 47.53 60 ILE B CA 1
ATOM 2871 C C . ILE B 1 60 ? -4.503 -3.200 33.938 1.00 45.60 60 ILE B C 1
ATOM 2872 O O . ILE B 1 60 ? -5.507 -3.872 34.163 1.00 44.62 60 ILE B O 1
ATOM 2877 N N . ILE B 1 61 ? -3.915 -3.180 32.747 1.00 45.57 61 ILE B N 1
ATOM 2878 C CA . ILE B 1 61 ? -4.452 -3.990 31.648 1.00 40.90 61 ILE B CA 1
ATOM 2879 C C . ILE B 1 61 ? -4.421 -5.473 32.037 1.00 48.18 61 ILE B C 1
ATOM 2880 O O . ILE B 1 61 ? -5.289 -6.257 31.641 1.00 46.70 61 ILE B O 1
ATOM 2885 N N . HIS B 1 62 ? -3.432 -5.843 32.846 1.00 51.74 62 HIS B N 1
ATOM 2886 C CA . HIS B 1 62 ? -3.273 -7.224 33.286 1.00 44.68 62 HIS B CA 1
ATOM 2887 C C . HIS B 1 62 ? -4.536 -7.763 33.932 1.00 48.82 62 HIS B C 1
ATOM 2888 O O . HIS B 1 62 ? -4.917 -8.915 33.720 1.00 48.84 62 HIS B O 1
ATOM 2895 N N . PHE B 1 63 ? -5.188 -6.928 34.727 1.00 42.28 63 PHE B N 1
ATOM 2896 C CA . PHE B 1 63 ? -6.385 -7.364 35.417 1.00 43.44 63 PHE B CA 1
ATOM 2897 C C . PHE B 1 63 ? -7.562 -7.534 34.470 1.00 44.53 63 PHE B C 1
ATOM 2898 O O . PHE B 1 63 ? -8.416 -8.398 34.690 1.00 47.01 63 PHE B O 1
ATOM 2906 N N . TYR B 1 64 ? -7.598 -6.735 33.408 1.00 44.32 64 TYR B N 1
ATOM 2907 C CA . TYR B 1 64 ? -8.619 -6.908 32.378 1.00 44.87 64 TYR B CA 1
ATOM 2908 C C . TYR B 1 64 ? -8.364 -8.142 31.499 1.00 51.56 64 TYR B C 1
ATOM 2909 O O . TYR B 1 64 ? -9.305 -8.849 31.136 1.00 50.30 64 TYR B O 1
ATOM 2918 N N . GLU B 1 65 ? -7.096 -8.396 31.172 1.00 39.10 65 GLU B N 1
ATOM 2919 C CA . GLU B 1 65 ? -6.715 -9.565 30.382 1.00 46.44 65 GLU B CA 1
ATOM 2920 C C . GLU B 1 65 ? -7.171 -10.871 31.042 1.00 53.01 65 GLU B C 1
ATOM 2921 O O . GLU B 1 65 ? -7.735 -11.744 30.388 1.00 46.83 65 GLU B O 1
ATOM 2927 N N . VAL B 1 66 ? -6.924 -11.002 32.340 1.00 51.34 66 VAL B N 1
ATOM 2928 C CA . VAL B 1 66 ? -7.312 -12.210 33.054 1.00 51.71 66 VAL B CA 1
ATOM 2929 C C . VAL B 1 66 ? -8.807 -12.254 33.375 1.00 49.12 66 VAL B C 1
ATOM 2930 O O . VAL B 1 66 ? -9.307 -13.245 33.900 1.00 51.53 66 VAL B O 1
ATOM 2934 N N . LEU B 1 67 ? -9.522 -11.192 33.030 1.00 50.15 67 LEU B N 1
ATOM 2935 C CA . LEU B 1 67 ? -10.925 -11.075 33.415 1.00 49.48 67 LEU B CA 1
ATOM 2936 C C . LEU B 1 67 ? -11.816 -12.245 32.974 1.00 54.58 67 LEU B C 1
ATOM 2937 O O . LEU B 1 67 ? -12.583 -12.767 33.776 1.00 58.48 67 LEU B O 1
ATOM 2942 N N . ILE B 1 68 ? -11.715 -12.661 31.713 1.00 63.98 68 ILE B N 1
ATOM 2943 C CA . ILE B 1 68 ? -12.689 -13.608 31.151 1.00 61.47 68 ILE B CA 1
ATOM 2944 C C . ILE B 1 68 ? -12.134 -14.973 30.703 1.00 64.36 68 ILE B C 1
ATOM 2945 O O . ILE B 1 68 ? -12.782 -16.004 30.899 1.00 60.77 68 ILE B O 1
ATOM 2950 N N . TYR B 1 69 ? -10.950 -14.981 30.096 1.00 69.71 69 TYR B N 1
ATOM 2951 C CA . TYR B 1 69 ? -10.397 -16.214 29.533 1.00 66.26 69 TYR B CA 1
ATOM 2952 C C . TYR B 1 69 ? -9.176 -16.714 30.294 1.00 51.98 69 TYR B C 1
ATOM 2953 O O . TYR B 1 69 ? -8.441 -15.928 30.895 1.00 54.85 69 TYR B O 1
ATOM 2962 N N . SER B 1 70 ? -8.962 -18.028 30.243 1.00 66.39 70 SER B N 1
ATOM 2963 C CA . SER B 1 70 ? -7.891 -18.692 30.990 1.00 60.66 70 SER B CA 1
ATOM 2964 C C . SER B 1 70 ? -6.528 -18.703 30.282 1.00 68.87 70 SER B C 1
ATOM 2965 O O . SER B 1 70 ? -6.418 -18.351 29.103 1.00 62.52 70 SER B O 1
ATOM 2968 N N . ASP B 1 71 ? -5.497 -19.107 31.025 1.00 53.96 71 ASP B N 1
ATOM 2969 C CA . ASP B 1 71 ? -4.163 -19.367 30.475 1.00 62.82 71 ASP B CA 1
ATOM 2970 C C . ASP B 1 71 ? -3.489 -18.150 29.825 1.00 63.47 71 ASP B C 1
ATOM 2971 O O . ASP B 1 71 ? -2.722 -18.290 28.867 1.00 57.64 71 ASP B O 1
ATOM 2976 N N . ILE B 1 72 ? -3.756 -16.966 30.367 1.00 60.68 72 ILE B N 1
ATOM 2977 C CA . ILE B 1 72 ? -3.363 -15.716 29.729 1.00 44.75 72 ILE B CA 1
ATOM 2978 C C . ILE B 1 72 ? -1.842 -15.519 29.596 1.00 55.68 72 ILE B C 1
ATOM 2979 O O . ILE B 1 72 ? -1.371 -14.966 28.600 1.00 51.03 72 ILE B O 1
ATOM 2984 N N A GLU B 1 73 ? -1.078 -15.971 30.585 0.53 49.29 73 GLU B N 1
ATOM 2985 N N B GLU B 1 73 ? -1.090 -15.976 30.592 0.47 49.31 73 GLU B N 1
ATOM 2986 C CA A GLU B 1 73 ? 0.376 -15.839 30.519 0.53 52.35 73 GLU B CA 1
ATOM 2987 C CA B GLU B 1 73 ? 0.367 -15.875 30.562 0.47 52.36 73 GLU B CA 1
ATOM 2988 C C A GLU B 1 73 ? 0.963 -16.725 29.422 0.53 47.72 73 GLU B C 1
ATOM 2989 C C B GLU B 1 73 ? 0.951 -16.723 29.436 0.47 47.74 73 GLU B C 1
ATOM 2990 O O A GLU B 1 73 ? 1.815 -16.291 28.649 0.53 44.16 73 GLU B O 1
ATOM 2991 O O B GLU B 1 73 ? 1.784 -16.261 28.659 0.47 44.19 73 GLU B O 1
ATOM 3002 N N . ARG B 1 74 ? 0.510 -17.972 29.366 1.00 46.46 74 ARG B N 1
ATOM 3003 C CA . ARG B 1 74 ? 0.995 -18.900 28.361 1.00 50.77 74 ARG B CA 1
ATOM 3004 C C . ARG B 1 74 ? 0.641 -18.361 26.971 1.00 48.16 74 ARG B C 1
ATOM 3005 O O . ARG B 1 74 ? 1.470 -18.358 26.061 1.00 32.45 74 ARG B O 1
ATOM 3013 N N . LYS B 1 75 ? -0.585 -17.872 26.823 1.00 36.65 75 LYS B N 1
ATOM 3014 C CA . LYS B 1 75 ? -1.030 -17.332 25.539 1.00 45.53 75 LYS B CA 1
ATOM 3015 C C . LYS B 1 75 ? -0.152 -16.178 25.050 1.00 46.89 75 LYS B C 1
ATOM 3016 O O . LYS B 1 75 ? 0.194 -16.111 23.872 1.00 48.63 75 LYS B O 1
ATOM 3022 N N . LYS B 1 76 ? 0.239 -15.298 25.960 1.00 37.04 76 LYS B N 1
ATOM 3023 C CA . LYS B 1 76 ? 1.045 -14.142 25.601 1.00 44.55 76 LYS B CA 1
ATOM 3024 C C . LYS B 1 76 ? 2.473 -14.517 25.180 1.00 43.09 76 LYS B C 1
ATOM 3025 O O . LYS B 1 76 ? 3.049 -13.888 24.288 1.00 44.73 76 LYS B O 1
ATOM 3031 N N . GLN B 1 77 ? 3.034 -15.544 25.809 1.00 39.28 77 GLN B N 1
ATOM 3032 C CA . GLN B 1 77 ? 4.348 -16.051 25.411 1.00 52.00 77 GLN B CA 1
ATOM 3033 C C . GLN B 1 77 ? 4.267 -16.725 24.042 1.00 43.89 77 GLN B C 1
ATOM 3034 O O . GLN B 1 77 ? 5.209 -16.685 23.250 1.00 38.28 77 GLN B O 1
ATOM 3040 N N . PHE B 1 78 ? 3.122 -17.345 23.784 1.00 38.47 78 PHE B N 1
ATOM 3041 C CA . PHE B 1 78 ? 2.863 -18.030 22.535 1.00 38.83 78 PHE B CA 1
ATOM 3042 C C . PHE B 1 78 ? 2.801 -17.003 21.408 1.00 41.88 78 PHE B C 1
ATOM 3043 O O . PHE B 1 78 ? 3.451 -17.153 20.380 1.00 35.47 78 PHE B O 1
ATOM 3051 N N . LYS B 1 79 ? 2.014 -15.953 21.617 1.00 40.16 79 LYS B N 1
ATOM 3052 C CA . LYS B 1 79 ? 1.922 -14.849 20.667 1.00 38.26 79 LYS B CA 1
ATOM 3053 C C . LYS B 1 79 ? 3.316 -14.273 20.344 1.00 43.93 79 LYS B C 1
ATOM 3054 O O . LYS B 1 79 ? 3.682 -14.120 19.162 1.00 33.05 79 LYS B O 1
ATOM 3060 N N . ASP B 1 80 ? 4.093 -13.996 21.394 1.00 31.00 80 ASP B N 1
ATOM 3061 C CA . ASP B 1 80 ? 5.456 -13.480 21.253 1.00 35.72 80 ASP B CA 1
ATOM 3062 C C . ASP B 1 80 ? 6.372 -14.399 20.459 1.00 39.77 80 ASP B C 1
ATOM 3063 O O . ASP B 1 80 ? 7.204 -13.930 19.684 1.00 36.79 80 ASP B O 1
ATOM 3068 N N . GLN B 1 81 ? 6.243 -15.706 20.679 1.00 38.68 81 GLN B N 1
ATOM 3069 C CA . GLN B 1 81 ? 7.039 -16.681 19.943 1.00 42.99 81 GLN B CA 1
ATOM 3070 C C . GLN B 1 81 ? 6.652 -16.672 18.456 1.00 40.04 81 GLN B C 1
ATOM 3071 O O . GLN B 1 81 ? 7.507 -16.610 17.569 1.00 32.44 81 GLN B O 1
ATOM 3077 N N . VAL B 1 82 ? 5.353 -16.717 18.200 1.00 30.79 82 VAL B N 1
ATOM 3078 C CA . VAL B 1 82 ? 4.854 -16.715 16.845 1.00 31.73 82 VAL B CA 1
ATOM 3079 C C . VAL B 1 82 ? 5.379 -15.464 16.144 1.00 38.35 82 VAL B C 1
ATOM 3080 O O . VAL B 1 82 ? 5.879 -15.532 15.006 1.00 29.07 82 VAL B O 1
ATOM 3084 N N . ILE B 1 83 ? 5.309 -14.334 16.850 1.00 34.92 83 ILE B N 1
ATOM 3085 C CA . ILE B 1 83 ? 5.742 -13.063 16.290 1.00 30.39 83 ILE B CA 1
ATOM 3086 C C . ILE B 1 83 ? 7.227 -13.076 15.923 1.00 32.20 83 ILE B C 1
ATOM 3087 O O . ILE B 1 83 ? 7.615 -12.619 14.840 1.00 33.95 83 ILE B O 1
ATOM 3092 N N A MET B 1 84 ? 8.058 -13.615 16.804 0.51 31.16 84 MET B N 1
ATOM 3093 N N B MET B 1 84 ? 8.049 -13.610 16.817 0.49 31.15 84 MET B N 1
ATOM 3094 C CA A MET B 1 84 ? 9.485 -13.682 16.524 0.51 32.94 84 MET B CA 1
ATOM 3095 C CA B MET B 1 84 ? 9.476 -13.717 16.556 0.49 32.96 84 MET B CA 1
ATOM 3096 C C A MET B 1 84 ? 9.751 -14.572 15.313 0.51 37.47 84 MET B C 1
ATOM 3097 C C B MET B 1 84 ? 9.704 -14.545 15.301 0.49 37.45 84 MET B C 1
ATOM 3098 O O A MET B 1 84 ? 10.567 -14.233 14.453 0.51 33.55 84 MET B O 1
ATOM 3099 O O B MET B 1 84 ? 10.449 -14.143 14.406 0.49 33.53 84 MET B O 1
ATOM 3108 N N . LEU B 1 85 ? 9.061 -15.710 15.256 1.00 35.01 85 LEU B N 1
ATOM 3109 C CA . LEU B 1 85 ? 9.222 -16.651 14.150 1.00 37.94 85 LEU B CA 1
ATOM 3110 C C . LEU B 1 85 ? 8.818 -16.007 12.825 1.00 31.01 85 LEU B C 1
ATOM 3111 O O . LEU B 1 85 ? 9.542 -16.103 11.831 1.00 25.43 85 LEU B O 1
ATOM 3116 N N . CYS B 1 86 ? 7.665 -15.346 12.824 1.00 24.77 86 CYS B N 1
ATOM 3117 C CA . CYS B 1 86 ? 7.224 -14.593 11.655 1.00 30.98 86 CYS B CA 1
ATOM 3118 C C . CYS B 1 86 ? 8.310 -13.614 11.198 1.00 30.15 86 CYS B C 1
ATOM 3119 O O . CYS B 1 86 ? 8.653 -13.545 10.018 1.00 36.18 86 CYS B O 1
ATOM 3122 N N . LYS B 1 87 ? 8.875 -12.878 12.148 1.00 33.76 87 LYS B N 1
ATOM 3123 C CA . LYS B 1 87 ? 9.993 -11.990 11.863 1.00 36.93 87 LYS B CA 1
ATOM 3124 C C . LYS B 1 87 ? 11.140 -12.707 11.166 1.00 31.29 87 LYS B C 1
ATOM 3125 O O . LYS B 1 87 ? 11.781 -12.151 10.276 1.00 29.24 87 LYS B O 1
ATOM 3131 N N . GLN B 1 88 ? 11.413 -13.934 11.602 1.00 32.13 88 GLN B N 1
ATOM 3132 C CA . GLN B 1 88 ? 12.502 -14.727 11.048 1.00 40.27 88 GLN B CA 1
ATOM 3133 C C . GLN B 1 88 ? 12.096 -15.514 9.780 1.00 34.19 88 GLN B C 1
ATOM 3134 O O . GLN B 1 88 ? 12.927 -16.191 9.173 1.00 37.51 88 GLN B O 1
ATOM 3140 N N . LYS B 1 89 ? 10.835 -15.401 9.369 1.00 32.96 89 LYS B N 1
ATOM 3141 C CA . LYS B 1 89 ? 10.357 -16.083 8.155 1.00 41.50 89 LYS B CA 1
ATOM 3142 C C . LYS B 1 89 ? 10.398 -17.605 8.327 1.00 43.38 89 LYS B C 1
ATOM 3143 O O . LYS B 1 89 ? 10.581 -18.356 7.373 1.00 37.77 89 LYS B O 1
ATOM 3149 N N . ARG B 1 90 ? 10.231 -18.045 9.563 1.00 38.05 90 ARG B N 1
ATOM 3150 C CA . ARG B 1 90 ? 10.166 -19.462 9.860 1.00 35.55 90 ARG B CA 1
ATOM 3151 C C . ARG B 1 90 ? 8.712 -19.938 9.781 1.00 34.33 90 ARG B C 1
ATOM 3152 O O . ARG B 1 90 ? 8.067 -20.270 10.782 1.00 36.96 90 ARG B O 1
ATOM 3160 N N . TYR B 1 91 ? 8.199 -19.949 8.556 1.00 32.57 91 TYR B N 1
ATOM 3161 C CA . TYR B 1 91 ? 6.784 -20.223 8.313 1.00 37.62 91 TYR B CA 1
ATOM 3162 C C . TYR B 1 91 ? 6.373 -21.671 8.513 1.00 32.71 91 TYR B C 1
ATOM 3163 O O . TYR B 1 91 ? 5.282 -21.930 9.040 1.00 34.32 91 TYR B O 1
ATOM 3172 N N . LYS B 1 92 ? 7.249 -22.601 8.119 1.00 27.62 92 LYS B N 1
ATOM 3173 C CA . LYS B 1 92 ? 7.065 -24.016 8.459 1.00 41.35 92 LYS B CA 1
ATOM 3174 C C . LYS B 1 92 ? 6.752 -24.200 9.953 1.00 38.07 92 LYS B C 1
ATOM 3175 O O . LYS B 1 92 ? 5.709 -24.760 10.316 1.00 33.56 92 LYS B O 1
ATOM 3181 N N . GLU B 1 93 ? 7.642 -23.709 10.815 1.00 30.14 93 GLU B N 1
ATOM 3182 C CA . GLU B 1 93 ? 7.441 -23.846 12.260 1.00 39.40 93 GLU B CA 1
ATOM 3183 C C . GLU B 1 93 ? 6.165 -23.163 12.738 1.00 32.71 93 GLU B C 1
ATOM 3184 O O . GLU B 1 93 ? 5.429 -23.709 13.557 1.00 34.96 93 GLU B O 1
ATOM 3190 N N . ILE B 1 94 ? 5.901 -21.974 12.208 1.00 36.98 94 ILE B N 1
ATOM 3191 C CA . ILE B 1 94 ? 4.675 -21.265 12.545 1.00 39.52 94 ILE B CA 1
ATOM 3192 C C . ILE B 1 94 ? 3.464 -22.109 12.198 1.00 30.70 94 ILE B C 1
ATOM 3193 O O . ILE B 1 94 ? 2.535 -22.243 13.000 1.00 32.80 94 ILE B O 1
ATOM 3198 N N . TYR B 1 95 ? 3.482 -22.672 10.991 1.00 38.16 95 TYR B N 1
ATOM 3199 C CA . TYR B 1 95 ? 2.388 -23.503 10.506 1.00 29.65 95 TYR B CA 1
ATOM 3200 C C . TYR B 1 95 ? 2.131 -24.670 11.460 1.00 33.08 95 TYR B C 1
ATOM 3201 O O . TYR B 1 95 ? 0.987 -24.914 11.845 1.00 30.88 95 TYR B O 1
ATOM 3210 N N . ASN B 1 96 ? 3.193 -25.372 11.855 1.00 28.78 96 ASN B N 1
ATOM 3211 C CA . ASN B 1 96 ? 3.068 -26.474 12.830 1.00 40.40 96 ASN B CA 1
ATOM 3212 C C . ASN B 1 96 ? 2.640 -26.046 14.228 1.00 40.23 96 ASN B C 1
ATOM 3213 O O . ASN B 1 96 ? 1.682 -26.593 14.784 1.00 36.97 96 ASN B O 1
ATOM 3218 N N . LYS B 1 97 ? 3.361 -25.075 14.789 1.00 34.92 97 LYS B N 1
ATOM 3219 C CA . LYS B 1 97 ? 3.076 -24.554 16.126 1.00 29.90 97 LYS B CA 1
ATOM 3220 C C . LYS B 1 97 ? 1.638 -24.054 16.248 1.00 27.25 97 LYS B C 1
ATOM 3221 O O . LYS B 1 97 ? 0.879 -24.481 17.115 1.00 34.39 97 LYS B O 1
ATOM 3227 N N . VAL B 1 98 ? 1.250 -23.155 15.361 1.00 31.72 98 VAL B N 1
ATOM 3228 C CA . VAL B 1 98 ? -0.109 -22.635 15.395 1.00 39.76 98 VAL B CA 1
ATOM 3229 C C . VAL B 1 98 ? -1.160 -23.736 15.192 1.00 42.40 98 VAL B C 1
ATOM 3230 O O . VAL B 1 98 ? -2.199 -23.760 15.867 1.00 33.35 98 VAL B O 1
ATOM 3234 N N . TRP B 1 99 ? -0.887 -24.656 14.272 1.00 37.52 99 TRP B N 1
ATOM 3235 C CA . TRP B 1 99 ? -1.840 -25.731 14.010 1.00 45.70 99 TRP B CA 1
ATOM 3236 C C . TRP B 1 99 ? -2.158 -26.581 15.255 1.00 35.11 99 TRP B C 1
ATOM 3237 O O . TRP B 1 99 ? -3.328 -26.849 15.546 1.00 37.01 99 TRP B O 1
ATOM 3248 N N . ASN B 1 100 ? -1.124 -26.995 15.982 1.00 36.51 100 ASN B N 1
ATOM 3249 C CA . ASN B 1 100 ? -1.320 -27.724 17.240 1.00 46.41 100 ASN B CA 1
ATOM 3250 C C . ASN B 1 100 ? -2.212 -26.973 18.222 1.00 39.15 100 ASN B C 1
ATOM 3251 O O . ASN B 1 100 ? -3.106 -27.551 18.834 1.00 51.73 100 ASN B O 1
ATOM 3256 N N . GLU B 1 101 ? -1.980 -25.673 18.343 1.00 46.19 101 GLU B N 1
ATOM 3257 C CA . GLU B 1 101 ? -2.746 -24.836 19.251 1.00 32.72 101 GLU B CA 1
ATOM 3258 C C . GLU B 1 101 ? -4.199 -24.700 18.801 1.00 45.48 101 GLU B C 1
ATOM 3259 O O . GLU B 1 101 ? -5.123 -24.694 19.615 1.00 44.48 101 GLU B O 1
ATOM 3265 N N . LEU B 1 102 ? -4.398 -24.580 17.495 1.00 46.48 102 LEU B N 1
ATOM 3266 C CA . LEU B 1 102 ? -5.737 -24.422 16.952 1.00 48.54 102 LEU B CA 1
ATOM 3267 C C . LEU B 1 102 ? -6.589 -25.662 17.228 1.00 55.58 102 LEU B C 1
ATOM 3268 O O . LEU B 1 102 ? -7.795 -25.555 17.477 1.00 51.27 102 LEU B O 1
ATOM 3273 N N . LYS B 1 103 ? -5.962 -26.838 17.190 1.00 52.42 103 LYS B N 1
ATOM 3274 C CA . LYS B 1 103 ? -6.724 -28.086 17.256 1.00 69.00 103 LYS B CA 1
ATOM 3275 C C . LYS B 1 103 ? -7.245 -28.401 18.667 1.00 76.56 103 LYS B C 1
ATOM 3276 O O . LYS B 1 103 ? -7.989 -29.365 18.860 1.00 78.77 103 LYS B O 1
ATOM 3282 N N . LYS B 1 104 ? -6.869 -27.571 19.638 1.00 58.83 104 LYS B N 1
ATOM 3283 C CA . LYS B 1 104 ? -7.424 -27.661 20.984 1.00 53.64 104 LYS B CA 1
ATOM 3284 C C . LYS B 1 104 ? -8.850 -27.117 21.036 1.00 68.65 104 LYS B C 1
ATOM 3285 O O . LYS B 1 104 ? -9.594 -27.398 21.974 1.00 88.34 104 LYS B O 1
ATOM 3291 N N . GLU B 1 105 ? -9.220 -26.325 20.035 1.00 68.53 105 GLU B N 1
ATOM 3292 C CA . GLU B 1 105 ? -10.579 -25.793 19.918 1.00 75.66 105 GLU B CA 1
ATOM 3293 C C . GLU B 1 105 ? -11.088 -25.054 21.162 1.00 78.60 105 GLU B C 1
ATOM 3294 O O . GLU B 1 105 ? -12.296 -24.994 21.395 1.00 79.27 105 GLU B O 1
ATOM 3300 N N . GLU B 1 106 ? -10.172 -24.493 21.951 0.93 76.62 106 GLU B N 1
ATOM 3301 C CA . GLU B 1 106 ? -10.541 -23.640 23.084 0.93 68.12 106 GLU B CA 1
ATOM 3302 C C . GLU B 1 106 ? -11.252 -22.369 22.605 0.93 63.76 106 GLU B C 1
ATOM 3303 O O . GLU B 1 106 ? -10.949 -21.850 21.530 0.93 57.16 106 GLU B O 1
ATOM 3309 N N . TYR B 1 107 ? -12.199 -21.874 23.401 1.00 63.76 107 TYR B N 1
ATOM 3310 C CA . TYR B 1 107 ? -12.937 -20.659 23.050 1.00 61.46 107 TYR B CA 1
ATOM 3311 C C . TYR B 1 107 ? -12.310 -19.384 23.630 1.00 67.47 107 TYR B C 1
ATOM 3312 O O . TYR B 1 107 ? -12.282 -19.181 24.850 1.00 60.22 107 TYR B O 1
ATOM 3321 N N . HIS B 1 108 ? -11.824 -18.534 22.730 1.00 54.29 108 HIS B N 1
ATOM 3322 C CA . HIS B 1 108 ? -11.213 -17.259 23.076 1.00 48.22 108 HIS B CA 1
ATOM 3323 C C . HIS B 1 108 ? -11.077 -16.462 21.781 1.00 42.07 108 HIS B C 1
ATOM 3324 O O . HIS B 1 108 ? -10.026 -16.484 21.136 1.00 35.82 108 HIS B O 1
ATOM 3331 N N . PRO B 1 109 ? -12.156 -15.777 21.382 1.00 43.41 109 PRO B N 1
ATOM 3332 C CA . PRO B 1 109 ? -12.269 -15.186 20.043 1.00 41.35 109 PRO B CA 1
ATOM 3333 C C . PRO B 1 109 ? -11.015 -14.458 19.566 1.00 53.85 109 PRO B C 1
ATOM 3334 O O . PRO B 1 109 ? -10.554 -14.710 18.443 1.00 44.26 109 PRO B O 1
ATOM 3338 N N . GLU B 1 110 ? -10.472 -13.573 20.400 1.00 44.82 110 GLU B N 1
ATOM 3339 C CA . GLU B 1 110 ? -9.337 -12.760 19.988 1.00 42.53 110 GLU B CA 1
ATOM 3340 C C . GLU B 1 110 ? -8.088 -13.597 19.761 1.00 38.81 110 GLU B C 1
ATOM 3341 O O . GLU B 1 110 ? -7.329 -13.345 18.831 1.00 36.78 110 GLU B O 1
ATOM 3347 N N . PHE B 1 111 ? -7.860 -14.586 20.614 1.00 40.48 111 PHE B N 1
ATOM 3348 C CA . PHE B 1 111 ? -6.676 -15.421 20.447 1.00 35.72 111 PHE B CA 1
ATOM 3349 C C . PHE B 1 111 ? -6.899 -16.370 19.272 1.00 38.53 111 PHE B C 1
ATOM 3350 O O . PHE B 1 111 ? -5.969 -16.663 18.530 1.00 35.47 111 PHE B O 1
ATOM 3358 N N A GLN B 1 112 ? -8.139 -16.840 19.123 0.53 37.44 112 GLN B N 1
ATOM 3359 N N B GLN B 1 112 ? -8.130 -16.847 19.103 0.47 37.44 112 GLN B N 1
ATOM 3360 C CA A GLN B 1 112 ? -8.545 -17.652 17.978 0.53 42.01 112 GLN B CA 1
ATOM 3361 C CA B GLN B 1 112 ? -8.452 -17.682 17.952 0.47 41.99 112 GLN B CA 1
ATOM 3362 C C A GLN B 1 112 ? -8.152 -16.944 16.687 0.53 39.07 112 GLN B C 1
ATOM 3363 C C B GLN B 1 112 ? -8.132 -16.940 16.660 0.47 39.06 112 GLN B C 1
ATOM 3364 O O A GLN B 1 112 ? -7.454 -17.505 15.836 0.53 37.06 112 GLN B O 1
ATOM 3365 O O B GLN B 1 112 ? -7.462 -17.479 15.774 0.47 37.06 112 GLN B O 1
ATOM 3376 N N . GLN B 1 113 ? -8.610 -15.702 16.563 1.00 34.57 113 GLN B N 1
ATOM 3377 C CA . GLN B 1 113 ? -8.363 -14.884 15.386 1.00 34.70 113 GLN B CA 1
ATOM 3378 C C . GLN B 1 113 ? -6.875 -14.729 15.104 1.00 37.60 113 GLN B C 1
ATOM 3379 O O . GLN B 1 113 ? -6.439 -14.844 13.957 1.00 34.19 113 GLN B O 1
ATOM 3385 N N . PHE B 1 114 ? -6.092 -14.476 16.146 1.00 29.13 114 PHE B N 1
ATOM 3386 C CA . PHE B 1 114 ? -4.662 -14.331 15.960 1.00 31.15 114 PHE B CA 1
ATOM 3387 C C . PHE B 1 114 ? -4.091 -15.628 15.382 1.00 28.57 114 PHE B C 1
ATOM 3388 O O . PHE B 1 114 ? -3.331 -15.600 14.426 1.00 31.59 114 PHE B O 1
ATOM 3396 N N . LEU B 1 115 ? -4.456 -16.760 15.976 1.00 33.08 115 LEU B N 1
ATOM 3397 C CA . LEU B 1 115 ? -4.085 -18.075 15.438 1.00 38.30 115 LEU B CA 1
ATOM 3398 C C . LEU B 1 115 ? -4.449 -18.282 13.951 1.00 29.55 115 LEU B C 1
ATOM 3399 O O . LEU B 1 115 ? -3.605 -18.658 13.138 1.00 25.72 115 LEU B O 1
ATOM 3404 N N . GLN B 1 116 ? -5.703 -18.048 13.604 1.00 24.19 116 GLN B N 1
ATOM 3405 C CA . GLN B 1 116 ? -6.135 -18.248 12.225 1.00 35.04 116 GLN B CA 1
ATOM 3406 C C . GLN B 1 116 ? -5.381 -17.318 11.278 1.00 38.62 116 GLN B C 1
ATOM 3407 O O . GLN B 1 116 ? -4.908 -17.749 10.222 1.00 35.41 116 GLN B O 1
ATOM 3413 N N . TRP B 1 117 ? -5.255 -16.053 11.673 1.00 29.64 117 TRP B N 1
ATOM 3414 C CA . TRP B 1 117 ? -4.529 -15.073 10.884 1.00 25.76 117 TRP B CA 1
ATOM 3415 C C . TRP B 1 117 ? -3.124 -15.599 10.545 1.00 35.26 117 TRP B C 1
ATOM 3416 O O . TRP B 1 117 ? -2.739 -15.666 9.364 1.00 29.84 117 TRP B O 1
ATOM 3427 N N . GLN B 1 118 ? -2.387 -16.037 11.560 1.00 23.77 118 GLN B N 1
ATOM 3428 C CA . GLN B 1 118 ? -1.022 -16.513 11.347 1.00 26.27 118 GLN B CA 1
ATOM 3429 C C . GLN B 1 118 ? -0.967 -17.847 10.571 1.00 28.04 118 GLN B C 1
ATOM 3430 O O . GLN B 1 118 ? -0.054 -18.085 9.779 1.00 23.12 118 GLN B O 1
ATOM 3436 N N . TYR B 1 119 ? -1.937 -18.717 10.816 1.00 25.85 119 TYR B N 1
ATOM 3437 C CA . TYR B 1 119 ? -1.996 -20.006 10.132 1.00 34.94 119 TYR B CA 1
ATOM 3438 C C . TYR B 1 119 ? -2.201 -19.845 8.617 1.00 38.55 119 TYR B C 1
ATOM 3439 O O . TYR B 1 119 ? -1.496 -20.469 7.833 1.00 31.39 119 TYR B O 1
ATOM 3448 N N . TYR B 1 120 ? -3.142 -18.984 8.227 1.00 25.97 120 TYR B N 1
ATOM 3449 C CA . TYR B 1 120 ? -3.416 -18.690 6.824 1.00 37.76 120 TYR B CA 1
ATOM 3450 C C . TYR B 1 120 ? -2.222 -18.066 6.107 1.00 41.32 120 TYR B C 1
ATOM 3451 O O . TYR B 1 120 ? -1.894 -18.469 4.988 1.00 36.81 120 TYR B O 1
ATOM 3460 N N . VAL B 1 121 ? -1.584 -17.084 6.745 1.00 30.82 121 VAL B N 1
ATOM 3461 C CA . VAL B 1 121 ? -0.411 -16.436 6.163 1.00 24.46 121 VAL B CA 1
ATOM 3462 C C . VAL B 1 121 ? 0.692 -17.470 5.937 1.00 28.33 121 VAL B C 1
ATOM 3463 O O . VAL B 1 121 ? 1.317 -17.512 4.872 1.00 25.14 121 VAL B O 1
ATOM 3467 N N . ALA B 1 122 ? 0.910 -18.318 6.937 1.00 29.25 122 ALA B N 1
ATOM 3468 C CA . ALA B 1 122 ? 1.904 -19.373 6.818 1.00 31.58 122 ALA B CA 1
ATOM 3469 C C . ALA B 1 122 ? 1.508 -20.356 5.709 1.00 30.45 122 ALA B C 1
ATOM 3470 O O . ALA B 1 122 ? 2.353 -20.742 4.894 1.00 31.29 122 ALA B O 1
ATOM 3472 N N . ALA B 1 123 ? 0.229 -20.742 5.673 1.00 22.07 123 ALA B N 1
ATOM 3473 C CA . ALA B 1 123 ? -0.260 -21.662 4.644 1.00 33.94 123 ALA B CA 1
ATOM 3474 C C . ALA B 1 123 ? -0.026 -21.040 3.274 1.00 34.51 123 ALA B C 1
ATOM 3475 O O . ALA B 1 123 ? 0.391 -21.716 2.342 1.00 29.89 123 ALA B O 1
ATOM 3477 N N . TYR B 1 124 ? -0.282 -19.740 3.179 1.00 34.30 124 TYR B N 1
ATOM 3478 C CA . TYR B 1 124 ? -0.077 -19.011 1.941 1.00 28.99 124 TYR B CA 1
ATOM 3479 C C . TYR B 1 124 ? 1.395 -18.960 1.539 1.00 35.43 124 TYR B C 1
ATOM 3480 O O . TYR B 1 124 ? 1.734 -19.088 0.359 1.00 32.37 124 TYR B O 1
ATOM 3489 N N . VAL B 1 125 ? 2.286 -18.763 2.502 1.00 30.12 125 VAL B N 1
ATOM 3490 C CA . VAL B 1 125 ? 3.676 -18.587 2.120 1.00 31.37 125 VAL B CA 1
ATOM 3491 C C . VAL B 1 125 ? 4.304 -19.914 1.744 1.00 31.30 125 VAL B C 1
ATOM 3492 O O . VAL B 1 125 ? 5.195 -19.973 0.895 1.00 30.99 125 VAL B O 1
ATOM 3496 N N . LEU B 1 126 ? 3.812 -20.981 2.363 1.00 35.43 126 LEU B N 1
ATOM 3497 C CA . LEU B 1 126 ? 4.318 -22.320 2.092 1.00 33.83 126 LEU B CA 1
ATOM 3498 C C . LEU B 1 126 ? 3.657 -22.891 0.831 1.00 44.92 126 LEU B C 1
ATOM 3499 O O . LEU B 1 126 ? 3.932 -24.020 0.429 1.00 40.37 126 LEU B O 1
ATOM 3504 N N . LYS B 1 127 ? 2.784 -22.102 0.213 1.00 34.68 127 LYS B N 1
ATOM 3505 C CA . LYS B 1 127 ? 2.135 -22.502 -1.036 1.00 44.42 127 LYS B CA 1
ATOM 3506 C C . LYS B 1 127 ? 1.185 -23.683 -0.877 1.00 40.37 127 LYS B C 1
ATOM 3507 O O . LYS B 1 127 ? 0.937 -24.416 -1.825 1.00 49.42 127 LYS B O 1
ATOM 3513 N N . LYS B 1 128 ? 0.650 -23.848 0.329 1.00 39.19 128 LYS B N 1
ATOM 3514 C CA . LYS B 1 128 ? -0.344 -24.867 0.613 1.00 30.22 128 LYS B CA 1
ATOM 3515 C C . LYS B 1 128 ? -1.716 -24.387 0.191 1.00 34.57 128 LYS B C 1
ATOM 3516 O O . LYS B 1 128 ? -2.652 -25.181 0.013 1.00 40.38 128 LYS B O 1
ATOM 3522 N N . VAL B 1 129 ? -1.842 -23.077 0.041 1.00 41.41 129 VAL B N 1
ATOM 3523 C CA . VAL B 1 129 ? -3.097 -22.480 -0.394 1.00 32.60 129 VAL B CA 1
ATOM 3524 C C . VAL B 1 129 ? -2.810 -21.295 -1.310 1.00 34.86 129 VAL B C 1
ATOM 3525 O O . VAL B 1 129 ? -1.746 -20.688 -1.209 1.00 38.71 129 VAL B O 1
ATOM 3529 N N . ASP B 1 130 ? -3.741 -20.977 -2.208 1.00 27.90 130 ASP B N 1
ATOM 3530 C CA . ASP B 1 130 ? -3.494 -19.934 -3.202 1.00 35.04 130 ASP B CA 1
ATOM 3531 C C . ASP B 1 130 ? -3.830 -18.574 -2.633 1.00 35.57 130 ASP B C 1
ATOM 3532 O O . ASP B 1 130 ? -4.637 -18.458 -1.711 1.00 32.43 130 ASP B O 1
ATOM 3537 N N . TYR B 1 131 ? -3.226 -17.545 -3.215 1.00 38.97 131 TYR B N 1
ATOM 3538 C CA . TYR B 1 131 ? -3.341 -16.186 -2.705 1.00 28.91 131 TYR B CA 1
ATOM 3539 C C . TYR B 1 131 ? -4.778 -15.700 -2.552 1.00 31.71 131 TYR B C 1
ATOM 3540 O O . TYR B 1 131 ? -5.091 -14.962 -1.622 1.00 36.43 131 TYR B O 1
ATOM 3549 N N . GLU B 1 132 ? -5.654 -16.129 -3.449 1.00 38.27 132 GLU B N 1
ATOM 3550 C CA . GLU B 1 132 ? -7.040 -15.668 -3.437 1.00 45.78 132 GLU B CA 1
ATOM 3551 C C . GLU B 1 132 ? -7.854 -16.269 -2.288 1.00 41.55 132 GLU B C 1
ATOM 3552 O O . GLU B 1 132 ? -8.721 -15.617 -1.702 1.00 32.13 132 GLU B O 1
ATOM 3558 N N . TYR B 1 133 ? -7.571 -17.523 -1.970 1.00 36.10 133 TYR B N 1
ATOM 3559 C CA . TYR B 1 133 ? -8.265 -18.185 -0.891 1.00 30.65 133 TYR B CA 1
ATOM 3560 C C . TYR B 1 133 ? -7.803 -17.584 0.447 1.00 40.83 133 TYR B C 1
ATOM 3561 O O . TYR B 1 133 ? -8.616 -17.276 1.319 1.00 30.91 133 TYR B O 1
ATOM 3570 N N . CYS B 1 134 ? -6.495 -17.395 0.593 1.00 29.10 134 CYS B N 1
ATOM 3571 C CA . CYS B 1 134 ? -5.946 -16.737 1.777 1.00 35.02 134 CYS B CA 1
ATOM 3572 C C . CYS B 1 134 ? -6.573 -15.346 2.044 1.00 32.17 134 CYS B C 1
ATOM 3573 O O . CYS B 1 134 ? -7.075 -15.066 3.147 1.00 32.42 134 CYS B O 1
ATOM 3576 N N . ILE B 1 135 ? -6.560 -14.488 1.027 1.00 30.63 135 ILE B N 1
ATOM 3577 C CA . ILE B 1 135 ? -7.189 -13.167 1.115 1.00 31.60 135 ILE B CA 1
ATOM 3578 C C . ILE B 1 135 ? -8.648 -13.248 1.594 1.00 42.95 135 ILE B C 1
ATOM 3579 O O . ILE B 1 135 ? -9.071 -12.498 2.488 1.00 38.78 135 ILE B O 1
ATOM 3584 N N . LEU B 1 136 ? -9.412 -14.171 1.014 1.00 35.61 136 LEU B N 1
ATOM 3585 C CA . LEU B 1 136 ? -10.817 -14.341 1.394 1.00 42.62 136 LEU B CA 1
ATOM 3586 C C . LEU B 1 136 ? -10.991 -14.771 2.859 1.00 34.61 136 LEU B C 1
ATOM 3587 O O . LEU B 1 136 ? -11.876 -14.294 3.552 1.00 37.14 136 LEU B O 1
ATOM 3592 N N . GLU B 1 137 ? -10.138 -15.678 3.317 1.00 32.77 137 GLU B N 1
ATOM 3593 C CA . GLU B 1 137 ? -10.172 -16.127 4.688 1.00 35.41 137 GLU B CA 1
ATOM 3594 C C . GLU B 1 137 ? -9.777 -14.989 5.633 1.00 42.01 137 GLU B C 1
ATOM 3595 O O . GLU B 1 137 ? -10.434 -14.772 6.663 1.00 31.50 137 GLU B O 1
ATOM 3601 N N . LEU B 1 138 ? -8.740 -14.234 5.275 1.00 29.32 138 LEU B N 1
ATOM 3602 C CA . LEU B 1 138 ? -8.399 -13.046 6.071 1.00 31.18 138 LEU B CA 1
ATOM 3603 C C . LEU B 1 138 ? -9.551 -12.035 6.118 1.00 36.86 138 LEU B C 1
ATOM 3604 O O . LEU B 1 138 ? -9.878 -11.517 7.182 1.00 28.35 138 LEU B O 1
ATOM 3609 N N . LYS B 1 139 ? -10.195 -11.777 4.980 1.00 42.22 139 LYS B N 1
ATOM 3610 C CA . LYS B 1 139 ? -11.331 -10.856 4.972 1.00 33.32 139 LYS B CA 1
ATOM 3611 C C . LYS B 1 139 ? -12.440 -11.331 5.908 1.00 35.10 139 LYS B C 1
ATOM 3612 O O . LYS B 1 139 ? -13.136 -10.524 6.515 1.00 37.85 139 LYS B O 1
ATOM 3618 N N . LYS B 1 140 ? -12.588 -12.646 6.038 1.00 37.35 140 LYS B N 1
ATOM 3619 C CA . LYS B 1 140 ? -13.600 -13.212 6.931 1.00 45.05 140 LYS B CA 1
ATOM 3620 C C . LYS B 1 140 ? -13.301 -12.935 8.406 1.00 35.99 140 LYS B C 1
ATOM 3621 O O . LYS B 1 140 ? -14.208 -12.699 9.197 1.00 39.49 140 LYS B O 1
ATOM 3627 N N . LEU B 1 141 ? -12.023 -12.969 8.769 1.00 45.87 141 LEU B N 1
ATOM 3628 C CA . LEU B 1 141 ? -11.608 -12.567 10.107 1.00 34.18 141 LEU B CA 1
ATOM 3629 C C . LEU B 1 141 ? -11.963 -11.097 10.325 1.00 40.51 141 LEU B C 1
ATOM 3630 O O . LEU B 1 141 ? -12.472 -10.738 11.380 1.00 44.31 141 LEU B O 1
ATOM 3635 N N . LEU B 1 142 ? -11.727 -10.245 9.329 1.00 34.07 142 LEU B N 1
ATOM 3636 C CA . LEU B 1 142 ? -12.070 -8.825 9.492 1.00 45.30 142 LEU B CA 1
ATOM 3637 C C . LEU B 1 142 ? -13.558 -8.678 9.696 1.00 45.26 142 LEU B C 1
ATOM 3638 O O . LEU B 1 142 ? -14.000 -7.885 10.526 1.00 52.31 142 LEU B O 1
ATOM 3643 N N . ASN B 1 143 ? -14.325 -9.441 8.917 1.00 52.07 143 ASN B N 1
ATOM 3644 C CA . ASN B 1 143 ? -15.785 -9.376 8.969 1.00 56.18 143 ASN B CA 1
ATOM 3645 C C . ASN B 1 143 ? -16.356 -9.826 10.308 1.00 60.74 143 ASN B C 1
ATOM 3646 O O . ASN B 1 143 ? -17.534 -9.588 10.578 1.00 60.18 143 ASN B O 1
ATOM 3651 N N . GLN B 1 144 ? -15.521 -10.461 11.136 1.00 50.94 144 GLN B N 1
ATOM 3652 C CA . GLN B 1 144 ? -15.884 -10.770 12.522 1.00 47.45 144 GLN B CA 1
ATOM 3653 C C . GLN B 1 144 ? -16.169 -9.504 13.327 1.00 58.55 144 GLN B C 1
ATOM 3654 O O . GLN B 1 144 ? -16.898 -9.547 14.315 1.00 57.37 144 GLN B O 1
ATOM 3660 N N . GLN B 1 145 ? -15.599 -8.377 12.901 1.00 62.27 145 GLN B N 1
ATOM 3661 C CA . GLN B 1 145 ? -15.759 -7.120 13.631 1.00 69.81 145 GLN B CA 1
ATOM 3662 C C . GLN B 1 145 ? -15.365 -7.367 15.085 1.00 66.75 145 GLN B C 1
ATOM 3663 O O . GLN B 1 145 ? -16.024 -6.910 16.024 1.00 70.11 145 GLN B O 1
ATOM 3669 N N . LEU B 1 146 ? -14.283 -8.115 15.252 1.00 58.67 146 LEU B N 1
ATOM 3670 C CA . LEU B 1 146 ? -13.830 -8.547 16.566 1.00 72.41 146 LEU B CA 1
ATOM 3671 C C . LEU B 1 146 ? -13.227 -7.380 17.331 1.00 76.26 146 LEU B C 1
ATOM 3672 O O . LEU B 1 146 ? -12.407 -6.633 16.792 1.00 75.18 146 LEU B O 1
ATOM 3677 N N . THR B 1 147 ? -13.645 -7.230 18.585 1.00 82.21 147 THR B N 1
ATOM 3678 C CA . THR B 1 147 ? -13.169 -6.153 19.455 1.00 80.06 147 THR B CA 1
ATOM 3679 C C . THR B 1 147 ? -11.772 -6.448 20.030 1.00 60.89 147 THR B C 1
ATOM 3680 O O . THR B 1 147 ? -10.764 -6.215 19.366 1.00 67.86 147 THR B O 1
ATOM 3684 N N . GLY B 1 148 ? -11.719 -6.943 21.265 1.00 60.64 148 GLY B N 1
ATOM 3685 C CA . GLY B 1 148 ? -10.482 -7.450 21.843 1.00 59.70 148 GLY B CA 1
ATOM 3686 C C . GLY B 1 148 ? -9.520 -6.473 22.516 1.00 51.96 148 GLY B C 1
ATOM 3687 O O . GLY B 1 148 ? -9.642 -5.256 22.405 1.00 57.78 148 GLY B O 1
ATOM 3688 N N . ILE B 1 149 ? -8.541 -7.037 23.214 1.00 53.78 149 ILE B N 1
ATOM 3689 C CA . ILE B 1 149 ? -7.530 -6.266 23.922 1.00 50.12 149 ILE B CA 1
ATOM 3690 C C . ILE B 1 149 ? -6.547 -5.618 22.951 1.00 53.82 149 ILE B C 1
ATOM 3691 O O . ILE B 1 149 ? -6.302 -4.412 23.040 1.00 52.78 149 ILE B O 1
ATOM 3696 N N . ASP B 1 150 ? -5.969 -6.414 22.045 1.00 45.55 150 ASP B N 1
ATOM 3697 C CA . ASP B 1 150 ? -5.035 -5.879 21.050 1.00 37.78 150 ASP B CA 1
ATOM 3698 C C . ASP B 1 150 ? -5.802 -5.069 20.012 1.00 41.75 150 ASP B C 1
ATOM 3699 O O . ASP B 1 150 ? -6.447 -5.600 19.117 1.00 43.61 150 ASP B O 1
ATOM 3704 N N . VAL B 1 151 ? -5.710 -3.762 20.173 1.00 42.04 151 VAL B N 1
ATOM 3705 C CA . VAL B 1 151 ? -6.426 -2.794 19.375 1.00 42.75 151 VAL B CA 1
ATOM 3706 C C . VAL B 1 151 ? -5.982 -2.793 17.892 1.00 36.29 151 VAL B C 1
ATOM 3707 O O . VAL B 1 151 ? -6.683 -2.273 17.047 1.00 28.29 151 VAL B O 1
ATOM 3711 N N . TYR B 1 152 ? -4.839 -3.404 17.582 1.00 32.28 152 TYR B N 1
ATOM 3712 C CA . TYR B 1 152 ? -4.242 -3.298 16.241 1.00 35.58 152 TYR B CA 1
ATOM 3713 C C . TYR B 1 152 ? -4.415 -4.517 15.333 1.00 37.84 152 TYR B C 1
ATOM 3714 O O . TYR B 1 152 ? -4.059 -4.463 14.144 1.00 30.22 152 TYR B O 1
ATOM 3723 N N . GLN B 1 153 ? -4.955 -5.603 15.896 1.00 30.08 153 GLN B N 1
ATOM 3724 C CA . GLN B 1 153 ? -5.017 -6.897 15.223 1.00 26.80 153 GLN B CA 1
ATOM 3725 C C . GLN B 1 153 ? -5.695 -6.861 13.838 1.00 37.34 153 GLN B C 1
ATOM 3726 O O . GLN B 1 153 ? -5.168 -7.421 12.880 1.00 28.38 153 GLN B O 1
ATOM 3732 N N . ASN B 1 154 ? -6.848 -6.197 13.739 1.00 26.38 154 ASN B N 1
ATOM 3733 C CA . ASN B 1 154 ? -7.494 -5.986 12.450 1.00 39.51 154 ASN B CA 1
ATOM 3734 C C . ASN B 1 154 ? -6.592 -5.310 11.409 1.00 34.41 154 ASN B C 1
ATOM 3735 O O . ASN B 1 154 ? -6.597 -5.691 10.237 1.00 34.40 154 ASN B O 1
ATOM 3740 N N . LEU B 1 155 ? -5.825 -4.313 11.843 1.00 27.12 155 LEU B N 1
ATOM 3741 C CA . LEU B 1 155 ? -4.877 -3.620 10.968 1.00 31.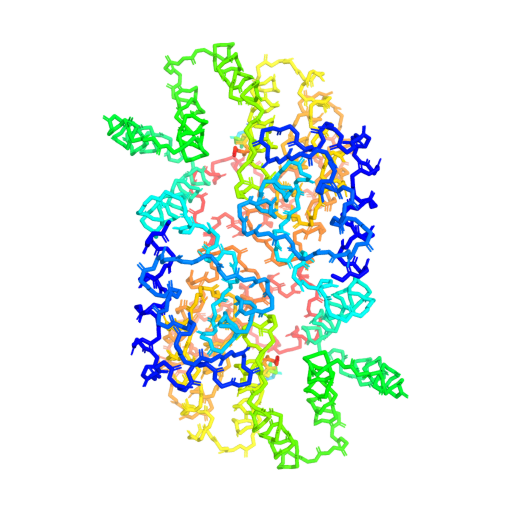39 155 LEU B CA 1
ATOM 3742 C C . LEU B 1 155 ? -3.705 -4.523 10.556 1.00 28.32 155 LEU B C 1
ATOM 3743 O O . LEU B 1 155 ? -3.206 -4.447 9.437 1.00 24.09 155 LEU B O 1
ATOM 3748 N N . TYR B 1 156 ? -3.262 -5.368 11.479 1.00 26.64 156 TYR B N 1
ATOM 3749 C CA . TYR B 1 156 ? -2.260 -6.382 11.170 1.00 33.76 156 TYR B CA 1
ATOM 3750 C C . TYR B 1 156 ? -2.747 -7.326 10.055 1.00 30.79 156 TYR B C 1
ATOM 3751 O O . TYR B 1 156 ? -1.992 -7.720 9.162 1.00 25.93 156 TYR B O 1
ATOM 3760 N N . ILE B 1 157 ? -4.016 -7.695 10.127 1.00 26.94 157 ILE B N 1
ATOM 3761 C CA . ILE B 1 157 ? -4.626 -8.562 9.125 1.00 31.31 157 ILE B CA 1
ATOM 3762 C C . ILE B 1 157 ? -4.761 -7.808 7.782 1.00 33.20 157 ILE B C 1
ATOM 3763 O O . ILE B 1 157 ? -4.420 -8.333 6.713 1.00 25.00 157 ILE B O 1
ATOM 3768 N N . GLU B 1 158 ? -5.217 -6.558 7.850 1.00 25.03 158 GLU B N 1
ATOM 3769 C CA . GLU B 1 158 ? -5.201 -5.688 6.681 1.00 27.87 158 GLU B CA 1
ATOM 3770 C C . GLU B 1 158 ? -3.816 -5.573 5.997 1.00 30.37 158 GLU B C 1
ATOM 3771 O O . GLU B 1 158 ? -3.711 -5.579 4.761 1.00 28.32 158 GLU B O 1
ATOM 3777 N N . ASN B 1 159 ? -2.758 -5.504 6.796 1.00 23.40 159 ASN B N 1
ATOM 3778 C CA . ASN B 1 159 ? -1.424 -5.387 6.246 1.00 25.36 159 ASN B CA 1
ATOM 3779 C C . ASN B 1 159 ? -1.080 -6.661 5.487 1.00 27.37 159 ASN B C 1
ATOM 3780 O O . ASN B 1 159 ? -0.539 -6.611 4.373 1.00 24.07 159 ASN B O 1
ATOM 3785 N N . ALA B 1 160 ? -1.427 -7.803 6.079 1.00 23.22 160 ALA B N 1
ATOM 3786 C CA . ALA B 1 160 ? -1.260 -9.101 5.414 1.00 26.01 160 ALA B CA 1
ATOM 3787 C C . ALA B 1 160 ? -1.997 -9.164 4.047 1.00 27.14 160 ALA B C 1
ATOM 3788 O O . ALA B 1 160 ? -1.402 -9.478 3.020 1.00 23.93 160 ALA B O 1
ATOM 3790 N N . ILE B 1 161 ? -3.286 -8.846 4.047 1.00 22.43 161 ILE B N 1
ATOM 3791 C CA . ILE B 1 161 ? -4.050 -8.754 2.813 1.00 29.10 161 ILE B CA 1
ATOM 3792 C C . ILE B 1 161 ? -3.365 -7.843 1.769 1.00 34.62 161 ILE B C 1
ATOM 3793 O O . ILE B 1 161 ? -3.294 -8.179 0.588 1.00 19.81 161 ILE B O 1
ATOM 3798 N N . ALA B 1 162 ? -2.837 -6.700 2.204 1.00 34.15 162 ALA B N 1
ATOM 3799 C CA . ALA B 1 162 ? -2.242 -5.757 1.259 1.00 22.53 162 ALA B CA 1
ATOM 3800 C C . ALA B 1 162 ? -0.952 -6.288 0.636 1.00 30.87 162 ALA B C 1
ATOM 3801 O O . ALA B 1 162 ? -0.739 -6.147 -0.580 1.00 27.74 162 ALA B O 1
ATOM 3803 N N . ASN B 1 163 ? -0.111 -6.907 1.471 1.00 26.92 163 ASN B N 1
ATOM 3804 C CA . ASN B 1 163 ? 1.091 -7.611 1.020 1.00 23.72 163 ASN B CA 1
ATOM 3805 C C . ASN B 1 163 ? 0.781 -8.627 -0.071 1.00 30.36 163 ASN B C 1
ATOM 3806 O O . ASN B 1 163 ? 1.502 -8.740 -1.062 1.00 34.24 163 ASN B O 1
ATOM 3811 N N . ILE B 1 164 ? -0.280 -9.395 0.149 1.00 23.46 164 ILE B N 1
ATOM 3812 C CA . ILE B 1 164 ? -0.667 -10.459 -0.762 1.00 29.01 164 ILE B CA 1
ATOM 3813 C C . ILE B 1 164 ? -1.181 -9.926 -2.106 1.00 29.88 164 ILE B C 1
ATOM 3814 O O . ILE B 1 164 ? -0.794 -10.447 -3.154 1.00 22.82 164 ILE B O 1
ATOM 3819 N N . TYR B 1 165 ? -2.033 -8.895 -2.070 1.00 23.41 165 TYR B N 1
ATOM 3820 C CA . TYR B 1 165 ? -2.424 -8.175 -3.289 1.00 31.60 165 TYR B CA 1
ATOM 3821 C C . TYR B 1 165 ? -1.171 -7.703 -4.024 1.00 35.72 165 TYR B C 1
ATOM 3822 O O . TYR B 1 165 ? -0.993 -7.964 -5.212 1.00 32.37 165 TYR B O 1
ATOM 3831 N N . ALA B 1 166 ? -0.281 -7.044 -3.291 1.00 34.27 166 ALA B N 1
ATOM 3832 C CA . ALA B 1 166 ? 0.909 -6.461 -3.891 1.00 36.47 166 ALA B CA 1
ATOM 3833 C C . ALA B 1 166 ? 1.777 -7.489 -4.597 1.00 26.08 166 ALA B C 1
ATOM 3834 O O . ALA B 1 166 ? 2.201 -7.269 -5.722 1.00 35.16 166 ALA B O 1
ATOM 3836 N N . GLU B 1 167 ? 2.061 -8.606 -3.949 1.00 23.80 167 GLU B N 1
ATOM 3837 C CA . GLU B 1 167 ? 3.005 -9.533 -4.556 1.00 36.30 167 GLU B CA 1
ATOM 3838 C C . GLU B 1 167 ? 2.364 -10.461 -5.603 1.00 39.97 167 GLU B C 1
ATOM 3839 O O . GLU B 1 167 ? 3.050 -11.247 -6.246 1.00 30.23 167 GLU B O 1
ATOM 3845 N N . ASN B 1 168 ? 1.054 -10.337 -5.786 1.00 27.70 168 ASN B N 1
ATOM 3846 C CA . ASN B 1 168 ? 0.364 -11.072 -6.833 1.00 41.85 168 ASN B CA 1
ATOM 3847 C C . ASN B 1 168 ? -0.157 -10.176 -7.974 1.00 44.65 168 ASN B C 1
ATOM 3848 O O . ASN B 1 168 ? -1.162 -10.490 -8.609 1.00 46.91 168 ASN B O 1
ATOM 3853 N N . GLY B 1 169 ? 0.522 -9.055 -8.217 1.00 44.40 169 GLY B N 1
ATOM 3854 C CA . GLY B 1 169 ? 0.206 -8.201 -9.354 1.00 35.98 169 GLY B CA 1
ATOM 3855 C C . GLY B 1 169 ? -0.823 -7.101 -9.129 1.00 52.65 169 GLY B C 1
ATOM 3856 O O . GLY B 1 169 ? -0.962 -6.199 -9.971 1.00 44.14 169 GLY B O 1
ATOM 3857 N N . TYR B 1 170 ? -1.532 -7.162 -7.999 1.00 35.57 170 TYR B N 1
ATOM 3858 C CA . TYR B 1 170 ? -2.563 -6.174 -7.670 1.00 30.39 170 TYR B CA 1
ATOM 3859 C C . TYR B 1 170 ? -2.029 -4.938 -6.931 1.00 36.40 170 TYR B C 1
ATOM 3860 O O . TYR B 1 170 ? -2.523 -4.579 -5.857 1.00 30.52 170 TYR B O 1
ATOM 3869 N N . LEU B 1 171 ? -1.035 -4.288 -7.535 1.00 28.27 171 LEU B N 1
ATOM 3870 C CA . LEU B 1 171 ? -0.381 -3.121 -6.954 1.00 29.97 171 LEU B CA 1
ATOM 3871 C C . LEU B 1 171 ? -1.359 -2.022 -6.562 1.00 30.63 171 LEU B C 1
ATOM 3872 O O . LEU B 1 171 ? -1.239 -1.422 -5.504 1.00 41.14 171 LEU B O 1
ATOM 3877 N N . LYS B 1 172 ? -2.334 -1.757 -7.410 1.00 31.56 172 LYS B N 1
ATOM 3878 C CA . LYS B 1 172 ? -3.248 -0.672 -7.139 1.00 38.54 172 LYS B CA 1
ATOM 3879 C C . LYS B 1 172 ? -4.089 -1.000 -5.911 1.00 39.16 172 LYS B C 1
ATOM 3880 O O . LYS B 1 172 ? -4.288 -0.154 -5.048 1.00 38.22 172 LYS B O 1
ATOM 3886 N N . LYS B 1 173 ? -4.592 -2.225 -5.827 1.00 33.99 173 LYS B N 1
ATOM 3887 C CA . LYS B 1 173 ? -5.385 -2.573 -4.665 1.00 40.39 173 LYS B CA 1
ATOM 3888 C C . LYS B 1 173 ? -4.490 -2.635 -3.401 1.00 43.56 173 LYS B C 1
ATOM 3889 O O . LYS B 1 173 ? -4.896 -2.210 -2.318 1.00 31.75 173 LYS B O 1
ATOM 3895 N N . GLY B 1 174 ? -3.261 -3.117 -3.555 1.00 28.72 174 GLY B N 1
ATOM 3896 C CA . GLY B 1 174 ? -2.320 -3.149 -2.450 1.00 30.49 174 GLY B CA 1
ATOM 3897 C C . GLY B 1 174 ? -1.975 -1.762 -1.930 1.00 34.61 174 GLY B C 1
ATOM 3898 O O . GLY B 1 174 ? -2.138 -1.466 -0.738 1.00 29.75 174 GLY B O 1
ATOM 3899 N N . ILE B 1 175 ? -1.490 -0.911 -2.831 1.00 31.58 175 ILE B N 1
ATOM 3900 C CA . ILE B 1 175 ? -1.170 0.477 -2.500 1.00 33.50 175 ILE B CA 1
ATOM 3901 C C . ILE B 1 175 ? -2.327 1.211 -1.816 1.00 32.16 175 ILE B C 1
ATOM 3902 O O . ILE B 1 175 ? -2.132 1.875 -0.799 1.00 31.11 175 ILE B O 1
ATOM 3907 N N A ASP B 1 176 ? -3.528 1.079 -2.366 0.38 26.64 176 ASP B N 1
ATOM 3908 N N B ASP B 1 176 ? -3.528 1.063 -2.359 0.62 26.47 176 ASP B N 1
ATOM 3909 C CA A ASP B 1 176 ? -4.700 1.690 -1.752 0.38 29.43 176 ASP B CA 1
ATOM 3910 C CA B ASP B 1 176 ? -4.704 1.700 -1.785 0.62 29.40 176 ASP B CA 1
ATOM 3911 C C A ASP B 1 176 ? -4.886 1.219 -0.316 0.38 31.88 176 ASP B C 1
ATOM 3912 C C B ASP B 1 176 ? -5.055 1.190 -0.377 0.62 31.83 176 ASP B C 1
ATOM 3913 O O A ASP B 1 176 ? -5.087 2.027 0.585 0.38 34.53 176 ASP B O 1
ATOM 3914 O O B ASP B 1 176 ? -5.555 1.950 0.443 0.62 34.34 176 ASP B O 1
ATOM 3923 N N . LEU B 1 177 ? -4.815 -0.091 -0.104 1.00 25.95 177 LEU B N 1
ATOM 3924 C CA . LEU B 1 177 ? -5.071 -0.642 1.214 1.00 26.78 177 LEU B CA 1
ATOM 3925 C C . LEU B 1 177 ? -3.952 -0.223 2.194 1.00 35.46 177 LEU B C 1
ATOM 3926 O O . LEU B 1 177 ? -4.209 0.072 3.359 1.00 28.21 177 LEU B O 1
ATOM 3931 N N . PHE B 1 178 ? -2.718 -0.145 1.716 1.00 26.77 178 PHE B N 1
ATOM 3932 C CA . PHE B 1 178 ? -1.663 0.437 2.543 1.00 31.45 178 PHE B CA 1
ATOM 3933 C C . PHE B 1 178 ? -2.015 1.859 2.981 1.00 39.95 178 PHE B C 1
ATOM 3934 O O . PHE B 1 178 ? -1.881 2.206 4.167 1.00 31.36 178 PHE B O 1
ATOM 3942 N N . GLU B 1 179 ? -2.480 2.677 2.036 1.00 32.44 179 GLU B N 1
ATOM 3943 C CA . GLU B 1 179 ? -2.847 4.051 2.374 1.00 32.18 179 GLU B CA 1
ATOM 3944 C C . GLU B 1 179 ? -3.982 4.074 3.402 1.00 29.73 179 GLU B C 1
ATOM 3945 O O . GLU B 1 179 ? -3.943 4.854 4.337 1.00 29.06 179 GLU B O 1
A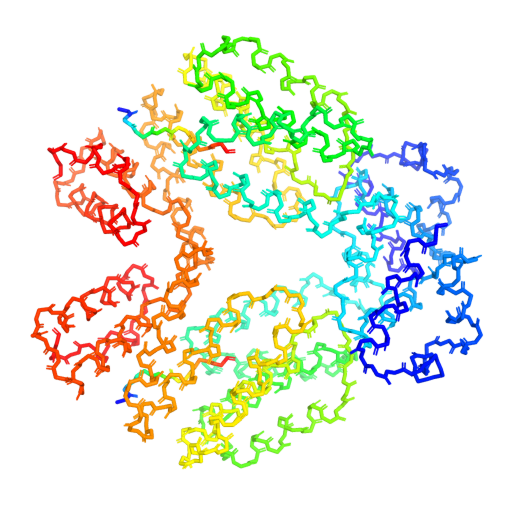TOM 3951 N N . GLN B 1 180 ? -4.993 3.224 3.242 1.00 30.38 180 GLN B N 1
ATOM 3952 C CA . GLN B 1 180 ? -6.045 3.165 4.262 1.00 26.35 180 GLN B CA 1
ATOM 3953 C C . GLN B 1 180 ? -5.447 2.852 5.625 1.00 34.03 180 GLN B C 1
ATOM 3954 O O . GLN B 1 180 ? -5.777 3.516 6.601 1.00 41.17 180 GLN B O 1
ATOM 3960 N N . ILE B 1 181 ? -4.567 1.850 5.696 1.00 33.75 181 ILE B N 1
ATOM 3961 C CA . ILE B 1 181 ? -3.952 1.474 6.981 1.00 34.60 181 ILE B CA 1
ATOM 3962 C C . ILE B 1 181 ? -3.238 2.650 7.660 1.00 29.38 181 ILE B C 1
ATOM 3963 O O . ILE B 1 181 ? -3.513 2.965 8.821 1.00 35.55 181 ILE B O 1
ATOM 3968 N N . LEU B 1 182 ? -2.334 3.306 6.939 1.00 32.35 182 LEU B N 1
ATOM 3969 C CA . LEU B 1 182 ? -1.619 4.470 7.474 1.00 36.33 182 LEU B CA 1
ATOM 3970 C C . LEU B 1 182 ? -2.557 5.550 7.982 1.00 37.51 182 LEU B C 1
ATOM 3971 O O . LEU B 1 182 ? -2.270 6.220 8.975 1.00 34.61 182 LEU B O 1
ATOM 3976 N N . LYS B 1 183 ? -3.681 5.707 7.295 1.00 33.38 183 LYS B N 1
ATOM 3977 C CA . LYS B 1 183 ? -4.697 6.675 7.677 1.00 38.82 183 LYS B CA 1
ATOM 3978 C C . LYS B 1 183 ? -5.406 6.257 8.964 1.00 38.58 183 LYS B C 1
ATOM 3979 O O . LYS B 1 183 ? -5.654 7.085 9.835 1.00 44.72 183 LYS B O 1
ATOM 3985 N N . GLN B 1 184 ? -5.741 4.974 9.078 1.00 39.68 184 GLN B N 1
ATOM 3986 C CA . GLN B 1 184 ? -6.345 4.452 10.306 1.00 39.11 184 GLN B CA 1
ATOM 3987 C C . GLN B 1 184 ? -5.407 4.556 11.525 1.00 44.31 184 GLN B C 1
ATOM 3988 O O . GLN B 1 184 ? -5.874 4.733 12.645 1.00 47.82 184 GLN B O 1
ATOM 3994 N N . LEU B 1 185 ? -4.095 4.465 11.304 1.00 43.24 185 LEU B N 1
ATOM 3995 C CA . LEU B 1 185 ? -3.108 4.580 12.386 1.00 42.36 185 LEU B CA 1
ATOM 3996 C C . LEU B 1 185 ? -3.023 5.964 13.016 1.00 49.46 185 LEU B C 1
ATOM 3997 O O . LEU B 1 185 ? -2.859 6.092 14.229 1.00 55.30 185 LEU B O 1
ATOM 4002 N N . GLU B 1 186 ? -3.096 7.000 12.187 1.00 60.97 186 GLU B N 1
ATOM 4003 C CA . GLU B 1 186 ? -3.033 8.368 12.685 1.00 60.85 186 GLU B CA 1
ATOM 4004 C C . GLU B 1 186 ? -4.171 8.637 13.673 1.00 51.37 186 GLU B C 1
ATOM 4005 O O . GLU B 1 186 ? -4.032 9.444 14.591 1.00 57.41 186 GLU B O 1
ATOM 4011 N N . ALA B 1 187 ? -5.284 7.936 13.482 1.00 50.90 187 ALA B N 1
ATOM 4012 C CA . ALA B 1 187 ? -6.444 8.021 14.364 1.00 50.30 187 ALA B CA 1
ATOM 4013 C C . ALA B 1 187 ? -6.273 7.240 15.671 1.00 62.59 187 ALA B C 1
ATOM 4014 O O . ALA B 1 187 ? -6.796 7.647 16.708 1.00 67.04 187 ALA B O 1
ATOM 4016 N N . LEU B 1 188 ? -5.565 6.114 15.620 1.00 53.11 188 LEU B N 1
ATOM 4017 C CA . LEU B 1 188 ? -5.337 5.313 16.814 1.00 45.83 188 LEU B CA 1
ATOM 4018 C C . LEU B 1 188 ? -4.100 5.783 17.580 1.00 54.11 188 LEU B C 1
ATOM 4019 O O . LEU B 1 188 ? -3.238 6.471 17.046 1.00 56.10 188 LEU B O 1
ATOM 4024 N N . HIS B 1 189 ? -4.024 5.403 18.848 0.90 58.07 189 HIS B N 1
ATOM 4025 C CA . HIS B 1 189 ? -2.828 5.637 19.650 0.90 67.64 189 HIS B CA 1
ATOM 4026 C C . HIS B 1 189 ? -1.564 5.129 18.949 1.00 61.52 189 HIS B C 1
ATOM 4027 O O . HIS B 1 189 ? -1.624 4.287 18.054 1.00 59.16 189 HIS B O 1
ATOM 4034 N N . ASP B 1 190 ? -0.419 5.641 19.366 1.00 48.07 190 ASP B N 1
ATOM 4035 C CA . ASP B 1 190 ? 0.811 5.355 18.663 1.00 53.26 190 ASP B CA 1
ATOM 4036 C C . ASP B 1 190 ? 1.269 3.904 18.707 1.00 57.50 190 ASP B C 1
ATOM 4037 O O . ASP B 1 190 ? 1.333 3.270 19.756 1.00 46.40 190 ASP B O 1
ATOM 4042 N N . ASN B 1 191 ? 1.571 3.399 17.519 1.00 47.82 191 ASN B N 1
ATOM 4043 C CA . ASN B 1 191 ? 2.168 2.099 17.327 1.00 42.39 191 ASN B CA 1
ATOM 4044 C C . ASN B 1 191 ? 3.167 2.325 16.212 1.00 45.53 191 ASN B C 1
ATOM 4045 O O . ASN B 1 191 ? 2.939 1.959 15.047 1.00 32.19 191 ASN B O 1
ATOM 4050 N N . GLU B 1 192 ? 4.266 2.972 16.566 1.00 38.13 192 GLU B N 1
ATOM 4051 C CA . GLU B 1 192 ? 5.204 3.441 15.562 1.00 30.45 192 GLU B CA 1
ATOM 4052 C C . GLU B 1 192 ? 5.989 2.307 14.883 1.00 28.82 192 GLU B C 1
ATOM 4053 O O . GLU B 1 192 ? 6.340 2.411 13.709 1.00 24.34 192 GLU B O 1
ATOM 4059 N N . GLU B 1 193 ? 6.240 1.212 15.591 1.00 31.18 193 GLU B N 1
ATOM 4060 C CA . GLU B 1 193 ? 6.840 0.055 14.922 1.00 32.64 193 GLU B CA 1
ATOM 4061 C C . GLU B 1 193 ? 5.955 -0.475 13.793 1.00 33.62 193 GLU B C 1
ATOM 4062 O O . GLU B 1 193 ? 6.435 -0.710 12.686 1.00 29.14 193 GLU B O 1
ATOM 4068 N N . PHE B 1 194 ? 4.666 -0.651 14.070 1.00 30.41 194 PHE B N 1
ATOM 4069 C CA . PHE B 1 194 ? 3.737 -1.041 13.028 1.00 32.97 194 PHE B CA 1
ATOM 4070 C C . PHE B 1 194 ? 3.729 -0.052 11.850 1.00 26.83 194 PHE B C 1
ATOM 4071 O O . PHE B 1 194 ? 3.786 -0.460 10.699 1.00 22.90 194 PHE B O 1
ATOM 4079 N N . ASP B 1 195 ? 3.661 1.232 12.161 1.00 19.84 195 ASP B N 1
ATOM 4080 C CA . ASP B 1 195 ? 3.741 2.298 11.182 1.00 28.58 195 ASP B CA 1
ATOM 4081 C C . ASP B 1 195 ? 4.963 2.116 10.281 1.00 30.42 195 ASP B C 1
ATOM 4082 O O . ASP B 1 195 ? 4.892 2.334 9.078 1.00 29.03 195 ASP B O 1
ATOM 4087 N N . VAL B 1 196 ? 6.088 1.717 10.864 1.00 26.39 196 VAL B N 1
ATOM 4088 C CA . VAL B 1 196 ? 7.300 1.525 10.085 1.00 23.10 196 VAL B CA 1
ATOM 4089 C C . VAL B 1 196 ? 7.168 0.332 9.159 1.00 28.58 196 VAL B C 1
ATOM 4090 O O . VAL B 1 196 ? 7.709 0.322 8.056 1.00 27.17 196 VAL B O 1
ATOM 4094 N N . LYS B 1 197 ? 6.450 -0.684 9.610 1.00 27.17 197 LYS B N 1
ATOM 4095 C CA . LYS B 1 197 ? 6.338 -1.875 8.820 1.00 23.17 197 LYS B CA 1
ATOM 4096 C C . LYS B 1 197 ? 5.418 -1.583 7.613 1.00 30.96 197 LYS B C 1
ATOM 4097 O O . LYS B 1 197 ? 5.726 -1.918 6.462 1.00 20.94 197 LYS B O 1
ATOM 4103 N N . VAL B 1 198 ? 4.289 -0.948 7.879 1.00 19.14 198 VAL B N 1
ATOM 4104 C CA . VAL B 1 198 ? 3.367 -0.614 6.809 1.00 27.90 198 VAL B CA 1
ATOM 4105 C C . VAL B 1 198 ? 4.052 0.233 5.735 1.00 29.38 198 VAL B C 1
ATOM 4106 O O . VAL B 1 198 ? 3.891 -0.035 4.554 1.00 29.54 198 VAL B O 1
ATOM 4110 N N . ARG B 1 199 ? 4.814 1.248 6.138 1.00 25.94 199 ARG B N 1
ATOM 4111 C CA . ARG B 1 199 ? 5.483 2.113 5.170 1.00 24.26 199 ARG B CA 1
ATOM 4112 C C . ARG B 1 199 ? 6.512 1.349 4.349 1.00 30.11 199 ARG B C 1
ATOM 4113 O O . ARG B 1 199 ? 6.744 1.644 3.165 1.00 26.06 199 ARG B O 1
ATOM 4121 N N . TYR B 1 200 ? 7.123 0.357 4.985 1.00 30.57 200 TYR B N 1
ATOM 4122 C CA . TYR B 1 200 ? 8.064 -0.504 4.295 1.00 27.94 200 TYR B CA 1
ATOM 4123 C C . TYR B 1 200 ? 7.386 -1.350 3.218 1.00 29.94 200 TYR B C 1
ATOM 4124 O O . TYR B 1 200 ? 7.862 -1.404 2.087 1.00 31.27 200 TYR B O 1
ATOM 4133 N N . ASN B 1 201 ? 6.303 -2.030 3.585 1.00 22.94 201 ASN B N 1
ATOM 4134 C CA . ASN B 1 201 ? 5.563 -2.837 2.634 1.00 24.39 201 ASN B CA 1
ATOM 4135 C C . ASN B 1 201 ? 5.080 -1.948 1.483 1.00 31.52 201 ASN B C 1
ATOM 4136 O O . ASN B 1 201 ? 5.299 -2.273 0.314 1.00 25.26 201 ASN B O 1
ATOM 4141 N N . HIS B 1 202 ? 4.474 -0.808 1.832 1.00 25.59 202 HIS B N 1
ATOM 4142 C CA . HIS B 1 202 ? 4.058 0.243 0.881 1.00 26.89 202 HIS B CA 1
ATOM 4143 C C . HIS B 1 202 ? 5.203 0.667 -0.051 1.00 27.89 202 HIS B C 1
ATOM 4144 O O . HIS B 1 202 ? 5.018 0.785 -1.269 1.00 23.43 202 HIS B O 1
ATOM 4151 N N . ALA B 1 203 ? 6.386 0.889 0.518 1.00 22.79 203 ALA B N 1
ATOM 4152 C CA . ALA B 1 203 ? 7.527 1.278 -0.294 1.00 22.05 203 ALA B CA 1
ATOM 4153 C C . ALA B 1 203 ? 7.856 0.178 -1.291 1.00 31.30 203 ALA B C 1
ATOM 4154 O O . ALA B 1 203 ? 8.201 0.476 -2.430 1.00 27.74 203 ALA B O 1
ATOM 4156 N N . LYS B 1 204 ? 7.720 -1.087 -0.876 1.00 23.95 204 LYS B N 1
ATOM 4157 C CA . LYS B 1 204 ? 7.961 -2.200 -1.780 1.00 30.40 204 LYS B CA 1
ATOM 4158 C C . LYS B 1 204 ? 6.944 -2.224 -2.929 1.00 26.11 204 LYS B C 1
ATOM 4159 O O . LYS B 1 204 ? 7.306 -2.478 -4.066 1.00 26.81 204 LYS B O 1
ATOM 4165 N N . ALA B 1 205 ? 5.678 -1.992 -2.614 1.00 23.91 205 ALA B N 1
ATOM 4166 C CA . ALA B 1 205 ? 4.638 -1.965 -3.627 1.00 35.49 205 ALA B CA 1
ATOM 4167 C C . ALA B 1 205 ? 4.857 -0.807 -4.646 1.00 22.37 205 ALA B C 1
ATOM 4168 O O . ALA B 1 205 ? 4.905 -1.040 -5.848 1.00 32.04 205 ALA B O 1
ATOM 4170 N N . LEU B 1 206 ? 5.026 0.407 -4.137 1.00 27.03 206 LEU B N 1
ATOM 4171 C CA . LEU B 1 206 ? 5.382 1.582 -4.921 1.00 30.05 206 LEU B CA 1
ATOM 4172 C C . LEU B 1 206 ? 6.538 1.301 -5.878 1.00 31.76 206 LEU B C 1
ATOM 4173 O O . LEU B 1 206 ? 6.470 1.639 -7.061 1.00 36.70 206 LEU B O 1
ATOM 4178 N N . TYR B 1 207 ? 7.591 0.678 -5.374 1.00 28.21 207 TYR B N 1
ATOM 4179 C CA . TYR B 1 207 ? 8.731 0.322 -6.211 1.00 33.30 207 TYR B CA 1
ATOM 4180 C C . TYR B 1 207 ? 8.339 -0.655 -7.330 1.00 38.61 207 TYR B C 1
ATOM 4181 O O . TYR B 1 207 ? 8.764 -0.503 -8.478 1.00 37.09 207 TYR B O 1
ATOM 4190 N N . LEU B 1 208 ? 7.535 -1.659 -6.996 1.00 32.23 208 LEU B N 1
ATOM 4191 C CA . LEU B 1 208 ? 7.070 -2.613 -7.999 1.00 35.92 208 LEU B CA 1
ATOM 4192 C C . LEU B 1 208 ? 6.186 -1.928 -9.044 1.00 43.14 208 LEU B C 1
ATOM 4193 O O . LEU B 1 208 ? 6.085 -2.396 -10.168 1.00 41.86 208 LEU B O 1
ATOM 4198 N N . ASP B 1 209 ? 5.562 -0.814 -8.669 1.00 39.38 209 ASP B N 1
ATOM 4199 C CA . ASP B 1 209 ? 4.750 -0.036 -9.597 1.00 35.99 209 ASP B CA 1
ATOM 4200 C C . ASP B 1 209 ? 5.578 1.028 -10.318 1.00 31.97 209 ASP B C 1
ATOM 4201 O O . ASP B 1 209 ? 5.035 1.873 -11.029 1.00 38.17 209 ASP B O 1
ATOM 4206 N N . SER B 1 210 ? 6.888 0.989 -10.098 1.00 32.95 210 SER B N 1
ATOM 4207 C CA . SER B 1 210 ? 7.844 1.900 -10.731 1.00 37.67 210 SER B CA 1
ATOM 4208 C C . SER B 1 210 ? 7.768 3.335 -10.212 1.00 37.63 210 SER B C 1
ATOM 4209 O O . SER B 1 210 ? 8.345 4.245 -10.808 1.00 46.09 210 SER B O 1
ATOM 4212 N N . ARG B 1 211 ? 7.051 3.535 -9.112 1.00 28.08 211 ARG B N 1
ATOM 4213 C CA . ARG B 1 211 ? 6.973 4.846 -8.477 1.00 31.56 211 ARG B CA 1
ATOM 4214 C C . ARG B 1 211 ? 8.148 5.050 -7.521 1.00 32.32 211 ARG B C 1
ATOM 4215 O O . ARG B 1 211 ? 7.984 5.115 -6.307 1.00 31.30 211 ARG B O 1
ATOM 4223 N N . TYR B 1 212 ? 9.334 5.163 -8.096 1.00 32.59 212 TYR B N 1
ATOM 4224 C CA . TYR B 1 212 ? 10.576 5.159 -7.347 1.00 28.79 212 TYR B CA 1
ATOM 4225 C C . TYR B 1 212 ? 10.717 6.298 -6.351 1.00 33.10 212 TYR B C 1
ATOM 4226 O O . TYR B 1 212 ? 11.178 6.086 -5.223 1.00 39.20 212 TYR B O 1
ATOM 4235 N N . GLU B 1 213 ? 10.282 7.489 -6.742 1.00 29.81 213 GLU B N 1
ATOM 4236 C CA . GLU B 1 213 ? 10.395 8.637 -5.868 1.00 36.78 213 GLU B CA 1
ATOM 4237 C C . GLU B 1 213 ? 9.479 8.518 -4.641 1.00 35.77 213 GLU B C 1
ATOM 4238 O O . GLU B 1 213 ? 9.873 8.840 -3.520 1.00 24.98 213 GLU B O 1
ATOM 4244 N N . GLU B 1 214 ? 8.258 8.050 -4.850 1.00 28.76 214 GLU B N 1
ATOM 4245 C CA . GLU B 1 214 ? 7.357 7.857 -3.727 1.00 33.36 214 GLU B CA 1
ATOM 4246 C C . GLU B 1 214 ? 7.841 6.716 -2.821 1.00 35.24 214 GLU B C 1
ATOM 4247 O O . GLU B 1 214 ? 7.662 6.759 -1.600 1.00 29.24 214 GLU B O 1
ATOM 4253 N N . SER B 1 215 ? 8.474 5.713 -3.424 1.00 35.78 215 SER B N 1
ATOM 4254 C CA . SER B 1 215 ? 9.005 4.590 -2.670 1.00 23.30 215 SER B CA 1
ATOM 4255 C C . SER B 1 215 ? 10.071 5.128 -1.714 1.00 30.53 215 SER B C 1
ATOM 4256 O O . SER B 1 215 ? 9.979 4.949 -0.497 1.00 26.61 215 SER B O 1
ATOM 4259 N N . LEU B 1 216 ? 11.067 5.803 -2.275 1.00 32.43 216 LEU B N 1
ATOM 4260 C CA . LEU B 1 216 ? 12.134 6.415 -1.486 1.00 33.34 216 LEU B CA 1
ATOM 4261 C C . LEU B 1 216 ? 11.595 7.342 -0.394 1.00 33.42 216 LEU B C 1
ATOM 4262 O O . LEU B 1 216 ? 12.158 7.410 0.711 1.00 34.41 216 LEU B O 1
ATOM 4267 N N . TYR B 1 217 ? 10.510 8.049 -0.702 1.00 24.54 217 TYR B N 1
ATOM 4268 C CA . TYR B 1 217 ? 9.881 8.930 0.274 1.00 25.51 217 TYR B CA 1
ATOM 4269 C C . TYR B 1 217 ? 9.425 8.139 1.494 1.00 30.07 217 TYR B C 1
ATOM 4270 O O . TYR B 1 217 ? 9.688 8.533 2.633 1.00 31.71 217 TYR B O 1
ATOM 4279 N N . GLN B 1 218 ? 8.742 7.023 1.250 1.00 33.38 218 GLN B N 1
ATOM 4280 C CA . GLN B 1 218 ? 8.275 6.172 2.337 1.00 30.37 218 GLN B CA 1
ATOM 4281 C C . GLN B 1 218 ? 9.435 5.518 3.091 1.00 28.63 218 GLN B C 1
ATOM 4282 O O . GLN B 1 218 ? 9.395 5.403 4.301 1.00 31.97 218 GLN B O 1
ATOM 4288 N N . VAL B 1 219 ? 10.463 5.101 2.372 1.00 22.30 219 VAL B N 1
ATOM 4289 C CA . VAL B 1 219 ? 11.613 4.490 2.998 1.00 28.39 219 VAL B CA 1
ATOM 4290 C C . VAL B 1 219 ? 12.253 5.460 3.987 1.00 33.91 219 VAL B C 1
ATOM 4291 O O . VAL B 1 219 ? 12.471 5.118 5.151 1.00 26.28 219 VAL B O 1
ATOM 4295 N N . ASN B 1 220 ? 12.528 6.676 3.519 1.00 29.41 220 ASN B N 1
ATOM 4296 C CA . ASN B 1 220 ? 13.217 7.679 4.321 1.00 25.24 220 ASN B CA 1
ATOM 4297 C C . ASN B 1 220 ? 12.387 8.121 5.508 1.00 32.35 220 ASN B C 1
ATOM 4298 O O . ASN B 1 220 ? 12.919 8.370 6.597 1.00 28.65 220 ASN B O 1
ATOM 4303 N N . LYS B 1 221 ? 11.078 8.202 5.301 1.00 24.04 221 LYS B N 1
ATOM 4304 C CA . LYS B 1 221 ? 10.181 8.476 6.404 1.00 34.11 221 LYS B CA 1
ATOM 4305 C C . LYS B 1 221 ? 10.252 7.331 7.436 1.00 31.04 221 LYS B C 1
ATOM 4306 O O . LYS B 1 221 ? 10.367 7.572 8.632 1.00 33.02 221 LYS B O 1
ATOM 4312 N N . ALA B 1 222 ? 10.191 6.090 6.960 1.00 28.15 222 ALA B N 1
ATOM 4313 C CA . ALA B 1 222 ? 10.264 4.915 7.825 1.00 22.94 222 ALA B CA 1
ATOM 4314 C C . ALA B 1 222 ? 11.624 4.809 8.554 1.00 29.14 222 ALA B C 1
ATOM 4315 O O . ALA B 1 222 ? 11.677 4.460 9.724 1.00 24.07 222 ALA B O 1
ATOM 4317 N N . ILE B 1 223 ? 12.712 5.126 7.861 1.00 21.14 223 ILE B N 1
ATOM 4318 C CA . ILE B 1 223 ? 14.023 5.181 8.477 1.00 25.51 223 ILE B CA 1
ATOM 4319 C C . ILE B 1 223 ? 14.144 6.276 9.556 1.00 31.09 223 ILE B C 1
ATOM 4320 O O . ILE B 1 223 ? 14.831 6.096 10.568 1.00 27.90 223 ILE B O 1
ATOM 4325 N N A GLU B 1 224 ? 13.489 7.410 9.333 0.54 31.13 224 GLU B N 1
ATOM 4326 N N B GLU B 1 224 ? 13.486 7.409 9.330 0.46 31.04 224 GLU B N 1
ATOM 4327 C CA A GLU B 1 224 ? 13.522 8.495 10.306 0.54 28.47 224 GLU B CA 1
ATOM 4328 C CA B GLU B 1 224 ? 13.489 8.501 10.299 0.46 28.49 224 GLU B CA 1
ATOM 4329 C C A GLU B 1 224 ? 12.749 8.116 11.580 0.54 31.05 224 GLU B C 1
ATOM 4330 C C B GLU B 1 224 ? 12.768 8.073 11.574 0.46 31.01 224 GLU B C 1
ATOM 4331 O O A GLU B 1 224 ? 13.242 8.314 12.698 0.54 25.55 224 GLU B O 1
ATOM 4332 O O B GLU B 1 224 ? 13.299 8.214 12.681 0.46 25.43 224 GLU B O 1
ATOM 4343 N N . ILE B 1 225 ? 11.559 7.545 11.411 1.00 28.89 225 ILE B N 1
ATOM 4344 C CA . ILE B 1 225 ? 10.811 7.001 12.545 1.00 36.15 225 ILE B CA 1
ATOM 4345 C C . ILE B 1 225 ? 11.607 5.907 13.267 1.00 30.80 225 ILE B C 1
ATOM 4346 O O . ILE B 1 225 ? 11.602 5.826 14.498 1.00 24.11 225 ILE B O 1
ATOM 4351 N N . SER B 1 226 ? 12.289 5.067 12.497 1.00 25.60 226 SER B N 1
ATOM 4352 C CA . SER B 1 226 ? 13.043 3.968 13.082 1.00 33.16 226 SER B CA 1
ATOM 4353 C C . SER B 1 226 ? 14.128 4.506 14.010 1.00 36.88 226 SER B C 1
ATOM 4354 O O . SER B 1 226 ? 14.217 4.084 15.156 1.00 26.38 226 SER B O 1
ATOM 4357 N N . CYS B 1 227 ? 14.934 5.447 13.515 1.00 27.20 227 CYS B N 1
ATOM 4358 C CA . CYS B 1 227 ? 15.946 6.104 14.342 1.00 34.25 227 CYS B CA 1
ATOM 4359 C C . CYS B 1 227 ? 15.396 6.850 15.556 1.00 28.43 227 CYS B C 1
ATOM 4360 O O . CYS B 1 227 ? 16.000 6.815 16.623 1.00 35.64 227 CYS B O 1
ATOM 4363 N N . ARG B 1 228 ? 14.256 7.506 15.396 1.00 28.51 228 ARG B N 1
ATOM 4364 C CA . ARG B 1 228 ? 13.661 8.275 16.484 1.00 29.58 228 ARG B CA 1
ATOM 4365 C C . ARG B 1 228 ? 13.182 7.375 17.616 1.00 25.62 228 ARG B C 1
ATOM 4366 O O . ARG B 1 228 ? 13.328 7.710 18.785 1.00 37.03 228 ARG B O 1
ATOM 4374 N N . ILE B 1 229 ? 12.631 6.222 17.275 1.00 31.18 229 ILE B N 1
ATOM 4375 C CA . ILE B 1 229 ? 12.131 5.320 18.297 1.00 23.80 229 ILE B CA 1
ATOM 4376 C C . ILE B 1 229 ? 13.159 4.253 18.687 1.00 30.48 229 ILE B C 1
ATOM 4377 O O . ILE B 1 229 ? 12.891 3.409 19.537 1.00 28.36 229 ILE B O 1
ATOM 4382 N N . ASN B 1 230 ? 14.337 4.311 18.072 1.00 27.48 230 ASN B N 1
ATOM 4383 C CA . ASN B 1 230 ? 15.412 3.376 18.366 1.00 25.78 230 ASN B CA 1
ATOM 4384 C C . ASN B 1 230 ? 15.097 1.905 18.051 1.00 32.36 230 ASN B C 1
ATOM 4385 O O . ASN B 1 230 ? 15.525 0.993 18.769 1.00 28.59 230 ASN B O 1
ATOM 4390 N N . SER B 1 231 ? 14.370 1.689 16.957 1.00 29.79 231 SER B N 1
ATOM 4391 C CA . SER B 1 231 ? 14.043 0.349 16.476 1.00 28.96 231 SER B CA 1
ATOM 4392 C C . SER B 1 231 ? 14.980 -0.138 15.355 1.00 25.86 231 SER B C 1
ATOM 4393 O O . SER B 1 231 ? 15.314 0.608 14.446 1.00 26.02 231 SER B O 1
ATOM 4396 N N . MET B 1 232 ? 15.398 -1.397 15.447 1.00 32.86 232 MET B N 1
ATOM 4397 C CA . MET B 1 232 ? 16.228 -2.043 14.436 1.00 29.04 232 MET B CA 1
ATOM 4398 C C . MET B 1 232 ? 15.389 -3.033 13.655 1.00 26.28 232 MET B C 1
ATOM 4399 O O . MET B 1 232 ? 15.904 -3.695 12.761 1.00 37.57 232 MET B O 1
ATOM 4404 N N . ALA B 1 233 ? 14.124 -3.190 14.033 1.00 23.24 233 ALA B N 1
ATOM 4405 C CA . ALA B 1 233 ? 13.312 -4.295 13.513 1.00 32.30 233 ALA B CA 1
ATOM 4406 C C . ALA B 1 233 ? 13.356 -4.381 11.975 1.00 36.73 233 ALA B C 1
ATOM 4407 O O . ALA B 1 233 ? 13.561 -5.445 11.394 1.00 25.97 233 ALA B O 1
ATOM 4409 N N . LEU B 1 234 ? 13.200 -3.232 11.332 1.00 31.51 234 LEU B N 1
ATOM 4410 C CA . LEU B 1 234 ? 13.037 -3.171 9.894 1.00 34.87 234 LEU B CA 1
ATOM 4411 C C . LEU B 1 234 ? 14.119 -2.321 9.207 1.00 28.12 234 LEU B C 1
ATOM 4412 O O . LEU B 1 234 ? 14.060 -2.113 7.999 1.00 28.07 234 LEU B O 1
ATOM 4417 N N . ILE B 1 235 ? 15.120 -1.871 9.964 1.00 23.20 235 ILE B N 1
ATOM 4418 C CA . ILE B 1 235 ? 16.020 -0.818 9.479 1.00 24.39 235 ILE B CA 1
ATOM 4419 C C . ILE B 1 235 ? 17.036 -1.286 8.429 1.00 25.72 235 ILE B C 1
ATOM 4420 O O . ILE B 1 235 ? 17.415 -0.515 7.549 1.00 30.08 235 ILE B O 1
ATOM 4425 N N . GLY B 1 236 ? 17.495 -2.531 8.538 1.00 28.67 236 GLY B N 1
ATOM 4426 C CA . GLY B 1 236 ? 18.330 -3.122 7.504 1.00 29.86 236 GLY B CA 1
ATOM 4427 C C . GLY B 1 236 ? 17.574 -3.231 6.178 1.00 29.31 236 GLY B C 1
ATOM 4428 O O . GLY B 1 236 ? 18.060 -2.800 5.138 1.00 29.21 236 GLY B O 1
ATOM 4429 N N . GLN B 1 237 ? 16.374 -3.798 6.227 1.00 23.42 237 GLN B N 1
ATOM 4430 C CA . GLN B 1 237 ? 15.513 -3.906 5.056 1.00 24.85 237 GLN B CA 1
ATOM 4431 C C . GLN B 1 237 ? 15.282 -2.526 4.435 1.00 29.32 237 GLN B C 1
ATOM 4432 O O . GLN B 1 237 ? 15.359 -2.367 3.221 1.00 32.57 237 GLN B O 1
ATOM 4438 N N . LEU B 1 238 ? 15.007 -1.533 5.278 1.00 31.06 238 LEU B N 1
ATOM 4439 C CA . LEU B 1 238 ? 14.791 -0.165 4.822 1.00 28.89 238 LEU B CA 1
ATOM 4440 C C . LEU B 1 238 ? 16.002 0.382 4.079 1.00 29.69 238 LEU B C 1
ATOM 4441 O O . LEU B 1 238 ? 15.855 1.006 3.049 1.00 3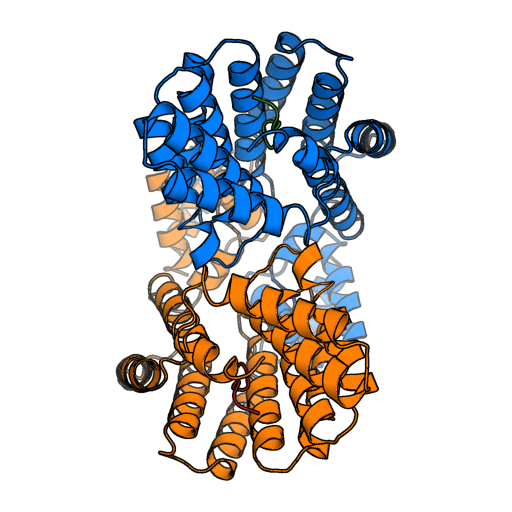0.22 238 LEU B O 1
ATOM 4446 N N . TYR B 1 239 ? 17.200 0.154 4.605 1.00 28.68 239 TYR B N 1
ATOM 4447 C CA . TYR B 1 239 ? 18.405 0.639 3.940 1.00 30.64 239 TYR B CA 1
ATOM 4448 C C . TYR B 1 239 ? 18.639 -0.039 2.604 1.00 33.45 239 TYR B C 1
ATOM 4449 O O . TYR B 1 239 ? 19.085 0.603 1.654 1.00 31.12 239 TYR B O 1
ATOM 4458 N N . TYR B 1 240 ? 18.356 -1.339 2.554 1.00 25.29 240 TYR B N 1
ATOM 4459 C CA . TYR B 1 240 ? 18.431 -2.110 1.333 1.00 28.55 240 TYR B CA 1
ATOM 4460 C C . TYR B 1 240 ? 17.482 -1.492 0.318 1.00 37.07 240 TYR B C 1
ATOM 4461 O O . TYR B 1 240 ? 17.872 -1.168 -0.802 1.00 40.80 240 TYR B O 1
ATOM 4470 N N . GLN B 1 241 ? 16.231 -1.325 0.728 1.00 24.91 241 GLN B N 1
ATOM 4471 C CA . GLN B 1 241 ? 15.218 -0.734 -0.117 1.00 25.66 241 GLN B CA 1
ATOM 4472 C C . GLN B 1 241 ? 15.586 0.686 -0.561 1.00 34.44 241 GLN B C 1
ATOM 4473 O O . GLN B 1 241 ? 15.268 1.093 -1.684 1.00 30.96 241 GLN B O 1
ATOM 4479 N N . ARG B 1 242 ? 16.252 1.437 0.318 1.00 32.24 242 ARG B N 1
ATOM 4480 C CA . ARG B 1 242 ? 16.705 2.788 -0.010 1.00 27.76 242 ARG B CA 1
ATOM 4481 C C . ARG B 1 242 ? 17.753 2.689 -1.112 1.00 37.34 242 ARG B C 1
ATOM 4482 O O . ARG B 1 242 ? 17.771 3.492 -2.044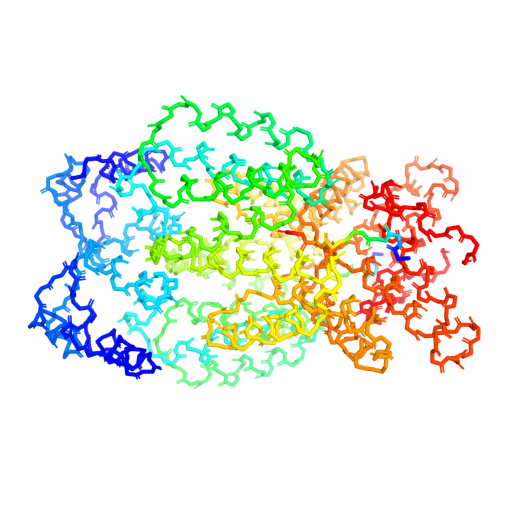 1.00 37.99 242 ARG B O 1
ATOM 4490 N N . GLY B 1 243 ? 18.629 1.697 -0.998 1.00 31.06 243 GLY B N 1
ATOM 4491 C CA . GLY B 1 243 ? 19.605 1.428 -2.034 1.00 36.91 243 GLY B CA 1
ATOM 4492 C C . GLY B 1 243 ? 18.935 1.119 -3.364 1.00 42.89 243 GLY B C 1
ATOM 4493 O O . GLY B 1 243 ? 19.337 1.639 -4.398 1.00 38.20 243 GLY B O 1
ATOM 4494 N N . GLU B 1 244 ? 17.916 0.264 -3.334 1.00 34.16 244 GLU B N 1
ATOM 4495 C CA . GLU B 1 244 ? 17.144 -0.061 -4.529 1.00 31.98 244 GLU B CA 1
ATOM 4496 C C . GLU B 1 244 ? 16.630 1.196 -5.263 1.00 49.44 244 GLU B C 1
ATOM 4497 O O . GLU B 1 244 ? 16.799 1.335 -6.480 1.00 40.74 244 GLU B O 1
ATOM 4503 N N . CYS B 1 245 ? 15.995 2.103 -4.523 1.00 36.17 245 CYS B N 1
ATOM 4504 C CA . CYS B 1 245 ? 15.413 3.295 -5.127 1.00 39.99 245 CYS B CA 1
ATOM 4505 C C . CYS B 1 245 ? 16.496 4.233 -5.636 1.00 40.91 245 CYS B C 1
ATOM 4506 O O . CYS B 1 245 ? 16.349 4.840 -6.691 1.00 42.06 245 CYS B O 1
ATOM 4509 N N . LEU B 1 246 ? 17.570 4.357 -4.864 1.00 37.69 246 LEU B N 1
ATOM 4510 C CA . LEU B 1 246 ? 18.664 5.236 -5.222 1.00 40.41 246 LEU B CA 1
ATOM 4511 C C . LEU B 1 246 ? 19.222 4.820 -6.580 1.00 47.21 246 LEU B C 1
ATOM 4512 O O . LEU B 1 246 ? 19.470 5.662 -7.440 1.00 42.24 246 LEU B O 1
ATOM 4517 N N . ARG B 1 247 ? 19.379 3.516 -6.776 1.00 42.98 247 ARG B N 1
ATOM 4518 C CA . ARG B 1 247 ? 19.815 2.974 -8.058 1.00 51.73 247 ARG B CA 1
ATOM 4519 C C . ARG B 1 247 ? 18.872 3.377 -9.199 1.00 39.08 247 ARG B C 1
ATOM 4520 O O . ARG B 1 247 ? 19.316 3.922 -10.197 1.00 48.28 247 ARG B O 1
ATOM 4528 N N . LYS B 1 248 ? 17.577 3.127 -9.047 1.00 43.22 248 LYS B N 1
ATOM 4529 C CA . LYS B 1 248 ? 16.613 3.454 -10.104 1.00 45.95 248 LYS B CA 1
ATOM 4530 C C . LYS B 1 248 ? 16.556 4.948 -10.441 1.00 47.84 248 LYS B C 1
ATOM 4531 O O . LYS B 1 248 ? 16.308 5.326 -11.596 1.00 50.41 248 LYS B O 1
ATOM 4537 N N . LEU B 1 249 ? 16.780 5.787 -9.433 1.00 38.83 249 LEU B N 1
ATOM 4538 C CA . LEU B 1 249 ? 16.721 7.233 -9.604 1.00 42.15 249 LEU B CA 1
ATOM 4539 C C . LEU B 1 249 ? 18.074 7.780 -10.058 1.00 48.27 249 LEU B C 1
ATOM 4540 O O . LEU B 1 249 ? 18.248 8.991 -10.203 1.00 40.77 249 LEU B O 1
ATOM 4545 N N . GLU B 1 250 ? 19.029 6.874 -10.262 1.00 50.92 250 GLU B N 1
ATOM 4546 C CA . GLU B 1 250 ? 20.331 7.206 -10.844 1.00 52.82 250 GLU B CA 1
ATOM 4547 C C . GLU B 1 250 ? 21.174 8.192 -10.030 1.00 57.05 250 GLU B C 1
ATOM 4548 O O . GLU B 1 250 ? 21.798 9.102 -10.580 1.00 54.85 250 GLU B O 1
ATOM 4554 N N . TYR B 1 251 ? 21.191 7.986 -8.716 1.00 54.44 251 TYR B N 1
ATOM 4555 C CA . TYR B 1 251 ? 22.069 8.710 -7.802 1.00 57.61 251 TYR B CA 1
ATOM 4556 C C . TYR B 1 251 ? 23.520 8.297 -8.002 1.00 55.40 251 TYR B C 1
ATOM 4557 O O . TYR B 1 251 ? 23.809 7.338 -8.717 1.00 43.63 251 TYR B O 1
ATOM 4566 N N . GLU B 1 252 ? 24.429 8.997 -7.333 1.00 58.77 252 GLU B N 1
ATOM 4567 C CA . GLU B 1 252 ? 25.844 8.688 -7.459 1.00 67.71 252 GLU B CA 1
ATOM 4568 C C . GLU B 1 252 ? 26.155 7.353 -6.789 1.00 71.19 252 GLU B C 1
ATOM 4569 O O . GLU B 1 252 ? 25.548 6.992 -5.781 1.00 62.08 252 GLU B O 1
ATOM 4575 N N . GLU B 1 253 ? 27.096 6.617 -7.367 1.00 70.23 253 GLU B N 1
ATOM 4576 C CA . GLU B 1 253 ? 27.358 5.250 -6.942 1.00 66.90 253 GLU B CA 1
ATOM 4577 C C . GLU B 1 253 ? 27.696 5.171 -5.455 1.00 61.07 253 GLU B C 1
ATOM 4578 O O . GLU B 1 253 ? 27.424 4.169 -4.808 1.00 58.88 253 GLU B O 1
ATOM 4584 N N . ALA B 1 254 ? 28.286 6.228 -4.913 1.00 55.45 254 ALA B N 1
ATOM 4585 C CA . ALA B 1 254 ? 28.734 6.191 -3.528 1.00 60.14 254 ALA B CA 1
ATOM 4586 C C . ALA B 1 254 ? 27.554 6.321 -2.589 1.00 59.19 254 ALA B C 1
ATOM 4587 O O . ALA B 1 254 ? 27.542 5.719 -1.523 1.00 52.52 254 ALA B O 1
ATOM 4589 N N . GLU B 1 255 ? 26.565 7.119 -2.977 1.00 53.30 255 GLU B N 1
ATOM 4590 C CA . GLU B 1 255 ? 25.327 7.179 -2.212 1.00 50.89 255 GLU B CA 1
ATOM 4591 C C . GLU B 1 255 ? 24.642 5.802 -2.223 1.00 60.37 255 GLU B C 1
ATOM 4592 O O . GLU B 1 255 ? 24.212 5.295 -1.181 1.00 44.84 255 GLU B O 1
ATOM 4598 N N . ILE B 1 256 ? 24.576 5.186 -3.399 1.00 48.39 256 ILE B N 1
ATOM 4599 C CA . ILE B 1 256 ? 23.951 3.880 -3.535 1.00 43.95 256 ILE B CA 1
ATOM 4600 C C . ILE B 1 256 ? 24.655 2.828 -2.674 1.00 49.08 256 ILE B C 1
ATOM 4601 O O . ILE B 1 256 ? 24.014 2.089 -1.935 1.00 39.85 256 ILE B O 1
ATOM 4606 N N . GLU B 1 257 ? 25.977 2.775 -2.772 1.00 52.26 257 GLU B N 1
ATOM 4607 C CA . GLU B 1 257 ? 26.765 1.800 -2.029 1.00 54.25 257 GLU B CA 1
ATOM 4608 C C . GLU B 1 257 ? 26.623 2.004 -0.518 1.00 56.26 257 GLU B C 1
ATOM 4609 O O . GLU B 1 257 ? 26.675 1.049 0.257 1.00 49.43 257 GLU B O 1
ATOM 4615 N N . ASP B 1 258 ? 26.446 3.253 -0.108 1.00 42.23 258 ASP B N 1
ATOM 4616 C CA . ASP B 1 258 ? 26.257 3.569 1.299 1.00 47.15 258 ASP B CA 1
ATOM 4617 C C . ASP B 1 258 ? 25.052 2.834 1.874 1.00 41.16 258 ASP B C 1
ATOM 4618 O O . ASP B 1 258 ? 25.170 2.154 2.886 1.00 46.30 258 ASP B O 1
ATOM 4623 N N . ALA B 1 259 ? 23.897 2.977 1.229 1.00 42.68 259 ALA B N 1
ATOM 4624 C CA . ALA B 1 259 ? 22.687 2.343 1.716 1.00 40.45 259 ALA B CA 1
ATOM 4625 C C . ALA B 1 259 ? 22.883 0.831 1.825 1.00 35.54 259 ALA B C 1
ATOM 4626 O O . ALA B 1 259 ? 22.533 0.236 2.839 1.00 36.63 259 ALA B O 1
ATOM 4628 N N . TYR B 1 260 ? 23.465 0.223 0.797 1.00 33.44 260 TYR B N 1
ATOM 4629 C CA . TYR B 1 260 ? 23.687 -1.226 0.786 1.00 30.13 260 TYR B CA 1
ATOM 4630 C C . TYR B 1 260 ? 24.666 -1.702 1.871 1.00 35.46 260 TYR B C 1
ATOM 4631 O O . TYR B 1 260 ? 24.470 -2.771 2.453 1.00 33.74 260 TYR B O 1
ATOM 4640 N N . LYS B 1 261 ? 25.710 -0.918 2.145 1.00 35.50 261 LYS B N 1
ATOM 4641 C CA . LYS B 1 261 ? 26.648 -1.249 3.228 1.00 48.25 261 LYS B CA 1
ATOM 4642 C C . LYS B 1 261 ? 25.959 -1.199 4.591 1.00 34.81 261 LYS B C 1
ATOM 4643 O O . LYS B 1 261 ? 26.146 -2.082 5.426 1.00 35.78 261 LYS B O 1
ATOM 4649 N N . LYS B 1 262 ? 25.152 -0.167 4.793 1.00 40.31 262 LYS B N 1
ATOM 4650 C CA . LYS B 1 262 ? 24.357 -0.035 6.000 1.00 33.32 262 LYS B CA 1
ATOM 4651 C C . LYS B 1 262 ? 23.412 -1.229 6.210 1.00 37.41 262 LYS B C 1
ATOM 4652 O O . LYS B 1 262 ? 23.243 -1.698 7.342 1.00 38.38 262 LYS B O 1
ATOM 4658 N N . ALA B 1 263 ? 22.805 -1.724 5.132 1.00 34.06 263 ALA B N 1
ATOM 4659 C CA . ALA B 1 263 ? 21.920 -2.889 5.229 1.00 37.24 263 ALA B CA 1
ATOM 4660 C C . ALA B 1 263 ? 22.712 -4.119 5.606 1.00 34.69 263 ALA B C 1
ATOM 4661 O O . ALA B 1 263 ? 22.299 -4.906 6.445 1.00 35.59 263 ALA B O 1
ATOM 4663 N N . SER B 1 264 ? 23.856 -4.277 4.960 1.00 39.78 264 SER B N 1
ATOM 4664 C CA . SER B 1 264 ? 24.739 -5.395 5.225 1.00 41.85 264 SER B CA 1
ATOM 4665 C C . SER B 1 264 ? 25.164 -5.397 6.700 1.00 42.31 264 SER B C 1
ATOM 4666 O O . SER B 1 264 ? 25.302 -6.457 7.315 1.00 35.83 264 SER B O 1
ATOM 4669 N N . PHE B 1 265 ? 25.348 -4.208 7.271 1.00 39.99 265 PHE B N 1
ATOM 4670 C CA . PHE B 1 265 ? 25.705 -4.102 8.680 1.00 29.54 265 PHE B CA 1
ATOM 4671 C C . PHE B 1 265 ? 24.632 -4.719 9.592 1.00 34.28 265 PHE B C 1
ATOM 4672 O O . PHE B 1 265 ? 24.940 -5.542 10.446 1.00 35.02 265 PHE B O 1
ATOM 4680 N N . PHE B 1 266 ? 23.376 -4.320 9.408 1.00 35.53 266 PHE B N 1
ATOM 4681 C CA . PHE B 1 266 ? 22.301 -4.797 10.267 1.00 35.78 266 PHE B CA 1
ATOM 4682 C C . PHE B 1 266 ? 21.970 -6.259 10.033 1.00 38.11 266 PHE B C 1
ATOM 4683 O O . PHE B 1 266 ? 21.569 -6.962 10.962 1.00 36.43 266 PHE B O 1
ATOM 4691 N N . PHE B 1 267 ? 22.120 -6.717 8.792 1.00 33.83 267 PHE B N 1
ATOM 4692 C CA . PHE B 1 267 ? 21.891 -8.128 8.508 1.00 41.18 267 PHE B CA 1
ATOM 4693 C C . PHE B 1 267 ? 22.924 -8.974 9.257 1.00 42.71 267 PHE B C 1
ATOM 4694 O O . PHE B 1 267 ? 22.597 -10.025 9.799 1.00 37.87 267 PHE B O 1
ATOM 4702 N N A ASP B 1 268 ? 24.163 -8.495 9.296 0.44 41.81 268 ASP B N 1
ATOM 4703 N N B ASP B 1 268 ? 24.173 -8.512 9.279 0.56 41.83 268 ASP B N 1
ATOM 4704 C CA A ASP B 1 268 ? 25.238 -9.215 9.962 0.44 40.74 268 ASP B CA 1
ATOM 4705 C CA B ASP B 1 268 ? 25.226 -9.225 9.991 0.56 40.73 268 ASP B CA 1
ATOM 4706 C C A ASP B 1 268 ? 25.020 -9.334 11.474 0.44 42.62 268 ASP B C 1
ATOM 4707 C C B ASP B 1 268 ? 24.872 -9.342 11.466 0.56 42.64 268 ASP B C 1
ATOM 4708 O O A ASP B 1 268 ? 25.021 -10.441 12.005 0.44 39.65 268 ASP B O 1
ATOM 4709 O O B ASP B 1 268 ? 24.628 -10.440 11.963 0.56 39.49 268 ASP B O 1
ATOM 4718 N N . ILE B 1 269 ? 24.824 -8.210 12.164 1.00 40.30 269 ILE B N 1
ATOM 4719 C CA . ILE B 1 269 ? 24.644 -8.251 13.624 1.00 38.52 269 ILE B CA 1
ATOM 4720 C C . ILE B 1 269 ? 23.312 -8.817 14.083 1.00 42.29 269 ILE B C 1
ATOM 4721 O O . ILE B 1 269 ? 23.241 -9.377 15.172 1.00 45.43 269 ILE B O 1
ATOM 4726 N N . LEU B 1 270 ? 22.262 -8.683 13.274 1.00 38.57 270 LEU B N 1
ATOM 4727 C CA . LEU B 1 270 ? 20.979 -9.283 13.634 1.00 40.47 270 LEU B CA 1
ATOM 4728 C C . LEU B 1 270 ? 20.875 -10.723 13.110 1.00 38.16 270 LEU B C 1
ATOM 4729 O O . LEU B 1 270 ? 19.872 -11.406 13.309 1.00 33.29 270 LEU B O 1
ATOM 4734 N N . GLU B 1 271 ? 21.928 -11.178 12.443 1.00 40.77 271 GLU B N 1
ATOM 4735 C CA . GLU B 1 271 ? 21.985 -12.561 11.992 1.00 55.57 271 GLU B CA 1
ATOM 4736 C C . GLU B 1 271 ? 20.823 -12.909 11.066 1.00 52.32 271 GLU B C 1
ATOM 4737 O O . GLU B 1 271 ? 20.225 -13.984 11.179 1.00 45.75 271 GLU B O 1
ATOM 4743 N N . MET B 1 272 ? 20.498 -11.989 10.164 1.00 42.74 272 MET B N 1
ATOM 4744 C CA . MET B 1 272 ? 19.453 -12.225 9.173 1.00 47.41 272 MET B CA 1
ATOM 4745 C C . MET B 1 272 ? 20.078 -12.906 7.943 1.00 58.86 272 MET B C 1
ATOM 4746 O O . MET B 1 272 ? 20.365 -12.260 6.928 1.00 51.46 272 MET B O 1
ATOM 4751 N N . HIS B 1 273 ? 20.302 -14.216 8.053 1.00 54.04 273 HIS B N 1
ATOM 4752 C CA . HIS B 1 273 ? 21.064 -14.965 7.047 1.00 58.71 273 HIS B CA 1
ATOM 4753 C C . HIS B 1 273 ? 20.355 -15.012 5.696 1.00 63.36 273 HIS B C 1
ATOM 4754 O O . HIS B 1 273 ? 20.972 -14.753 4.656 1.00 57.38 273 HIS B O 1
ATOM 4761 N N . ALA B 1 274 ? 19.064 -15.344 5.721 1.00 41.16 274 ALA B N 1
ATOM 4762 C CA . ALA B 1 274 ? 18.226 -15.256 4.528 1.00 59.95 274 ALA B CA 1
ATOM 4763 C C . ALA B 1 274 ? 18.539 -13.985 3.721 1.00 74.14 274 ALA B C 1
ATOM 4764 O O . ALA B 1 274 ? 19.021 -14.065 2.588 1.00 67.49 274 ALA B O 1
ATOM 4766 N N . TYR B 1 275 ? 18.287 -12.823 4.332 1.00 64.90 275 TYR B N 1
ATOM 4767 C CA . TYR B 1 275 ? 18.414 -11.514 3.682 1.00 45.91 275 TYR B CA 1
ATOM 4768 C C . TYR B 1 275 ? 19.783 -11.253 3.060 1.00 49.93 275 TYR B C 1
ATOM 4769 O O . TYR B 1 275 ? 19.910 -10.413 2.173 1.00 52.12 275 TYR B O 1
ATOM 4778 N N . LYS B 1 276 ? 20.815 -11.934 3.541 1.00 50.11 276 LYS B N 1
ATOM 4779 C CA . LYS B 1 276 ? 22.172 -11.662 3.065 1.00 61.11 276 LYS B CA 1
ATOM 4780 C C . LYS B 1 276 ? 22.344 -12.053 1.604 1.00 66.33 276 LYS B C 1
ATOM 4781 O O . LYS B 1 276 ? 23.193 -11.510 0.888 1.00 65.40 276 LYS B O 1
ATOM 4787 N N . GLU B 1 277 ? 21.536 -13.013 1.177 1.00 55.16 277 GLU B N 1
ATOM 4788 C CA . GLU B 1 277 ? 21.535 -13.465 -0.204 1.00 70.15 277 GLU B CA 1
ATOM 4789 C C . GLU B 1 277 ? 21.313 -12.278 -1.145 1.00 65.17 277 GLU B C 1
ATOM 4790 O O . GLU B 1 277 ? 22.091 -12.052 -2.073 1.00 64.95 277 GLU B O 1
ATOM 4796 N N . ALA B 1 278 ? 20.259 -11.511 -0.883 1.00 47.23 278 ALA B N 1
ATOM 4797 C CA . ALA B 1 278 ? 19.888 -10.392 -1.739 1.00 56.96 278 ALA B CA 1
ATOM 4798 C C . ALA B 1 278 ? 20.989 -9.352 -1.924 1.00 61.69 278 ALA B C 1
ATOM 4799 O O . ALA B 1 278 ? 20.879 -8.476 -2.783 1.00 66.18 278 ALA B O 1
ATOM 4801 N N . LEU B 1 279 ? 22.050 -9.439 -1.132 1.00 58.25 279 LEU B N 1
ATOM 4802 C CA . LEU B 1 279 ? 23.082 -8.411 -1.184 1.00 57.67 279 LEU B CA 1
ATOM 4803 C C . LEU B 1 279 ? 24.241 -8.729 -2.125 1.00 67.18 279 LEU B C 1
ATOM 4804 O O . LEU B 1 279 ? 25.231 -7.997 -2.158 1.00 70.25 279 LEU B O 1
ATOM 4809 N N . VAL B 1 280 ? 24.112 -9.812 -2.889 1.00 77.12 280 VAL B N 1
ATOM 4810 C CA . VAL B 1 280 ? 25.112 -10.174 -3.896 1.00 85.37 280 VAL B CA 1
ATOM 4811 C C . VAL B 1 280 ? 25.227 -9.131 -5.014 1.00 88.52 280 VAL B C 1
ATOM 4812 O O . VAL B 1 280 ? 24.217 -8.653 -5.554 1.00 70.03 280 VAL B O 1
ATOM 4816 N N . ASN B 1 281 ? 26.469 -8.797 -5.358 1.00 84.62 281 ASN B N 1
ATOM 4817 C CA . ASN B 1 281 ? 26.762 -7.841 -6.423 1.00 92.96 281 ASN B CA 1
ATOM 4818 C C . ASN B 1 281 ? 26.288 -6.423 -6.108 1.00 98.51 281 ASN B C 1
ATOM 4819 O O . ASN B 1 281 ? 25.578 -5.808 -6.908 1.00 102.29 281 ASN B O 1
ATOM 4824 N N . LYS B 1 282 ? 26.678 -5.925 -4.935 1.00 97.57 282 LYS B N 1
ATOM 4825 C CA . LYS B 1 282 ? 26.474 -4.528 -4.550 1.00 81.86 282 LYS B CA 1
ATOM 4826 C C . LYS B 1 282 ? 26.970 -4.275 -3.129 1.00 84.15 282 LYS B C 1
ATOM 4827 O O . LYS B 1 282 ? 28.173 -4.143 -2.894 1.00 69.93 282 LYS B O 1
ATOM 4833 N N . ALA C 2 1 ? 37.213 6.818 30.268 1.00 50.99 501 ALA P N 1
ATOM 4834 C CA . ALA C 2 1 ? 35.875 6.601 30.802 1.00 48.86 501 ALA P CA 1
ATOM 4835 C C . ALA C 2 1 ? 34.974 7.660 30.216 1.00 58.22 501 ALA P C 1
ATOM 4836 O O . ALA C 2 1 ? 34.146 8.240 30.907 1.00 66.76 501 ALA P O 1
ATOM 4838 N N . ASP C 2 2 ? 35.143 7.906 28.925 1.00 59.85 502 ASP P N 1
ATOM 4839 C CA . ASP C 2 2 ? 34.578 9.091 28.310 1.00 59.38 502 ASP P CA 1
ATOM 4840 C C . ASP C 2 2 ? 33.054 9.078 28.184 1.00 55.00 502 ASP P C 1
ATOM 4841 O O . ASP C 2 2 ? 32.432 10.147 28.168 1.00 48.39 502 ASP P O 1
ATOM 4846 N N . LEU C 2 3 ? 32.448 7.894 28.079 1.00 30.17 503 LEU P N 1
ATOM 4847 C CA . LEU C 2 3 ? 30.991 7.839 27.925 1.00 31.39 503 LEU P CA 1
ATOM 4848 C C . LEU C 2 3 ? 30.298 8.061 29.271 1.00 30.57 503 LEU P C 1
ATOM 4849 O O . LEU C 2 3 ? 30.742 7.547 30.289 1.00 32.35 503 LEU P O 1
ATOM 4854 N N . PRO C 2 4 ? 29.219 8.858 29.276 1.00 30.62 504 PRO P N 1
ATOM 4855 C CA . PRO C 2 4 ? 28.474 9.155 30.507 1.00 28.58 504 PRO P CA 1
ATOM 4856 C C . PRO C 2 4 ? 27.636 7.962 30.950 1.00 31.49 504 PRO P C 1
ATOM 4857 O O . PRO C 2 4 ? 27.383 7.042 30.157 1.00 27.64 504 PRO P O 1
ATOM 4861 N N . PHE C 2 5 ? 27.232 7.978 32.214 1.00 27.01 505 PHE P N 1
ATOM 4862 C CA . PHE C 2 5 ? 26.221 7.058 32.722 1.00 21.07 505 PHE P CA 1
ATOM 4863 C C . PHE C 2 5 ? 24.872 7.444 32.104 1.00 24.97 505 PHE P C 1
ATOM 4864 O O . PHE C 2 5 ? 24.637 8.612 31.807 1.00 25.08 505 PHE P O 1
ATOM 4872 N N . GLU C 2 6 ? 24.003 6.464 31.885 1.00 27.59 506 GLU P N 1
ATOM 4873 C CA . GLU C 2 6 ? 22.710 6.710 31.254 1.00 24.39 506 GLU P CA 1
ATOM 4874 C C . GLU C 2 6 ? 21.618 6.827 32.309 1.00 32.19 506 GLU P C 1
ATOM 4875 O O . GLU C 2 6 ? 21.267 5.854 32.984 1.00 25.31 506 GLU P O 1
ATOM 4881 N N . PHE C 2 7 ? 21.092 8.036 32.445 1.00 25.70 507 PHE P N 1
ATOM 4882 C CA . PHE C 2 7 ? 20.030 8.327 33.388 1.00 34.07 507 PHE P CA 1
ATOM 4883 C C . PHE C 2 7 ? 18.635 8.026 32.818 1.00 40.37 507 PHE P C 1
ATOM 4884 O O . PHE C 2 7 ? 17.609 8.226 33.468 1.00 50.18 507 PHE P O 1
ATOM 4893 N N . ALA D 2 1 ? 14.023 -8.425 -6.561 1.00 56.82 501 ALA Q N 1
ATOM 4894 C CA . ALA D 2 1 ? 13.043 -8.122 -5.528 1.00 51.81 501 ALA Q CA 1
ATOM 4895 C C . ALA D 2 1 ? 13.181 -9.146 -4.423 1.00 63.33 501 ALA Q C 1
ATOM 4896 O O . ALA D 2 1 ? 12.188 -9.612 -3.869 1.00 73.15 501 ALA Q O 1
ATOM 4898 N N . ASP D 2 2 ? 14.422 -9.490 -4.102 1.00 55.66 502 ASP Q N 1
ATOM 4899 C CA . ASP D 2 2 ? 14.689 -10.650 -3.265 1.00 58.40 502 ASP Q CA 1
ATOM 4900 C C . ASP D 2 2 ? 14.150 -10.596 -1.818 1.00 60.02 502 ASP Q C 1
ATOM 4901 O O . ASP D 2 2 ? 13.849 -11.651 -1.243 1.00 59.80 502 ASP Q O 1
ATOM 4906 N N . LEU D 2 3 ? 14.022 -9.406 -1.222 1.00 39.79 503 LEU Q N 1
ATOM 4907 C CA . LEU D 2 3 ? 13.464 -9.335 0.143 1.00 34.35 503 LEU Q CA 1
ATOM 4908 C C . LEU D 2 3 ? 11.950 -9.555 0.164 1.00 32.59 503 LEU Q C 1
ATOM 4909 O O . LEU D 2 3 ? 11.220 -9.086 -0.724 1.00 29.52 503 LEU Q O 1
ATOM 4914 N N . PRO D 2 4 ? 11.471 -10.294 1.170 1.00 32.44 504 PRO Q N 1
ATOM 4915 C CA . PRO D 2 4 ? 10.039 -10.586 1.289 1.00 26.51 504 PRO Q CA 1
ATOM 4916 C C . PRO D 2 4 ? 9.263 -9.395 1.828 1.00 26.49 504 PRO Q C 1
ATOM 4917 O O . PRO D 2 4 ? 9.844 -8.454 2.393 1.00 22.01 504 PRO Q O 1
ATOM 4921 N N . PHE D 2 5 ? 7.951 -9.446 1.653 1.00 26.21 505 PHE Q N 1
ATOM 4922 C CA . PHE D 2 5 ? 7.057 -8.547 2.361 1.00 27.50 505 PHE Q CA 1
ATOM 4923 C C . PHE D 2 5 ? 7.058 -8.946 3.843 1.00 33.50 505 PHE Q C 1
ATOM 4924 O O . PHE D 2 5 ? 7.310 -10.098 4.184 1.00 28.21 505 PHE Q O 1
ATOM 4932 N N . GLU D 2 6 ? 6.802 -7.980 4.716 1.00 28.00 506 GLU Q N 1
ATOM 4933 C CA . GLU D 2 6 ? 6.851 -8.201 6.148 1.00 27.92 506 GLU Q CA 1
ATOM 4934 C C . GLU D 2 6 ? 5.439 -8.335 6.727 1.00 30.40 506 GLU Q C 1
ATOM 4935 O O . GLU D 2 6 ? 4.691 -7.365 6.855 1.00 29.62 506 GLU Q O 1
ATOM 4941 N N . PHE D 2 7 ? 5.077 -9.565 7.054 1.00 30.77 507 PHE Q N 1
ATOM 4942 C CA . PHE D 2 7 ? 3.756 -9.866 7.587 1.00 40.14 507 PHE Q CA 1
ATOM 4943 C C . PHE D 2 7 ? 3.560 -9.570 9.088 1.00 44.35 507 PHE Q C 1
ATOM 4944 O O . PHE D 2 7 ? 2.483 -9.808 9.632 1.00 48.61 507 PHE Q O 1
#

B-factor: mean 47.61, std 17.77, range [12.5, 115.95]

Nearest PDB structures (foldseek):
  3u3w-assembly1_B  TM=1.004E+00  e=7.070E-34  Bacillus thuringiensis Bt407
  4fsc-assembly1_A  TM=7.802E-01  e=4.404E-24  Bacillus thuringiensis Bt407
  4fsc-assembly2_B  TM=7.799E-01  e=8.045E-24  Bacillus thuringiensis Bt407
  3gw4-assembly1_A  TM=8.631E-01  e=4.801E-04  Deinococcus radiodurans R1 = ATCC 13939 = DSM 20539
  1qqe-assembly1_A  TM=5.942E-01  e=1.987E-01  Saccharomyces cerevisiae

Organism: Bacillus thuringiensis (NCBI:txid1428)

Radius of gyration: 25.56 Å; Cα contacts (8 Å, |Δi|>4): 704; chains: 4; bounding box: 73×55×66 Å